Protein AF-A0A959T7C5-F1 (afdb_monomer)

Foldseek 3Di:
DDEDCQPPDDLVNLLVCLLPAQAYEHEDADQDLVLCVVVVVQDPVGGHQHNVNVLVSLVSCVVSPHQYEYEYAQWPSCLPPDCQVVCVSSLHQEYEYEFQAQAPPPCVPCSVVTHDDPVSSVSSCVSNVVCCVRYHYQYDYRQLQFQQDFDADPQQWTWGCNVRYIDTFDHCVVPNPVRRCVVGRHDPVSNVVSPVPDPRDDPSVLVVQVVCCVPPQKDKDALAPPVRVVSSLVVVFDFPDKDKQAADCPDPDPSNHLAWWDWFFPAPVFQKKKKAWQWAFPDWWWKKKDFLVQLLVPDDPVLNVVQQVFWFAGDCPDPPDDRIDRQWDDDPNDIFGGDDLVRGDPVCNPPPSNVSSVVSRVVGDIDIGGHHRSMMMMGRSRTMIMITHRGDPVSTTIMMMTRGD

Nearest PDB structures (foldseek):
  7n7h-assembly1_A  TM=9.404E-01  e=4.831E-16  Nematostella vectensis
  6q2q-assembly1_A  TM=9.017E-01  e=1.614E-16  Mus musculus
  7n7i-assembly3_C  TM=9.266E-01  e=2.107E-14  Trichoderma virens Gv29-8
  1gvg-assembly1_A  TM=8.019E-01  e=1.103E-12  Streptomyces clavuligerus
  2og5-assembly1_A  TM=7.412E-01  e=1.816E-11  Streptomyces coelicolor

pLDDT: mean 92.58, std 6.77, range [53.81, 98.62]

Radius of gyration: 28.97 Å; Cα contacts (8 Å, |Δi|>4): 749; chains: 1; bounding box: 64×50×79 Å

Sequence (405 aa):
MIVTNGSRLSDAYLGTLRLHLDWIALSIDSLDDATNQAIGRAEPSRGVMAPEGYRALVDRVKAHGFRLKVNTVVNRLNRKEDLSAFITYARPERWKLLQALPILGQNDTHIDSLTVTEAEFEAFVERHATLEAITRIVPEINAQIRGSYVMVDPAGRFFENSEGTHRYSLPILEVGAHIAMQQMCYDERKFEDRGGLWGWKEEVDEKRIVAELAEQGVSMLPRTPYERFRGKVDSLGTTILRTEVRVRPESKAMVTSPRSLDLHTDHHAARYIAWYCHRQSEQGGESLLLDARTAFDQLAPEHRDRLFTLELHEHKVFPEDPGSWPFVMYDQGKLRFYFSFWLTNPSDRDDPAFQAFQQALADTPRIELKLRPGDALIIDNHRMLHGRKAIGADGDRYLERFWIK

Solvent-accessible surface area (backbone atoms only — not comparable to full-atom values): 22114 Å² total; per-residue (Å²): 93,52,78,40,76,58,91,79,70,43,72,74,56,50,63,73,38,54,91,76,36,62,33,44,29,37,53,56,58,63,74,45,60,66,54,26,50,74,77,59,55,44,46,96,90,70,46,51,76,50,54,66,53,55,51,53,49,48,51,51,45,46,73,68,68,35,44,44,30,38,35,25,58,42,21,57,81,44,39,82,65,81,60,60,73,56,50,67,70,62,52,26,66,33,36,37,38,31,45,45,70,79,34,55,93,75,43,69,93,57,40,82,76,30,46,57,54,70,70,51,48,47,57,37,50,62,75,48,52,79,47,55,84,67,23,47,73,42,78,38,51,57,82,52,55,41,18,32,55,93,41,68,50,99,80,45,18,40,38,43,32,61,88,39,32,80,46,71,32,58,40,29,90,79,63,34,61,69,60,20,51,71,70,53,79,72,38,67,64,48,22,48,76,72,54,65,72,63,94,82,58,72,75,60,54,53,56,49,43,54,47,33,30,71,76,72,26,42,36,80,38,74,72,40,56,66,71,61,48,51,56,53,52,59,72,73,28,51,72,78,44,76,44,80,41,45,56,34,88,86,45,85,52,65,87,25,22,47,57,58,39,71,66,22,34,70,65,82,79,28,45,32,41,35,39,39,25,70,37,51,35,94,40,59,51,27,36,34,36,36,59,48,60,69,26,52,72,72,47,57,68,70,33,50,59,47,40,54,72,38,55,24,52,41,77,74,85,51,94,85,49,51,72,52,42,58,25,32,46,76,57,97,89,35,79,33,46,45,46,42,81,90,32,49,42,83,86,50,65,80,32,67,40,52,48,51,46,56,48,30,51,70,73,44,85,65,50,77,44,75,63,47,62,32,17,31,43,37,33,27,25,35,44,29,26,35,29,28,46,39,41,30,94,81,49,50,34,31,35,40,39,35,30,24,68

Structure (mmCIF, N/CA/C/O backbone):
data_AF-A0A959T7C5-F1
#
_entry.id   AF-A0A959T7C5-F1
#
loop_
_atom_site.group_PDB
_atom_site.id
_atom_site.type_symbol
_atom_site.label_atom_id
_atom_site.label_alt_id
_atom_site.label_comp_id
_atom_site.label_asym_id
_atom_site.label_entity_id
_atom_site.label_seq_id
_atom_site.pdbx_PDB_ins_code
_atom_site.Cartn_x
_atom_site.Cartn_y
_atom_site.Cartn_z
_atom_site.occupancy
_atom_site.B_iso_or_equiv
_atom_site.auth_seq_id
_atom_site.auth_comp_id
_atom_site.auth_asym_id
_atom_site.auth_atom_id
_atom_site.pdbx_PDB_model_num
ATOM 1 N N . MET A 1 1 ? 5.550 -2.729 -5.123 1.00 88.12 1 MET A N 1
ATOM 2 C CA . MET A 1 1 ? 5.843 -3.362 -6.434 1.00 88.12 1 MET A CA 1
ATOM 3 C C . MET A 1 1 ? 7.274 -3.871 -6.455 1.00 88.12 1 MET A C 1
ATOM 5 O O . MET A 1 1 ? 8.135 -3.186 -5.919 1.00 88.12 1 MET A O 1
ATOM 9 N N . ILE A 1 2 ? 7.532 -4.989 -7.134 1.00 95.19 2 ILE A N 1
ATOM 10 C CA . ILE A 1 2 ? 8.885 -5.383 -7.567 1.00 95.19 2 ILE A CA 1
ATOM 11 C C . ILE A 1 2 ? 8.944 -5.535 -9.091 1.00 95.19 2 ILE A C 1
ATOM 13 O O . ILE A 1 2 ? 7.926 -5.825 -9.720 1.00 95.19 2 ILE A O 1
ATOM 17 N N . VAL A 1 3 ? 10.132 -5.357 -9.672 1.00 96.75 3 VAL A N 1
ATOM 18 C CA . VAL A 1 3 ? 10.442 -5.726 -11.062 1.00 96.75 3 VAL A CA 1
ATOM 19 C C . VAL A 1 3 ? 11.392 -6.916 -11.028 1.00 96.75 3 VAL A C 1
ATOM 21 O O . VAL A 1 3 ? 12.372 -6.889 -10.287 1.00 96.75 3 VAL A O 1
ATOM 24 N N . THR A 1 4 ? 11.096 -7.976 -11.777 1.00 96.50 4 THR A N 1
ATOM 25 C CA . THR A 1 4 ? 11.860 -9.227 -11.700 1.00 96.50 4 THR A CA 1
ATOM 26 C C . THR A 1 4 ? 11.797 -10.029 -12.997 1.00 96.50 4 THR A C 1
ATOM 28 O O . THR A 1 4 ? 10.837 -9.936 -13.759 1.00 96.50 4 THR A O 1
ATOM 31 N N . ASN A 1 5 ? 12.818 -10.855 -13.236 1.00 94.75 5 ASN A N 1
ATOM 32 C CA . ASN A 1 5 ? 12.813 -11.862 -14.301 1.00 94.75 5 ASN A CA 1
ATOM 33 C C . ASN A 1 5 ? 11.956 -13.097 -13.951 1.00 94.75 5 ASN A C 1
ATOM 35 O O . ASN A 1 5 ? 11.739 -13.951 -14.804 1.00 94.75 5 ASN A O 1
ATOM 39 N N . GLY A 1 6 ? 11.492 -13.201 -12.700 1.00 94.19 6 GLY A N 1
ATOM 40 C CA . GLY A 1 6 ? 10.557 -14.224 -12.246 1.00 94.19 6 GLY A CA 1
ATOM 41 C C . GLY A 1 6 ? 11.147 -15.591 -11.903 1.00 94.19 6 GLY A C 1
ATOM 42 O O . GLY A 1 6 ? 10.440 -16.404 -11.309 1.00 94.19 6 GLY A O 1
ATOM 43 N N . SER A 1 7 ? 12.428 -15.862 -12.186 1.00 91.06 7 SER A N 1
ATOM 44 C CA . SER A 1 7 ? 12.994 -17.220 -12.064 1.00 91.06 7 SER A CA 1
ATOM 45 C C . SER A 1 7 ? 12.993 -17.775 -10.631 1.00 91.06 7 SER A C 1
ATOM 47 O O . SER A 1 7 ? 13.027 -18.991 -10.427 1.00 91.06 7 SER A O 1
ATOM 49 N N . ARG A 1 8 ? 12.909 -16.895 -9.624 1.00 91.19 8 ARG A N 1
ATOM 50 C CA . ARG A 1 8 ? 12.919 -17.241 -8.190 1.00 91.19 8 ARG A CA 1
ATOM 51 C C . ARG A 1 8 ? 11.586 -17.015 -7.470 1.00 91.19 8 ARG A C 1
ATOM 53 O O . ARG A 1 8 ? 11.527 -17.171 -6.255 1.00 91.19 8 ARG A O 1
ATOM 60 N N . LEU A 1 9 ? 10.515 -16.675 -8.189 1.00 93.69 9 LEU A N 1
ATOM 61 C CA . LEU A 1 9 ? 9.192 -16.454 -7.594 1.00 93.69 9 LEU A CA 1
ATOM 62 C C . LEU A 1 9 ? 8.455 -17.779 -7.343 1.00 93.69 9 LEU A C 1
ATOM 64 O O . LEU A 1 9 ? 7.582 -18.168 -8.117 1.00 93.69 9 LEU A O 1
ATOM 68 N N . SER A 1 10 ? 8.809 -18.496 -6.276 1.00 94.12 10 SER A N 1
ATOM 69 C CA . SER A 1 10 ? 8.058 -19.678 -5.823 1.00 94.12 10 SER A CA 1
ATOM 70 C C . SER A 1 10 ? 6.744 -19.292 -5.133 1.00 94.12 10 SER A C 1
ATOM 72 O O . SER A 1 10 ? 6.595 -18.162 -4.670 1.00 94.12 10 SER A O 1
ATOM 74 N N . ASP A 1 11 ? 5.807 -20.237 -5.010 1.00 95.00 11 ASP A N 1
ATOM 75 C CA . ASP A 1 11 ? 4.552 -20.022 -4.272 1.00 95.00 11 ASP A CA 1
ATOM 76 C C . ASP A 1 11 ? 4.785 -19.611 -2.817 1.00 95.00 11 ASP A C 1
ATOM 78 O O . ASP A 1 11 ? 4.168 -18.668 -2.330 1.00 95.00 11 ASP A O 1
ATOM 82 N N . ALA A 1 12 ? 5.728 -20.271 -2.139 1.00 94.56 12 ALA A N 1
ATOM 83 C CA . ALA A 1 12 ? 6.083 -19.935 -0.765 1.00 94.56 12 ALA A CA 1
ATOM 84 C C . ALA A 1 12 ? 6.593 -18.492 -0.647 1.00 94.56 12 ALA A C 1
ATOM 86 O O . ALA A 1 12 ? 6.206 -17.777 0.272 1.00 94.56 12 ALA A O 1
ATOM 87 N N . TYR A 1 13 ? 7.428 -18.047 -1.593 1.00 94.44 13 TYR A N 1
ATOM 88 C CA . TYR A 1 13 ? 7.972 -16.692 -1.568 1.00 94.44 13 TYR A CA 1
ATOM 89 C C . TYR A 1 13 ? 6.920 -15.638 -1.926 1.00 94.44 13 TYR A C 1
ATOM 91 O O . TYR A 1 13 ? 6.851 -14.593 -1.293 1.00 94.44 13 TYR A O 1
ATOM 99 N N . LEU A 1 14 ? 6.045 -15.918 -2.890 1.00 93.31 14 LEU A N 1
ATOM 100 C CA . LEU A 1 14 ? 4.919 -15.038 -3.204 1.00 93.31 14 LEU A CA 1
ATOM 101 C C . LEU A 1 14 ? 3.972 -14.873 -2.006 1.00 93.31 14 LEU A C 1
ATOM 103 O O . LEU A 1 14 ? 3.536 -13.755 -1.729 1.00 93.31 14 LEU A O 1
ATOM 107 N N . GLY A 1 15 ? 3.750 -15.944 -1.240 1.00 88.69 15 GLY A N 1
ATOM 108 C CA . GLY A 1 15 ? 2.968 -15.899 -0.006 1.00 88.69 15 GLY A CA 1
ATOM 109 C C . GLY A 1 15 ? 3.515 -14.907 1.027 1.00 88.69 15 GLY A C 1
ATOM 110 O O . GLY A 1 15 ? 2.730 -14.194 1.651 1.00 88.69 15 GLY A O 1
ATOM 111 N N . THR A 1 16 ? 4.842 -14.783 1.166 1.00 89.75 16 THR A N 1
ATOM 112 C CA . THR A 1 16 ? 5.442 -13.821 2.113 1.00 89.75 16 THR A CA 1
ATOM 113 C C . THR A 1 16 ? 5.355 -12.373 1.636 1.00 89.75 16 THR A C 1
ATOM 115 O O . THR A 1 16 ? 5.426 -11.454 2.446 1.00 89.75 16 THR A O 1
ATOM 118 N N . LEU A 1 17 ? 5.186 -12.143 0.332 1.00 88.38 17 LEU A N 1
ATOM 119 C CA . LEU A 1 17 ? 5.161 -10.804 -0.255 1.00 88.38 17 LEU A CA 1
ATOM 120 C C . LEU A 1 17 ? 3.761 -10.180 -0.303 1.00 88.38 17 LEU A C 1
ATOM 122 O O . LEU A 1 17 ? 3.645 -8.969 -0.499 1.00 88.38 17 LEU A O 1
ATOM 126 N N . ARG A 1 18 ? 2.703 -10.979 -0.125 1.00 78.88 18 ARG A N 1
ATOM 127 C CA . ARG A 1 18 ? 1.306 -10.567 -0.347 1.00 78.88 18 ARG A CA 1
ATOM 128 C C . ARG A 1 18 ? 0.874 -9.360 0.489 1.00 78.88 18 ARG A C 1
ATOM 130 O O . ARG A 1 18 ? 0.096 -8.544 0.014 1.00 78.88 18 ARG A O 1
ATOM 137 N N . LEU A 1 19 ? 1.385 -9.229 1.713 1.00 76.25 19 LEU A N 1
ATOM 138 C CA . LEU A 1 19 ? 1.056 -8.108 2.605 1.00 76.25 19 LEU A CA 1
ATOM 139 C C . LEU A 1 19 ? 1.881 -6.841 2.327 1.00 76.25 19 LEU A C 1
ATOM 141 O O . LEU A 1 19 ? 1.636 -5.800 2.932 1.00 76.25 19 LEU A O 1
ATOM 145 N N . HIS A 1 20 ? 2.876 -6.922 1.441 1.00 84.56 20 HIS A N 1
ATOM 146 C CA . HIS A 1 20 ? 3.879 -5.872 1.254 1.00 84.56 20 HIS A CA 1
ATOM 147 C C . HIS A 1 20 ? 3.927 -5.314 -0.169 1.00 84.56 20 HIS A C 1
ATOM 149 O O . HIS A 1 20 ? 4.433 -4.209 -0.375 1.00 84.56 20 HIS A O 1
ATOM 155 N N . LEU A 1 21 ? 3.445 -6.067 -1.162 1.00 85.75 21 LEU A N 1
ATOM 156 C CA . LEU A 1 21 ? 3.508 -5.686 -2.569 1.00 85.75 21 LEU A CA 1
ATOM 157 C C . LEU A 1 21 ? 2.129 -5.726 -3.220 1.00 85.75 21 LEU A C 1
ATOM 159 O O . LEU A 1 21 ? 1.445 -6.739 -3.173 1.00 85.75 21 LEU A O 1
ATOM 163 N N . ASP A 1 22 ? 1.789 -4.664 -3.947 1.00 82.94 22 ASP A N 1
ATOM 164 C CA . ASP A 1 22 ? 0.556 -4.624 -4.744 1.00 82.94 22 ASP A CA 1
ATOM 165 C C . ASP A 1 22 ? 0.761 -5.228 -6.144 1.00 82.94 22 ASP A C 1
ATOM 167 O O . ASP A 1 22 ? -0.140 -5.828 -6.722 1.00 82.94 22 ASP A O 1
ATOM 171 N N . TRP A 1 23 ? 1.969 -5.064 -6.693 1.00 91.19 23 TRP A N 1
ATOM 172 C CA . TRP A 1 23 ? 2.297 -5.367 -8.086 1.00 91.19 23 TRP A CA 1
ATOM 173 C C . TRP A 1 23 ? 3.544 -6.231 -8.227 1.00 91.19 23 TRP A C 1
ATOM 175 O O . TRP A 1 23 ? 4.565 -5.980 -7.572 1.00 91.19 23 TRP A O 1
ATOM 185 N N . ILE A 1 24 ? 3.503 -7.131 -9.206 1.00 96.62 24 ILE A N 1
ATOM 186 C CA . ILE A 1 24 ? 4.681 -7.807 -9.746 1.00 96.62 24 ILE A CA 1
ATOM 187 C C . ILE A 1 24 ? 4.816 -7.426 -11.217 1.00 96.62 24 ILE A C 1
ATOM 189 O O . ILE A 1 24 ? 3.926 -7.676 -12.031 1.00 96.62 24 ILE A O 1
ATOM 193 N N . ALA A 1 25 ? 5.944 -6.802 -11.549 1.00 97.44 25 ALA A N 1
ATOM 194 C CA . ALA A 1 25 ? 6.324 -6.515 -12.918 1.00 97.44 25 ALA A CA 1
ATOM 195 C C . ALA A 1 25 ? 7.288 -7.594 -13.419 1.00 97.44 25 ALA A C 1
ATOM 197 O O . ALA A 1 25 ? 8.422 -7.688 -12.944 1.00 97.44 25 ALA A O 1
ATOM 198 N N . LEU A 1 26 ? 6.832 -8.399 -14.373 1.00 98.19 26 LEU A N 1
ATOM 199 C CA . LEU A 1 26 ? 7.649 -9.420 -15.013 1.00 98.19 26 LEU A CA 1
ATOM 200 C C . LEU A 1 26 ? 8.363 -8.816 -16.220 1.00 98.19 26 LEU A C 1
ATOM 202 O O . LEU A 1 26 ? 7.723 -8.292 -17.131 1.00 98.19 26 LEU A O 1
ATOM 206 N N . SER A 1 27 ? 9.689 -8.893 -16.238 1.00 98.06 27 SER A N 1
ATOM 207 C CA . SER A 1 27 ? 10.454 -8.620 -17.453 1.00 98.06 27 SER A CA 1
ATOM 208 C C . SER A 1 27 ? 10.287 -9.812 -18.391 1.00 98.06 27 SER A C 1
ATOM 210 O O . SER A 1 27 ? 10.607 -10.926 -17.986 1.00 98.06 27 SER A O 1
ATOM 212 N N . ILE A 1 28 ? 9.823 -9.612 -19.625 1.00 98.00 28 ILE A N 1
ATOM 213 C CA . ILE A 1 28 ? 9.627 -10.649 -20.658 1.00 98.00 28 ILE A CA 1
ATOM 214 C C . ILE A 1 28 ? 9.921 -10.002 -22.016 1.00 98.00 28 ILE A C 1
ATOM 216 O O . ILE A 1 28 ? 9.161 -9.143 -22.460 1.00 98.00 28 ILE A O 1
ATOM 220 N N . ASP A 1 29 ? 11.031 -10.386 -22.651 1.00 98.12 29 ASP A N 1
ATOM 221 C CA . ASP A 1 29 ? 11.487 -9.749 -23.896 1.00 98.12 29 ASP A CA 1
ATOM 222 C C . ASP A 1 29 ? 11.176 -10.585 -25.134 1.00 98.12 29 ASP A C 1
ATOM 224 O O . ASP A 1 29 ? 10.998 -10.024 -26.208 1.00 98.12 29 ASP A O 1
ATOM 228 N N . SER A 1 30 ? 11.101 -11.905 -24.987 1.00 98.00 30 SER A N 1
ATOM 229 C CA . SER A 1 30 ? 10.755 -12.835 -26.054 1.00 98.00 30 SER A CA 1
ATOM 230 C C . SER A 1 30 ? 10.133 -14.100 -25.459 1.00 98.00 30 SER A C 1
ATOM 232 O O . SER A 1 30 ? 10.322 -14.406 -24.275 1.00 98.00 30 SER A O 1
ATOM 234 N N . LEU A 1 31 ? 9.384 -14.822 -26.288 1.00 96.94 31 LEU A N 1
ATOM 235 C CA . LEU A 1 31 ? 8.902 -16.183 -26.026 1.00 96.94 31 LEU A CA 1
ATOM 236 C C . LEU A 1 31 ? 9.610 -17.210 -26.922 1.00 96.94 31 LEU A C 1
ATOM 238 O O . LEU A 1 31 ? 9.252 -18.379 -26.914 1.00 96.94 31 LEU A O 1
ATOM 242 N N . ASP A 1 32 ? 10.592 -16.788 -27.710 1.00 96.94 32 ASP A N 1
ATOM 243 C CA . ASP A 1 32 ? 11.449 -17.690 -28.460 1.00 96.94 32 ASP A CA 1
ATOM 244 C C . ASP A 1 32 ? 12.722 -17.976 -27.654 1.00 96.94 32 ASP A C 1
ATOM 246 O O . ASP A 1 32 ? 13.412 -17.063 -27.181 1.00 96.94 32 ASP A O 1
ATOM 250 N N . ASP A 1 33 ? 13.030 -19.260 -27.474 1.00 95.56 33 ASP A N 1
ATOM 251 C CA . ASP A 1 33 ? 14.164 -19.684 -26.655 1.00 95.56 33 ASP A CA 1
ATOM 252 C C . ASP A 1 33 ? 15.500 -19.237 -27.262 1.00 95.56 33 ASP A C 1
ATOM 254 O O . ASP A 1 33 ? 16.403 -18.821 -26.531 1.00 95.56 33 ASP A O 1
ATOM 258 N N . ALA A 1 34 ? 15.629 -19.268 -28.594 1.00 96.25 34 ALA A N 1
ATOM 259 C CA . ALA A 1 34 ? 16.848 -18.856 -29.280 1.00 96.25 34 ALA A CA 1
ATOM 260 C C . ALA A 1 34 ? 17.038 -17.334 -29.211 1.00 96.25 34 ALA A C 1
ATOM 262 O O . ALA A 1 34 ? 18.154 -16.875 -28.946 1.00 96.25 34 ALA A O 1
ATOM 263 N N . THR A 1 35 ? 15.965 -16.551 -29.361 1.00 97.25 35 THR A N 1
ATOM 264 C CA . THR A 1 35 ? 15.999 -15.099 -29.155 1.00 97.25 35 THR A CA 1
ATOM 265 C C . THR A 1 35 ? 16.394 -14.764 -27.717 1.00 97.25 35 THR A C 1
ATOM 267 O O . THR A 1 35 ? 17.318 -13.976 -27.512 1.00 97.25 35 THR A O 1
ATOM 270 N N . ASN A 1 36 ? 15.766 -15.375 -26.706 1.00 96.81 36 ASN A N 1
ATOM 271 C CA . ASN A 1 36 ? 16.125 -15.135 -25.303 1.00 96.81 36 ASN A CA 1
ATOM 272 C C . ASN A 1 36 ? 17.575 -15.539 -25.002 1.00 96.81 36 ASN A C 1
ATOM 274 O O . ASN A 1 36 ? 18.287 -14.790 -24.328 1.00 96.81 36 ASN A O 1
ATOM 278 N N . GLN A 1 37 ? 18.040 -16.673 -25.532 1.00 95.31 37 GLN A N 1
ATOM 279 C CA . GLN A 1 37 ? 19.435 -17.095 -25.411 1.00 95.31 37 GLN A CA 1
ATOM 280 C C . GLN A 1 37 ? 20.385 -16.059 -26.032 1.00 95.31 37 GLN A C 1
ATOM 282 O O . GLN A 1 37 ? 21.387 -15.708 -25.411 1.00 95.31 37 GLN A O 1
ATOM 287 N N . ALA A 1 38 ? 20.058 -15.536 -27.218 1.00 95.12 38 ALA A N 1
ATOM 288 C CA . ALA A 1 38 ? 20.867 -14.543 -27.924 1.00 95.12 38 ALA A CA 1
ATOM 289 C C . ALA A 1 38 ? 20.851 -13.155 -27.256 1.00 95.12 38 ALA A C 1
ATOM 291 O O . ALA A 1 38 ? 21.864 -12.460 -27.279 1.00 95.12 38 ALA A O 1
ATOM 292 N N . ILE A 1 39 ? 19.741 -12.765 -26.619 1.00 95.19 39 ILE A N 1
ATOM 293 C CA . ILE A 1 39 ? 19.661 -11.550 -25.786 1.00 95.19 39 ILE A CA 1
ATOM 294 C C . ILE A 1 39 ? 20.486 -11.713 -24.493 1.00 95.19 39 ILE A C 1
ATOM 296 O O . ILE A 1 39 ? 20.927 -10.724 -23.911 1.00 95.19 39 ILE A O 1
ATOM 300 N N . GLY A 1 40 ? 20.711 -12.949 -24.032 1.00 93.25 40 GLY A N 1
ATOM 301 C CA . GLY A 1 40 ? 21.378 -13.247 -22.759 1.00 93.25 40 GLY A CA 1
ATOM 302 C C . GLY A 1 40 ? 20.409 -13.453 -21.589 1.00 93.25 40 GLY A C 1
ATOM 303 O O . GLY A 1 40 ? 20.797 -13.365 -20.425 1.00 93.25 40 GLY A O 1
ATOM 304 N N . ARG A 1 41 ? 19.137 -13.751 -21.872 1.00 93.50 41 ARG A N 1
ATOM 305 C CA . ARG A 1 41 ? 18.089 -14.051 -20.885 1.00 93.50 41 ARG A CA 1
ATOM 306 C C . ARG A 1 41 ? 18.064 -15.522 -20.484 1.00 93.50 41 ARG A C 1
ATOM 308 O O . ARG A 1 41 ? 17.027 -16.180 -20.530 1.00 93.50 41 ARG A O 1
ATOM 315 N N . ALA A 1 42 ? 19.213 -16.010 -20.040 1.00 91.25 42 ALA A N 1
ATOM 316 C CA . ALA A 1 42 ? 19.384 -17.358 -19.523 1.00 91.25 42 ALA A CA 1
ATOM 317 C C . ALA A 1 42 ? 20.051 -17.303 -18.144 1.00 91.25 42 ALA A C 1
ATOM 319 O O . ALA A 1 42 ? 21.025 -16.575 -17.946 1.00 91.25 42 ALA A O 1
ATOM 320 N N . GLU A 1 43 ? 19.547 -18.070 -17.177 1.00 84.56 43 GLU A N 1
ATOM 321 C CA . GLU A 1 43 ? 20.259 -18.251 -15.908 1.00 84.56 43 GLU A CA 1
ATOM 322 C C . GLU A 1 43 ? 21.319 -19.346 -16.103 1.00 84.56 43 GLU A C 1
ATOM 324 O O . GLU A 1 43 ? 20.972 -20.419 -16.598 1.00 84.56 43 GLU A O 1
ATOM 329 N N . PRO A 1 44 ? 22.582 -19.153 -15.675 1.00 81.19 44 PRO A N 1
ATOM 330 C CA . PRO A 1 44 ? 23.641 -20.146 -15.886 1.00 81.19 44 PRO A CA 1
ATOM 331 C C . PRO A 1 44 ? 23.293 -21.563 -15.402 1.00 81.19 44 PRO A C 1
ATOM 333 O O . PRO A 1 44 ? 23.777 -22.540 -15.959 1.00 81.19 44 PRO A O 1
ATOM 336 N N . SER A 1 45 ? 22.445 -21.678 -14.374 1.00 81.81 45 SER A N 1
ATOM 337 C CA . SER A 1 45 ? 22.024 -22.956 -13.786 1.00 81.81 45 SER A CA 1
ATOM 338 C C . SER A 1 45 ? 20.684 -23.495 -14.298 1.00 81.81 45 SER A C 1
ATOM 340 O O . SER A 1 45 ? 20.375 -24.654 -14.031 1.00 81.81 45 SER A O 1
ATOM 342 N N . ARG A 1 46 ? 19.871 -22.684 -14.990 1.00 81.50 46 ARG A N 1
ATOM 343 C CA . ARG A 1 46 ? 18.500 -23.060 -15.400 1.00 81.50 46 ARG A CA 1
ATOM 344 C C . ARG A 1 46 ? 18.215 -22.887 -16.889 1.00 81.50 46 ARG A C 1
ATOM 346 O O . ARG A 1 46 ? 17.172 -23.338 -17.344 1.00 81.50 46 ARG A O 1
ATOM 353 N N . GLY A 1 47 ? 19.123 -22.263 -17.637 1.00 89.56 47 GLY A N 1
ATOM 354 C CA . GLY A 1 47 ? 18.918 -21.936 -19.042 1.00 89.56 47 GLY A CA 1
ATOM 355 C C . GLY A 1 47 ? 17.857 -20.852 -19.242 1.00 89.56 47 GLY A C 1
ATOM 356 O O . GLY A 1 47 ? 17.627 -20.011 -18.365 1.00 89.56 47 GLY A O 1
ATOM 357 N N . VAL A 1 48 ? 17.246 -20.863 -20.425 1.00 93.25 48 VAL A N 1
ATOM 358 C CA . VAL A 1 48 ? 16.148 -19.969 -20.810 1.00 93.25 48 VAL A CA 1
ATOM 359 C C . VAL A 1 48 ? 14.829 -20.457 -20.206 1.00 93.25 48 VAL A C 1
ATOM 361 O O . VAL A 1 48 ? 14.602 -21.655 -20.051 1.00 93.25 48 VAL A O 1
ATOM 364 N N . MET A 1 49 ? 13.948 -19.521 -19.847 1.00 93.00 49 MET A N 1
ATOM 365 C CA . MET A 1 49 ? 12.583 -19.848 -19.439 1.00 93.00 49 MET A CA 1
ATOM 366 C C . MET A 1 49 ? 11.709 -20.063 -20.677 1.00 93.00 49 MET A C 1
ATOM 368 O O . MET A 1 49 ? 11.446 -19.111 -21.405 1.00 93.00 49 MET A O 1
ATOM 372 N N . ALA A 1 50 ? 11.227 -21.292 -20.858 1.00 92.19 50 ALA A N 1
ATOM 373 C CA . ALA A 1 50 ? 10.303 -21.638 -21.934 1.00 92.19 50 ALA A CA 1
ATOM 374 C C . ALA A 1 50 ? 8.958 -20.876 -21.819 1.00 92.19 50 ALA A C 1
ATOM 376 O O . ALA A 1 50 ? 8.562 -20.482 -20.708 1.00 92.19 50 ALA A O 1
ATOM 377 N N . PRO A 1 51 ? 8.199 -20.718 -22.920 1.00 93.44 51 PRO A N 1
ATOM 378 C CA . PRO A 1 51 ? 6.901 -20.029 -22.942 1.00 93.44 51 PRO A CA 1
ATOM 379 C C . PRO A 1 51 ? 5.891 -20.515 -21.901 1.00 93.44 51 PRO A C 1
ATOM 381 O O . PRO A 1 51 ? 5.197 -19.714 -21.268 1.00 93.44 51 PRO A O 1
ATOM 384 N N . GLU A 1 52 ? 5.818 -21.825 -21.680 1.00 94.44 52 GLU A N 1
ATOM 385 C CA . GLU A 1 52 ? 4.934 -22.449 -20.694 1.00 94.44 52 GLU A CA 1
ATOM 386 C C . GLU A 1 52 ? 5.332 -22.043 -19.271 1.00 94.44 52 GLU A C 1
ATOM 388 O O . GLU A 1 52 ? 4.471 -21.833 -18.416 1.00 94.44 52 GLU A O 1
ATOM 393 N N . GLY A 1 53 ? 6.634 -21.854 -19.032 1.00 95.19 53 GLY A N 1
ATOM 394 C CA . GLY A 1 53 ? 7.166 -21.334 -17.777 1.00 95.19 53 GLY A CA 1
ATOM 395 C C . GLY A 1 53 ? 6.693 -19.908 -17.498 1.00 95.19 53 GLY A C 1
ATOM 396 O O . GLY A 1 53 ? 6.269 -19.617 -16.379 1.00 95.19 53 GLY A O 1
ATOM 397 N N . TYR A 1 54 ? 6.678 -19.040 -18.515 1.00 96.94 54 TYR A N 1
ATOM 398 C CA . TYR A 1 54 ? 6.125 -17.689 -18.382 1.00 96.94 54 TYR A CA 1
ATOM 399 C C . TYR A 1 54 ? 4.621 -17.699 -18.098 1.00 96.94 54 TYR A C 1
ATOM 401 O O . TYR A 1 54 ? 4.159 -16.925 -17.258 1.00 96.94 54 TYR A O 1
ATOM 409 N N . ARG A 1 55 ? 3.852 -18.586 -18.744 1.00 97.75 55 ARG A N 1
ATOM 410 C CA . ARG A 1 55 ? 2.411 -18.736 -18.472 1.00 97.75 55 ARG A CA 1
ATOM 411 C C . ARG A 1 55 ? 2.154 -19.198 -17.039 1.00 97.75 55 ARG A C 1
ATOM 413 O O . ARG A 1 55 ? 1.408 -18.540 -16.320 1.00 97.75 55 ARG A O 1
ATOM 420 N N . ALA A 1 56 ? 2.855 -20.241 -16.596 1.00 97.19 56 ALA A N 1
ATOM 421 C CA . ALA A 1 56 ? 2.755 -20.740 -15.227 1.00 97.19 56 ALA A CA 1
ATOM 422 C C . ALA A 1 56 ? 3.160 -19.678 -14.190 1.00 97.19 56 ALA A C 1
ATOM 424 O O . ALA A 1 56 ? 2.553 -19.573 -13.125 1.00 97.19 56 ALA A O 1
ATOM 425 N N . LEU A 1 57 ? 4.171 -18.862 -14.499 1.00 97.00 57 LEU A N 1
ATOM 426 C CA . LEU A 1 57 ? 4.581 -17.748 -13.650 1.00 97.00 57 LEU A CA 1
ATOM 427 C C . LEU A 1 57 ? 3.491 -16.672 -13.553 1.00 97.00 57 LEU A C 1
ATOM 429 O O . LEU A 1 57 ? 3.220 -16.184 -12.456 1.00 97.00 57 LEU A O 1
ATOM 433 N N . VAL A 1 58 ? 2.856 -16.316 -14.673 1.00 98.19 58 VAL A N 1
ATOM 434 C CA . VAL A 1 58 ? 1.722 -15.381 -14.693 1.00 98.19 58 VAL A CA 1
ATOM 435 C C . VAL A 1 58 ? 0.563 -15.905 -13.847 1.00 98.19 58 VAL A C 1
ATOM 437 O O . VAL A 1 58 ? 0.039 -15.160 -13.016 1.00 98.19 58 VAL A O 1
ATOM 440 N N . ASP A 1 59 ? 0.197 -17.176 -14.012 1.00 97.75 59 ASP A N 1
ATOM 441 C CA . ASP A 1 59 ? -0.883 -17.798 -13.241 1.00 97.75 59 ASP A CA 1
ATOM 442 C C . ASP A 1 59 ? -0.575 -17.768 -11.751 1.00 97.75 59 ASP A C 1
ATOM 444 O O . ASP A 1 59 ? -1.424 -17.385 -10.949 1.00 97.75 59 ASP A O 1
ATOM 448 N N . ARG A 1 60 ? 0.670 -18.089 -11.382 1.00 96.88 60 ARG A N 1
ATOM 449 C CA . ARG A 1 60 ? 1.129 -18.051 -9.995 1.00 96.88 60 ARG A CA 1
ATOM 450 C C . ARG A 1 60 ? 1.018 -16.646 -9.404 1.00 96.88 60 ARG A C 1
ATOM 452 O O . ARG A 1 60 ? 0.431 -16.469 -8.342 1.00 96.88 60 ARG A O 1
ATOM 459 N N . VAL A 1 61 ? 1.531 -15.631 -10.102 1.00 96.81 61 VAL A N 1
ATOM 460 C CA . VAL A 1 61 ? 1.443 -14.225 -9.668 1.00 96.81 61 VAL A CA 1
ATOM 461 C C . VAL A 1 61 ? -0.016 -13.818 -9.426 1.00 96.81 61 VAL A C 1
ATOM 463 O O . VAL A 1 61 ? -0.333 -13.247 -8.381 1.00 96.81 61 VAL A O 1
ATOM 466 N N . LYS A 1 62 ? -0.917 -14.166 -10.351 1.00 94.62 62 LYS A N 1
ATOM 467 C CA . LYS A 1 62 ? -2.343 -13.833 -10.249 1.00 94.62 62 LYS A CA 1
ATOM 468 C C . LYS A 1 62 ? -3.072 -14.615 -9.159 1.00 94.62 62 LYS A C 1
ATOM 470 O O . LYS A 1 62 ? -3.882 -14.030 -8.447 1.00 94.62 62 LYS A O 1
ATOM 475 N N . ALA A 1 63 ? -2.771 -15.901 -8.987 1.00 93.94 63 ALA A N 1
ATOM 476 C CA . ALA A 1 63 ? -3.370 -16.742 -7.951 1.00 93.94 63 ALA A CA 1
ATOM 477 C C . ALA A 1 63 ? -3.073 -16.213 -6.537 1.00 93.94 63 ALA A C 1
ATOM 479 O O . ALA A 1 63 ? -3.923 -16.286 -5.650 1.00 93.94 63 ALA A O 1
ATOM 480 N N . HIS A 1 64 ? -1.901 -15.600 -6.339 1.00 91.25 64 HIS A N 1
ATOM 481 C CA . HIS A 1 64 ? -1.548 -14.932 -5.081 1.00 91.25 64 HIS A CA 1
ATOM 482 C C . HIS A 1 64 ? -2.174 -13.541 -4.910 1.00 91.25 64 HIS A C 1
ATOM 484 O O . HIS A 1 64 ? -2.035 -12.940 -3.843 1.00 91.25 64 HIS A O 1
ATOM 490 N N . GLY A 1 65 ? -2.931 -13.057 -5.897 1.00 88.69 65 GLY A N 1
ATOM 491 C CA . GLY A 1 65 ? -3.675 -11.798 -5.838 1.00 88.69 65 GLY A CA 1
ATOM 492 C C . GLY A 1 65 ? -2.856 -10.557 -6.192 1.00 88.69 65 GLY A C 1
ATOM 493 O O . GLY A 1 65 ? -3.308 -9.447 -5.921 1.00 88.69 65 GLY A O 1
ATOM 494 N N . PHE A 1 66 ? -1.666 -10.718 -6.780 1.00 92.31 66 PHE A N 1
ATOM 495 C CA . PHE A 1 66 ? -0.865 -9.582 -7.225 1.00 92.31 66 PHE A CA 1
ATOM 496 C C . PHE A 1 66 ? -1.384 -9.016 -8.545 1.00 92.31 66 PHE A C 1
ATOM 498 O O . PHE A 1 66 ? -1.742 -9.751 -9.470 1.00 92.31 66 PHE A O 1
ATOM 505 N N . ARG A 1 67 ? -1.318 -7.691 -8.663 1.00 92.75 67 ARG A N 1
ATOM 506 C CA . ARG A 1 67 ? -1.527 -6.982 -9.924 1.00 92.75 67 ARG A CA 1
ATOM 507 C C . ARG A 1 67 ? -0.343 -7.244 -10.849 1.00 92.75 67 ARG A C 1
ATOM 509 O O . ARG A 1 67 ? 0.818 -7.185 -10.426 1.00 92.75 67 ARG A O 1
ATOM 516 N N . LEU A 1 68 ? -0.621 -7.543 -12.114 1.00 96.44 68 LEU A N 1
ATOM 517 C CA . LEU A 1 68 ? 0.411 -7.922 -13.077 1.00 96.44 68 LEU A CA 1
ATOM 518 C C . LEU A 1 68 ? 0.794 -6.743 -13.969 1.00 96.44 68 LEU A C 1
ATOM 520 O O . LEU A 1 68 ? -0.053 -6.123 -14.613 1.00 96.44 68 LEU A O 1
ATOM 524 N N . LYS A 1 69 ? 2.100 -6.511 -14.078 1.00 97.44 69 LYS A N 1
ATOM 525 C CA . LYS A 1 69 ? 2.712 -5.660 -15.097 1.00 97.44 69 LYS A CA 1
ATOM 526 C C . LYS A 1 69 ? 3.697 -6.490 -15.920 1.00 97.44 69 LYS A C 1
ATOM 528 O O . LYS A 1 69 ? 4.364 -7.370 -15.381 1.00 97.44 69 LYS A O 1
ATOM 533 N N . VAL A 1 70 ? 3.825 -6.188 -17.207 1.00 98.38 70 VAL A N 1
ATOM 534 C CA . VAL A 1 70 ? 4.885 -6.750 -18.059 1.00 98.38 70 VAL A CA 1
ATOM 535 C C . VAL A 1 70 ? 5.785 -5.617 -18.542 1.00 98.38 70 VAL A C 1
ATOM 537 O O . VAL A 1 70 ? 5.302 -4.533 -18.872 1.00 98.38 70 VAL A O 1
ATOM 540 N N . ASN A 1 71 ? 7.093 -5.852 -18.555 1.00 98.44 71 ASN A N 1
ATOM 541 C CA . ASN A 1 71 ? 8.075 -4.982 -19.195 1.00 98.44 71 ASN A CA 1
ATOM 542 C C . ASN A 1 71 ? 8.762 -5.764 -20.320 1.00 98.44 71 ASN A C 1
ATOM 544 O O . ASN A 1 71 ? 9.224 -6.879 -20.081 1.00 98.44 71 ASN A O 1
ATOM 548 N N . THR A 1 72 ? 8.883 -5.155 -21.493 1.00 98.62 72 THR A N 1
ATOM 549 C CA . THR A 1 72 ? 9.559 -5.724 -22.663 1.00 98.62 72 THR A CA 1
ATOM 550 C C . THR A 1 72 ? 10.565 -4.709 -23.186 1.00 98.62 72 THR A C 1
ATOM 552 O O . THR A 1 72 ? 10.187 -3.590 -23.529 1.00 98.62 72 THR A O 1
ATOM 555 N N . VAL A 1 73 ? 11.840 -5.088 -23.244 1.00 98.38 73 VAL A N 1
ATOM 556 C CA . VAL A 1 73 ? 12.886 -4.323 -23.925 1.00 98.38 73 VAL A CA 1
ATOM 557 C C . VAL A 1 73 ? 12.911 -4.738 -25.390 1.00 98.38 73 VAL A C 1
ATOM 559 O O . VAL A 1 73 ? 13.366 -5.828 -25.747 1.00 98.38 73 VAL A O 1
ATOM 562 N N . VAL A 1 74 ? 12.415 -3.854 -26.246 1.00 98.56 74 VAL A N 1
ATOM 563 C CA . VAL A 1 74 ? 12.421 -4.026 -27.695 1.00 98.56 74 VAL A CA 1
ATOM 564 C C . VAL A 1 74 ? 13.821 -3.708 -28.213 1.00 98.56 74 VAL A C 1
ATOM 566 O O . VAL A 1 74 ? 14.354 -2.612 -28.035 1.00 98.56 74 VAL A O 1
ATOM 569 N N . ASN A 1 75 ? 14.418 -4.702 -28.849 1.00 98.38 75 ASN A N 1
ATOM 570 C CA . ASN A 1 75 ? 15.783 -4.715 -29.333 1.00 98.38 75 ASN A CA 1
ATOM 571 C C . ASN A 1 75 ? 15.843 -5.364 -30.724 1.00 98.38 75 ASN A C 1
ATOM 573 O O . ASN A 1 75 ? 14.851 -5.857 -31.268 1.00 98.38 75 ASN A O 1
ATOM 577 N N . ARG A 1 76 ? 17.029 -5.362 -31.331 1.00 98.31 76 ARG A N 1
ATOM 578 C CA . ARG A 1 76 ? 17.212 -5.795 -32.720 1.00 98.31 76 ARG A CA 1
ATOM 579 C C . ARG A 1 76 ? 16.772 -7.238 -32.984 1.00 98.31 76 ARG A C 1
ATOM 581 O O . ARG A 1 76 ? 16.386 -7.530 -34.118 1.00 98.31 76 ARG A O 1
ATOM 588 N N . LEU A 1 77 ? 16.822 -8.102 -31.971 1.00 98.31 77 LEU A N 1
ATOM 589 C CA . LEU A 1 77 ? 16.523 -9.528 -32.080 1.00 98.31 77 LEU A CA 1
ATOM 590 C C . LEU A 1 77 ? 15.022 -9.825 -31.956 1.00 98.31 77 LEU A C 1
ATOM 592 O O . LEU A 1 77 ? 14.539 -10.709 -32.653 1.00 98.31 77 LEU A O 1
ATOM 596 N N . ASN A 1 78 ? 14.270 -9.050 -31.163 1.00 98.44 78 ASN A N 1
ATOM 597 C CA . ASN A 1 78 ? 12.834 -9.284 -30.936 1.00 98.44 78 ASN A CA 1
ATOM 598 C C . ASN A 1 78 ? 11.897 -8.272 -31.628 1.00 98.44 78 ASN A C 1
ATOM 600 O O . ASN A 1 78 ? 10.687 -8.472 -31.640 1.00 98.44 78 ASN A O 1
ATOM 604 N N . ARG A 1 79 ? 12.404 -7.199 -32.258 1.00 98.31 79 ARG A N 1
ATOM 605 C CA . ARG A 1 79 ? 11.573 -6.131 -32.871 1.00 98.31 79 ARG A CA 1
ATOM 606 C C . ARG A 1 79 ? 10.543 -6.593 -33.914 1.00 98.31 79 ARG A C 1
ATOM 608 O O . ARG A 1 79 ? 9.634 -5.838 -34.265 1.00 98.31 79 ARG A O 1
ATOM 615 N N . LYS A 1 80 ? 10.693 -7.804 -34.454 1.00 98.31 80 LYS A N 1
ATOM 616 C CA . LYS A 1 80 ? 9.767 -8.405 -35.429 1.00 98.31 80 LYS A CA 1
ATOM 617 C C . LYS A 1 80 ? 8.808 -9.426 -34.813 1.00 98.31 80 LYS A C 1
ATOM 619 O O . LYS A 1 80 ? 7.942 -9.913 -35.529 1.00 98.31 80 LYS A O 1
ATOM 624 N N . GLU A 1 81 ? 8.961 -9.753 -33.533 1.00 98.38 81 GLU A N 1
ATOM 625 C CA . GLU A 1 81 ? 8.088 -10.703 -32.850 1.00 98.38 81 GLU A CA 1
ATOM 626 C C . GLU A 1 81 ? 6.677 -10.135 -32.658 1.00 98.38 81 GLU A C 1
ATOM 628 O O . GLU A 1 81 ? 6.460 -8.916 -32.649 1.00 98.38 81 GLU A O 1
ATOM 633 N N . ASP A 1 82 ? 5.730 -11.058 -32.509 1.00 98.25 82 ASP A N 1
ATOM 634 C CA . ASP A 1 82 ? 4.348 -10.794 -32.135 1.00 98.25 82 ASP A CA 1
ATOM 635 C C . ASP A 1 82 ? 4.055 -11.500 -30.803 1.00 98.25 82 ASP A C 1
ATOM 637 O O . ASP A 1 82 ? 4.043 -12.729 -30.710 1.00 98.25 82 ASP A O 1
ATOM 641 N N . LEU A 1 83 ? 3.838 -10.707 -29.755 1.00 98.31 83 LEU A N 1
ATOM 642 C CA . LEU A 1 83 ? 3.537 -11.167 -28.400 1.00 98.31 83 LEU A CA 1
ATOM 643 C C . LEU A 1 83 ? 2.031 -11.125 -28.092 1.00 98.31 83 LEU A C 1
ATOM 645 O O . LEU A 1 83 ? 1.628 -11.387 -26.954 1.00 98.31 83 LEU A O 1
ATOM 649 N N . SER A 1 84 ? 1.179 -10.840 -29.083 1.00 98.19 84 SER A N 1
ATOM 650 C CA . SER A 1 84 ? -0.260 -10.611 -28.897 1.00 98.19 84 SER A CA 1
ATOM 651 C C . SER A 1 84 ? -0.968 -11.774 -28.221 1.00 98.19 84 SER A C 1
ATOM 653 O O . SER A 1 84 ? -1.740 -11.566 -27.283 1.00 98.19 84 SER A O 1
ATOM 655 N N . ALA A 1 85 ? -0.669 -13.010 -28.626 1.00 98.12 85 ALA A N 1
ATOM 656 C CA . ALA A 1 85 ? -1.277 -14.199 -28.031 1.00 98.12 85 ALA A CA 1
ATOM 657 C C . ALA A 1 85 ? -0.935 -14.344 -26.538 1.00 98.12 85 ALA A C 1
ATOM 659 O O . ALA A 1 85 ? -1.783 -14.722 -25.724 1.00 98.12 85 ALA A O 1
ATOM 660 N N . PHE A 1 86 ? 0.303 -14.028 -26.158 1.00 98.38 86 PHE A N 1
ATOM 661 C CA . PHE A 1 86 ? 0.730 -14.102 -24.767 1.00 98.38 86 PHE A CA 1
ATOM 662 C C . PHE A 1 86 ? 0.186 -12.949 -23.939 1.00 98.38 86 PHE A C 1
ATOM 664 O O . PHE A 1 86 ? -0.306 -13.193 -22.845 1.00 98.38 86 PHE A O 1
ATOM 671 N N . ILE A 1 87 ? 0.203 -11.719 -24.446 1.00 98.44 87 ILE A N 1
ATOM 672 C CA . ILE A 1 87 ? -0.358 -10.571 -23.725 1.00 98.44 87 ILE A CA 1
ATOM 673 C C . ILE A 1 87 ? -1.876 -10.713 -23.561 1.00 98.44 87 ILE A C 1
ATOM 675 O O . ILE A 1 87 ? -2.400 -10.429 -22.485 1.00 98.44 87 ILE A O 1
ATOM 679 N N . THR A 1 88 ? -2.571 -11.267 -24.559 1.00 98.19 88 THR A N 1
ATOM 680 C CA . THR A 1 88 ? -4.007 -11.588 -24.472 1.00 98.19 88 THR A CA 1
ATOM 681 C C . THR A 1 88 ? -4.319 -12.600 -23.378 1.00 98.19 88 THR A C 1
ATOM 683 O O . THR A 1 88 ? -5.324 -12.472 -22.675 1.00 98.19 88 THR A O 1
ATOM 686 N N . TYR A 1 89 ? -3.447 -13.591 -23.208 1.00 98.12 89 TYR A N 1
ATOM 687 C CA . TYR A 1 89 ? -3.524 -14.544 -22.109 1.00 98.12 89 TYR A CA 1
ATOM 688 C C . TYR A 1 89 ? -3.179 -13.892 -20.765 1.00 98.12 89 TYR A C 1
ATOM 690 O O . TYR A 1 89 ? -3.934 -13.969 -19.795 1.00 98.12 89 TYR A O 1
ATOM 698 N N . ALA A 1 90 ? -2.026 -13.228 -20.716 1.00 97.81 90 ALA A N 1
ATOM 699 C CA . ALA A 1 90 ? -1.440 -12.730 -19.493 1.00 97.81 90 ALA A CA 1
ATOM 700 C C . ALA A 1 90 ? -2.229 -11.561 -18.916 1.00 97.81 90 ALA A C 1
ATOM 702 O O . ALA A 1 90 ? -2.202 -11.385 -17.703 1.00 97.81 90 ALA A O 1
ATOM 703 N N . ARG A 1 91 ? -2.953 -10.795 -19.743 1.00 97.12 91 ARG A N 1
ATOM 704 C CA . ARG A 1 91 ? -3.756 -9.621 -19.360 1.00 97.12 91 ARG A CA 1
ATOM 705 C C . ARG A 1 91 ? -3.085 -8.797 -18.255 1.00 97.12 91 ARG A C 1
ATOM 707 O O . ARG A 1 91 ? -3.640 -8.715 -17.154 1.00 97.12 91 ARG A O 1
ATOM 714 N N . PRO A 1 92 ? -1.851 -8.306 -18.469 1.00 97.44 92 PRO A N 1
ATOM 715 C CA . PRO A 1 92 ? -1.275 -7.364 -17.529 1.00 97.44 92 PRO A CA 1
ATOM 716 C C . PRO A 1 92 ? -2.139 -6.103 -17.516 1.00 97.44 92 PRO A C 1
ATOM 718 O O . PRO A 1 92 ? -2.711 -5.726 -18.531 1.00 97.44 92 PRO A O 1
ATOM 721 N N . GLU A 1 93 ? -2.221 -5.421 -16.382 1.00 95.31 93 GLU A N 1
ATOM 722 C CA . GLU A 1 93 ? -2.912 -4.128 -16.346 1.00 95.31 93 GLU A CA 1
ATOM 723 C C . GLU A 1 93 ? -2.082 -3.038 -17.038 1.00 95.31 93 GLU A C 1
ATOM 725 O O . GLU A 1 93 ? -2.604 -2.006 -17.460 1.00 95.31 93 GLU A O 1
ATOM 730 N N . ARG A 1 94 ? -0.765 -3.257 -17.138 1.00 95.44 94 ARG A N 1
ATOM 731 C CA . ARG A 1 94 ? 0.165 -2.361 -17.819 1.00 95.44 94 ARG A CA 1
ATOM 732 C C . ARG A 1 94 ? 1.262 -3.153 -18.519 1.00 95.44 94 ARG A C 1
ATOM 734 O O . ARG A 1 94 ? 1.923 -3.987 -17.896 1.00 95.44 94 ARG A O 1
ATOM 741 N N . TRP A 1 95 ? 1.516 -2.818 -19.777 1.00 97.94 95 TRP A N 1
ATOM 742 C CA . TRP A 1 95 ? 2.621 -3.358 -20.560 1.00 97.94 95 TRP A CA 1
ATOM 743 C C . TRP A 1 95 ? 3.560 -2.227 -20.981 1.00 97.94 95 TRP A C 1
ATOM 745 O O . TRP A 1 95 ? 3.197 -1.363 -21.774 1.00 97.94 95 TRP A O 1
ATOM 755 N N . LYS A 1 96 ? 4.759 -2.185 -20.393 1.00 96.81 96 LYS A N 1
ATOM 756 C CA . LYS A 1 96 ? 5.807 -1.223 -20.761 1.00 96.81 96 LYS A CA 1
ATOM 757 C C . LYS A 1 96 ? 6.634 -1.783 -21.906 1.00 96.81 96 LYS A C 1
ATOM 759 O O . LYS A 1 96 ? 7.256 -2.832 -21.743 1.00 96.81 96 LYS A O 1
ATOM 764 N N . LEU A 1 97 ? 6.686 -1.038 -22.999 1.00 98.19 97 LEU A N 1
ATOM 765 C CA . LEU A 1 97 ? 7.572 -1.289 -24.126 1.00 98.19 97 LEU A CA 1
ATOM 766 C C . LEU A 1 97 ? 8.726 -0.298 -24.025 1.00 98.19 97 LEU A C 1
ATOM 768 O O . LEU A 1 97 ? 8.504 0.907 -24.035 1.00 98.19 97 LEU A O 1
ATOM 772 N N . LEU A 1 98 ? 9.943 -0.797 -23.860 1.00 97.56 98 LEU A N 1
ATOM 773 C CA . LEU A 1 98 ? 11.142 0.008 -23.646 1.00 97.56 98 LEU A CA 1
ATOM 774 C C . LEU A 1 98 ? 12.039 -0.147 -24.869 1.00 97.56 98 LEU A C 1
ATOM 776 O O . LEU A 1 98 ? 12.394 -1.271 -25.221 1.00 97.56 98 LEU A O 1
ATOM 780 N N . GLN A 1 99 ? 12.431 0.950 -25.506 1.00 97.81 99 G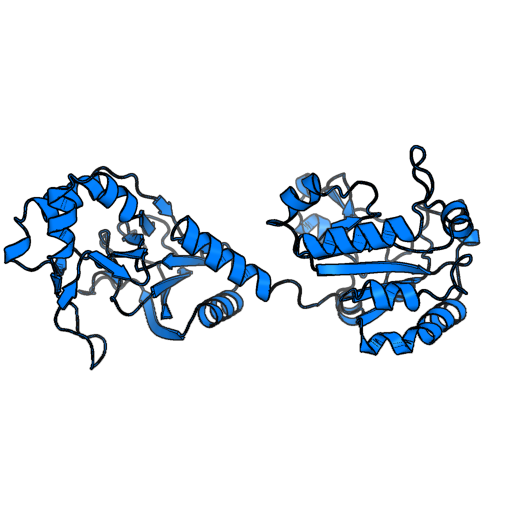LN A N 1
ATOM 781 C CA . GLN A 1 99 ? 13.480 0.895 -26.520 1.00 97.81 99 GLN A CA 1
ATOM 782 C C . GLN A 1 99 ? 14.808 0.485 -25.857 1.00 97.81 99 GLN A C 1
ATOM 784 O O . GLN A 1 99 ? 15.137 0.961 -24.768 1.00 97.81 99 GLN A O 1
ATOM 789 N N . ALA A 1 100 ? 15.578 -0.404 -26.493 1.00 96.56 100 ALA A N 1
ATOM 790 C CA . ALA A 1 100 ? 16.918 -0.748 -26.021 1.00 96.56 100 ALA A CA 1
ATOM 791 C C . ALA A 1 100 ? 17.790 0.519 -25.885 1.00 96.56 100 ALA A C 1
ATOM 793 O O . ALA A 1 100 ? 18.028 1.234 -26.865 1.00 96.56 100 ALA A O 1
ATOM 794 N N . LEU A 1 101 ? 18.260 0.779 -24.660 1.00 93.94 101 LEU A N 1
ATOM 795 C CA . LEU A 1 101 ? 18.916 2.027 -24.269 1.00 93.94 101 LEU A CA 1
ATOM 796 C C . LEU A 1 101 ? 20.431 1.842 -24.065 1.00 93.94 101 LEU A C 1
ATOM 798 O O . LEU A 1 101 ? 20.842 1.155 -23.124 1.00 93.94 101 LEU A O 1
ATOM 802 N N . PRO A 1 102 ? 21.273 2.506 -24.875 1.00 93.81 102 PRO A N 1
ATOM 803 C CA . PRO A 1 102 ? 22.701 2.639 -24.604 1.00 93.81 102 PRO A CA 1
ATOM 804 C C . PRO A 1 102 ? 22.975 3.557 -23.422 1.00 93.81 102 PRO A C 1
ATOM 806 O O . PRO A 1 102 ? 22.523 4.712 -23.416 1.00 93.81 102 PRO A O 1
ATOM 809 N N . ILE A 1 103 ? 23.737 3.032 -22.459 1.00 92.88 103 ILE A N 1
ATOM 810 C CA . ILE A 1 103 ? 24.276 3.764 -21.315 1.00 92.88 103 ILE A CA 1
ATOM 811 C C . ILE A 1 103 ? 25.783 3.514 -21.242 1.00 92.88 103 ILE A C 1
ATOM 813 O O . ILE A 1 103 ? 26.224 2.387 -20.995 1.00 92.88 103 ILE A O 1
ATOM 817 N N . LEU A 1 104 ? 26.547 4.595 -21.399 1.00 92.88 104 LEU A N 1
ATOM 818 C CA . LEU A 1 104 ? 28.002 4.561 -21.361 1.00 92.88 104 LEU A CA 1
ATOM 819 C C . LEU A 1 104 ? 28.501 4.001 -20.021 1.00 92.88 104 LEU A C 1
ATOM 821 O O . LEU A 1 104 ? 28.039 4.414 -18.953 1.00 92.88 104 LEU A O 1
ATOM 825 N N . GLY A 1 105 ? 29.450 3.070 -20.072 1.00 93.00 105 GLY A N 1
ATOM 826 C CA . GLY A 1 105 ? 30.050 2.423 -18.906 1.00 93.00 105 GLY A CA 1
ATOM 827 C C . GLY A 1 105 ? 29.195 1.317 -18.284 1.00 93.00 105 GLY A C 1
ATOM 828 O O . GLY A 1 105 ? 29.569 0.790 -17.238 1.00 93.00 105 GLY A O 1
ATOM 829 N N . GLN A 1 106 ? 28.043 0.979 -18.877 1.00 92.50 106 GLN A N 1
ATOM 830 C CA . GLN A 1 106 ? 27.151 -0.071 -18.367 1.00 92.50 106 GLN A CA 1
ATOM 831 C C . GLN A 1 106 ? 26.982 -1.223 -19.353 1.00 92.50 106 GLN A C 1
ATOM 833 O O . GLN A 1 106 ? 27.071 -2.383 -18.957 1.00 92.50 106 GLN A O 1
ATOM 838 N N . ASN A 1 107 ? 26.724 -0.921 -20.629 1.00 93.19 107 ASN A N 1
ATOM 839 C CA . ASN A 1 107 ? 26.417 -1.940 -21.637 1.00 93.19 107 ASN A CA 1
ATOM 840 C C . ASN A 1 107 ? 27.223 -1.813 -22.941 1.00 93.19 107 ASN A C 1
ATOM 842 O O . ASN A 1 107 ? 26.915 -2.501 -23.916 1.00 93.19 107 ASN A O 1
ATOM 846 N N . ASP A 1 108 ? 28.292 -1.013 -22.926 1.00 90.81 108 ASP A N 1
ATOM 847 C CA . ASP A 1 108 ? 29.128 -0.650 -24.082 1.00 90.81 108 ASP A CA 1
ATOM 848 C C . ASP A 1 108 ? 29.536 -1.839 -24.959 1.00 90.81 108 ASP A C 1
ATOM 850 O O . ASP A 1 108 ? 29.482 -1.763 -26.181 1.00 90.81 108 ASP A O 1
ATOM 854 N N . THR A 1 109 ? 29.914 -2.960 -24.342 1.00 90.88 109 THR A N 1
ATOM 855 C CA . THR A 1 109 ? 30.510 -4.102 -25.049 1.00 90.88 109 THR A CA 1
ATOM 856 C C . THR A 1 109 ? 29.580 -4.734 -26.087 1.00 90.88 109 THR A C 1
ATOM 858 O O . THR A 1 109 ? 30.050 -5.249 -27.101 1.00 90.88 109 THR A O 1
ATOM 861 N N . HIS A 1 110 ? 28.266 -4.742 -25.840 1.00 89.81 110 HIS A N 1
ATOM 862 C CA . HIS A 1 110 ? 27.316 -5.511 -26.656 1.00 89.81 110 HIS A CA 1
ATOM 863 C C . HIS A 1 110 ? 26.072 -4.729 -27.085 1.00 89.81 110 HIS A C 1
ATOM 865 O O . HIS A 1 110 ? 25.311 -5.226 -27.921 1.00 89.81 110 HIS A O 1
ATOM 871 N N . ILE A 1 111 ? 25.850 -3.519 -26.563 1.00 93.69 111 ILE A N 1
ATOM 872 C CA . ILE A 1 111 ? 24.600 -2.786 -26.787 1.00 93.69 111 ILE A CA 1
ATOM 873 C C . ILE A 1 111 ? 24.356 -2.424 -28.253 1.00 93.69 111 ILE A C 1
ATOM 875 O O . ILE A 1 111 ? 23.220 -2.533 -28.709 1.00 93.69 111 ILE A O 1
ATOM 879 N N . ASP A 1 112 ? 25.397 -2.114 -29.028 1.00 92.44 112 ASP A N 1
ATOM 880 C CA . ASP A 1 112 ? 25.279 -1.816 -30.466 1.00 92.44 112 ASP A CA 1
ATOM 881 C C . ASP A 1 112 ? 24.655 -2.973 -31.253 1.00 92.44 112 ASP A C 1
ATOM 883 O O . ASP A 1 112 ? 24.009 -2.790 -32.286 1.00 92.44 112 ASP A O 1
ATOM 887 N N . SER A 1 113 ? 24.807 -4.201 -30.745 1.00 94.25 113 SER A N 1
ATOM 888 C CA . SER A 1 113 ? 24.201 -5.369 -31.367 1.00 94.25 113 SER A CA 1
ATOM 889 C C . SER A 1 113 ? 22.697 -5.514 -31.080 1.00 94.25 113 SER A C 1
ATOM 891 O O . SER A 1 113 ? 22.014 -6.310 -31.723 1.00 94.25 113 SER A O 1
ATOM 893 N N . LEU A 1 114 ? 22.160 -4.721 -30.158 1.00 95.94 114 LEU A N 1
ATOM 894 C CA . LEU A 1 114 ? 20.787 -4.810 -29.670 1.00 95.94 114 LEU A CA 1
ATOM 895 C C . LEU A 1 114 ? 19.977 -3.533 -29.927 1.00 95.94 114 LEU A C 1
ATOM 897 O O . LEU A 1 114 ? 18.749 -3.585 -29.868 1.00 95.94 114 LEU A O 1
ATOM 901 N N . THR A 1 115 ? 20.613 -2.405 -30.239 1.00 96.38 115 THR A N 1
ATOM 902 C CA . THR A 1 115 ? 19.914 -1.143 -30.515 1.00 96.38 115 THR A CA 1
ATOM 903 C C . THR A 1 115 ? 18.977 -1.235 -31.718 1.00 96.38 115 THR A C 1
ATOM 905 O O . THR A 1 115 ? 19.208 -1.966 -32.684 1.00 96.38 115 THR A O 1
ATOM 908 N N . VAL A 1 116 ? 17.891 -0.468 -31.639 1.00 97.00 116 VAL A N 1
ATOM 909 C CA . VAL A 1 116 ? 16.906 -0.278 -32.709 1.00 97.00 116 VAL A CA 1
ATOM 910 C C . VAL A 1 116 ? 16.662 1.208 -32.905 1.00 97.00 116 VAL A C 1
ATOM 912 O O . VAL A 1 116 ? 16.731 1.989 -31.950 1.00 97.00 116 VAL A O 1
ATOM 915 N N . THR A 1 117 ? 16.363 1.599 -34.137 1.00 96.94 117 THR A N 1
ATOM 916 C CA . THR A 1 117 ? 15.907 2.961 -34.438 1.00 96.94 117 THR A CA 1
ATOM 917 C C . THR A 1 117 ? 14.511 3.205 -33.857 1.00 96.94 117 THR A C 1
ATOM 919 O O . THR A 1 117 ? 13.770 2.262 -33.576 1.00 96.94 117 THR A O 1
ATOM 922 N N . GLU A 1 118 ? 14.128 4.472 -33.694 1.00 95.81 118 GLU A N 1
ATOM 923 C CA . GLU A 1 118 ? 12.780 4.829 -33.226 1.00 95.81 118 GLU A CA 1
ATOM 924 C C . GLU A 1 118 ? 11.690 4.307 -34.171 1.00 95.81 118 GLU A C 1
ATOM 926 O O . GLU A 1 118 ? 10.695 3.772 -33.705 1.00 95.81 118 GLU A O 1
ATOM 931 N N . ALA A 1 119 ? 11.910 4.345 -35.490 1.00 97.62 119 ALA A N 1
ATOM 932 C CA . ALA A 1 119 ? 10.963 3.799 -36.467 1.00 97.62 119 ALA A CA 1
ATOM 933 C C . ALA A 1 119 ? 10.786 2.274 -36.334 1.00 97.62 119 ALA A C 1
ATOM 935 O O . ALA A 1 119 ? 9.688 1.745 -36.486 1.00 97.62 119 ALA A O 1
ATOM 936 N N . GLU A 1 120 ? 11.864 1.546 -36.036 1.00 98.25 120 GLU A N 1
ATOM 937 C CA . GLU A 1 120 ? 11.799 0.100 -35.810 1.00 98.25 120 GLU A CA 1
ATOM 938 C C . GLU A 1 120 ? 11.109 -0.251 -34.488 1.00 98.25 120 GLU A C 1
ATOM 940 O O . GLU A 1 120 ? 10.444 -1.286 -34.406 1.00 98.25 120 GLU A O 1
ATOM 945 N N . PHE A 1 121 ? 11.269 0.598 -33.471 1.00 98.44 121 PHE A N 1
ATOM 946 C CA . PHE A 1 121 ? 10.546 0.500 -32.210 1.00 98.44 121 PHE A CA 1
ATOM 947 C C . PHE A 1 121 ? 9.052 0.789 -32.403 1.00 98.44 121 PHE A C 1
ATOM 949 O O . PHE A 1 121 ? 8.225 -0.023 -31.994 1.00 98.44 121 PHE A O 1
ATOM 956 N N . GLU A 1 122 ? 8.705 1.875 -33.096 1.00 98.00 122 GLU A N 1
ATOM 957 C CA . GLU A 1 122 ? 7.319 2.256 -33.386 1.00 98.00 122 GLU A CA 1
ATOM 958 C C . GLU A 1 122 ? 6.594 1.156 -34.168 1.00 98.00 122 GLU A C 1
ATOM 960 O O . GLU A 1 122 ? 5.499 0.747 -33.798 1.00 98.00 122 GLU A O 1
ATOM 965 N N . ALA A 1 123 ? 7.256 0.543 -35.154 1.00 98.50 123 ALA A N 1
ATOM 966 C CA . ALA A 1 123 ? 6.697 -0.593 -35.885 1.00 98.50 123 ALA A CA 1
ATOM 967 C C . ALA A 1 123 ? 6.387 -1.813 -34.989 1.00 98.50 123 ALA A C 1
ATOM 969 O O . ALA A 1 123 ? 5.536 -2.637 -35.337 1.00 98.50 123 ALA A O 1
ATOM 970 N N . PHE A 1 124 ? 7.086 -1.984 -33.858 1.00 98.62 124 PHE A N 1
ATOM 971 C CA . PHE A 1 124 ? 6.728 -2.985 -32.849 1.00 98.62 124 PHE A CA 1
ATOM 972 C C . PHE A 1 124 ? 5.503 -2.538 -32.044 1.00 98.62 124 PHE A C 1
ATOM 974 O O . PHE A 1 124 ? 4.622 -3.359 -31.800 1.00 98.62 124 PHE A O 1
ATOM 981 N N . VAL A 1 125 ? 5.419 -1.264 -31.654 1.00 98.31 125 VAL A N 1
ATOM 982 C CA . VAL A 1 125 ? 4.268 -0.707 -30.921 1.00 98.31 125 VAL A CA 1
ATOM 983 C C . VAL A 1 125 ? 2.988 -0.814 -31.756 1.00 98.31 125 VAL A C 1
ATOM 985 O O . VAL A 1 125 ? 2.011 -1.404 -31.297 1.00 98.31 125 VAL A O 1
ATOM 988 N N . GLU A 1 126 ? 3.016 -0.346 -33.007 1.00 98.31 126 GLU A N 1
ATOM 989 C CA . GLU A 1 126 ? 1.877 -0.366 -33.935 1.00 98.31 126 GLU A CA 1
ATOM 990 C C . GLU A 1 126 ? 1.338 -1.781 -34.171 1.00 98.31 126 GLU A C 1
ATOM 992 O O . GLU A 1 126 ? 0.124 -1.998 -34.154 1.00 98.31 126 GLU A O 1
ATOM 997 N N . ARG A 1 127 ? 2.230 -2.773 -34.313 1.00 98.38 127 ARG A N 1
ATOM 998 C CA . ARG A 1 127 ? 1.850 -4.188 -34.480 1.00 98.38 127 ARG A CA 1
ATOM 999 C C . ARG A 1 127 ? 0.960 -4.693 -33.347 1.00 98.38 127 ARG A C 1
ATOM 1001 O O . ARG A 1 127 ? 0.096 -5.533 -33.579 1.00 98.38 127 ARG A O 1
ATOM 1008 N N . HIS A 1 128 ? 1.163 -4.174 -32.141 1.00 98.56 128 HIS A N 1
ATOM 1009 C CA . HIS A 1 128 ? 0.455 -4.593 -30.939 1.00 98.56 128 HIS A CA 1
ATOM 1010 C C . HIS A 1 128 ? -0.618 -3.593 -30.481 1.00 98.56 128 HIS A C 1
ATOM 1012 O O . HIS A 1 128 ? -1.252 -3.823 -29.452 1.00 98.56 128 HIS A O 1
ATOM 1018 N N . ALA A 1 129 ? -0.860 -2.510 -31.229 1.00 97.12 129 ALA A N 1
ATOM 1019 C CA . ALA A 1 129 ? -1.753 -1.422 -30.820 1.00 97.12 129 ALA A CA 1
ATOM 1020 C C . ALA A 1 129 ? -3.193 -1.887 -30.535 1.00 97.12 129 ALA A C 1
ATOM 1022 O O . ALA A 1 129 ? -3.873 -1.332 -29.676 1.00 97.12 129 ALA A O 1
ATOM 1023 N N . THR A 1 130 ? -3.652 -2.954 -31.198 1.00 96.88 130 THR A N 1
ATOM 1024 C CA . THR A 1 130 ? -4.987 -3.538 -30.970 1.00 96.88 130 THR A CA 1
ATOM 1025 C C . THR A 1 130 ? -5.183 -4.076 -29.546 1.00 96.88 130 THR A C 1
ATOM 1027 O O . THR A 1 130 ? -6.319 -4.200 -29.087 1.00 96.88 130 THR A O 1
ATOM 1030 N N . LEU A 1 131 ? -4.097 -4.349 -28.815 1.00 97.44 131 LEU A N 1
ATOM 1031 C CA . LEU A 1 131 ? -4.139 -4.845 -27.439 1.00 97.44 131 LEU A CA 1
ATOM 1032 C C . LEU A 1 131 ? -4.412 -3.744 -26.403 1.00 97.44 131 LEU A C 1
ATOM 1034 O O . LEU A 1 131 ? -4.667 -4.080 -25.246 1.00 97.44 131 LEU A O 1
ATOM 1038 N N . GLU A 1 132 ? -4.445 -2.461 -26.791 1.00 94.00 132 GLU A N 1
ATOM 1039 C CA . GLU A 1 132 ? -4.925 -1.367 -25.920 1.00 94.00 132 GLU A CA 1
ATOM 1040 C C . GLU A 1 132 ? -6.351 -1.621 -25.401 1.00 94.00 132 GLU A C 1
ATOM 1042 O O . GLU A 1 132 ? -6.733 -1.154 -24.330 1.00 94.00 132 GLU A O 1
ATOM 1047 N N . ALA A 1 133 ? -7.136 -2.441 -26.109 1.00 91.56 133 ALA A N 1
ATOM 1048 C CA . ALA A 1 133 ? -8.456 -2.873 -25.656 1.00 91.56 133 ALA A CA 1
ATOM 1049 C C . ALA A 1 133 ? -8.431 -3.750 -24.383 1.00 91.56 133 ALA A C 1
ATOM 1051 O O . ALA A 1 133 ? -9.475 -3.938 -23.759 1.00 91.56 133 ALA A O 1
ATOM 1052 N N . ILE A 1 134 ? -7.279 -4.324 -24.008 1.00 93.56 134 ILE A N 1
ATOM 1053 C CA . ILE A 1 134 ? -7.164 -5.295 -22.903 1.00 93.56 134 ILE A CA 1
ATOM 1054 C C . ILE A 1 134 ? -6.018 -5.016 -21.918 1.00 93.56 134 ILE A C 1
ATOM 1056 O O . ILE A 1 134 ? -6.020 -5.574 -20.822 1.00 93.56 134 ILE A O 1
ATOM 1060 N N . THR A 1 135 ? -5.036 -4.195 -22.287 1.00 95.81 135 THR A N 1
ATOM 1061 C CA . THR A 1 135 ? -3.930 -3.763 -21.422 1.00 95.81 135 THR A CA 1
ATOM 1062 C C . THR A 1 135 ? -3.545 -2.340 -21.783 1.00 95.81 135 THR A C 1
ATOM 1064 O O . THR A 1 135 ? -3.505 -2.004 -22.958 1.00 95.81 135 THR A O 1
ATOM 1067 N N . ARG A 1 136 ? -3.144 -1.528 -20.801 1.00 94.88 136 ARG A N 1
ATOM 1068 C CA . ARG A 1 136 ? -2.550 -0.220 -21.094 1.00 94.88 136 ARG A CA 1
ATOM 1069 C C . ARG A 1 136 ? -1.136 -0.403 -21.645 1.00 94.88 136 ARG A C 1
ATOM 1071 O O . ARG A 1 136 ? -0.245 -0.824 -20.891 1.00 94.88 136 ARG A O 1
ATOM 1078 N N . ILE A 1 137 ? -0.915 -0.071 -22.914 1.00 96.06 137 ILE A N 1
ATOM 1079 C CA . ILE A 1 137 ? 0.422 -0.096 -23.516 1.00 96.06 137 ILE A CA 1
ATOM 1080 C C . ILE A 1 137 ? 1.121 1.226 -23.193 1.00 96.06 137 ILE A C 1
ATOM 1082 O O . ILE A 1 137 ? 0.535 2.304 -23.219 1.00 96.06 137 ILE A O 1
ATOM 1086 N N . VAL A 1 138 ? 2.385 1.152 -22.779 1.00 95.25 138 VAL A N 1
ATOM 1087 C CA . VAL A 1 138 ? 3.193 2.338 -22.477 1.00 95.25 138 VAL A CA 1
ATOM 1088 C C . VAL A 1 138 ? 4.532 2.223 -23.191 1.00 95.25 138 VAL A C 1
ATOM 1090 O O . VAL A 1 138 ? 5.450 1.610 -22.633 1.00 95.25 138 VAL A O 1
ATOM 1093 N N . PRO A 1 139 ? 4.646 2.786 -24.405 1.00 95.19 139 PRO A N 1
ATOM 1094 C CA . PRO A 1 139 ? 5.920 2.900 -25.093 1.00 95.19 139 PRO A CA 1
ATOM 1095 C C . PRO A 1 139 ? 6.808 3.955 -24.421 1.00 95.19 139 PRO A C 1
ATOM 1097 O O . PRO A 1 139 ? 6.331 5.013 -24.014 1.00 95.19 139 PRO A O 1
ATOM 1100 N N . GLU A 1 140 ? 8.100 3.660 -24.287 1.00 92.56 140 GLU A N 1
ATOM 1101 C CA . GLU A 1 140 ? 9.129 4.612 -23.869 1.00 92.56 140 GLU A CA 1
ATOM 1102 C C . GLU A 1 140 ? 10.334 4.531 -24.809 1.00 92.56 140 GLU A C 1
ATOM 1104 O O . GLU A 1 140 ? 11.080 3.545 -24.807 1.00 92.56 140 GLU A O 1
ATOM 1109 N N . ILE A 1 141 ? 10.540 5.597 -25.582 1.00 92.69 141 ILE A N 1
ATOM 1110 C CA . ILE A 1 141 ? 11.762 5.781 -26.372 1.00 92.69 141 ILE A CA 1
ATOM 1111 C C . ILE A 1 141 ? 12.913 6.270 -25.487 1.00 92.69 141 ILE A C 1
ATOM 1113 O O . ILE A 1 141 ? 12.713 6.807 -24.391 1.00 92.69 141 ILE A O 1
ATOM 1117 N N . ASN A 1 142 ? 14.142 6.159 -25.989 1.00 89.19 142 ASN A N 1
ATOM 1118 C CA . ASN A 1 142 ? 15.353 6.524 -25.248 1.00 89.19 142 ASN A CA 1
ATOM 1119 C C . ASN A 1 142 ? 15.317 7.963 -24.689 1.00 89.19 142 ASN A C 1
ATOM 1121 O O . ASN A 1 142 ? 15.745 8.196 -23.556 1.00 89.19 142 ASN A O 1
ATOM 1125 N N . ALA A 1 143 ? 14.754 8.920 -25.437 1.00 82.50 143 ALA A N 1
ATOM 1126 C CA . ALA A 1 143 ? 14.627 10.318 -25.010 1.00 82.50 143 ALA A CA 1
ATOM 1127 C C . ALA A 1 143 ? 13.702 10.519 -23.789 1.00 82.50 143 ALA A C 1
ATOM 1129 O O . ALA A 1 143 ? 13.918 11.441 -22.994 1.00 82.50 143 ALA A O 1
ATOM 1130 N N . GLN A 1 144 ? 12.700 9.646 -23.629 1.00 81.44 144 GLN A N 1
ATOM 1131 C CA . GLN A 1 144 ? 11.740 9.665 -22.520 1.00 81.44 144 GLN A CA 1
ATOM 1132 C C . GLN A 1 144 ? 12.275 8.941 -21.275 1.00 81.44 144 GLN A C 1
ATOM 1134 O O . GLN A 1 144 ? 11.915 9.302 -20.155 1.00 81.44 144 GLN A O 1
ATOM 1139 N N . ILE A 1 145 ? 13.140 7.933 -21.441 1.00 80.38 145 ILE A N 1
ATOM 1140 C CA . ILE A 1 145 ? 13.726 7.175 -20.320 1.00 80.38 145 ILE A CA 1
ATOM 1141 C C . ILE A 1 145 ? 14.824 7.981 -19.608 1.00 80.38 145 ILE A C 1
ATOM 1143 O O . ILE A 1 145 ? 14.933 7.932 -18.382 1.00 80.38 145 ILE A O 1
ATOM 1147 N N . ARG A 1 146 ? 15.647 8.730 -20.353 1.00 84.12 146 ARG A N 1
ATOM 1148 C CA . ARG A 1 146 ? 16.774 9.484 -19.778 1.00 84.12 146 ARG A CA 1
ATOM 1149 C C . ARG A 1 146 ? 16.305 10.617 -18.860 1.00 84.12 146 ARG A C 1
ATOM 1151 O O . ARG A 1 146 ? 15.563 11.503 -19.289 1.00 84.12 146 ARG A O 1
ATOM 1158 N N . GLY A 1 147 ? 16.782 10.595 -17.613 1.00 80.25 147 GLY A N 1
ATOM 1159 C CA . GLY A 1 147 ? 16.509 11.615 -16.591 1.00 80.25 147 GLY A CA 1
ATOM 1160 C C . GLY A 1 147 ? 15.120 11.539 -15.941 1.00 80.25 147 GLY A C 1
ATOM 1161 O O . GLY A 1 147 ? 14.803 12.376 -15.104 1.00 80.25 147 GLY A O 1
ATOM 1162 N N . SER A 1 148 ? 14.292 10.545 -16.284 1.00 84.75 148 SER A N 1
ATOM 1163 C CA . SER A 1 148 ? 12.891 10.454 -15.829 1.00 84.75 148 SER A CA 1
ATOM 1164 C C . SER A 1 148 ? 12.646 9.414 -14.727 1.00 84.75 148 SER A C 1
ATOM 1166 O O . SER A 1 148 ? 11.497 9.104 -14.386 1.00 84.75 148 SER A O 1
ATOM 1168 N N . TYR A 1 149 ? 13.717 8.837 -14.182 1.00 87.50 149 TYR A N 1
ATOM 1169 C CA . TYR A 1 149 ? 13.692 7.870 -13.089 1.00 87.50 149 TYR A CA 1
ATOM 1170 C C . TYR A 1 149 ? 14.585 8.358 -11.949 1.00 87.50 149 TYR A C 1
ATOM 1172 O O . TYR A 1 149 ? 15.776 8.575 -12.150 1.00 87.50 149 TYR A O 1
ATOM 1180 N N . VAL A 1 150 ? 14.020 8.451 -10.746 1.00 91.69 150 VAL A N 1
ATOM 1181 C CA . VAL A 1 150 ? 14.803 8.550 -9.510 1.00 91.69 150 VAL A CA 1
ATOM 1182 C C . VAL A 1 150 ? 15.207 7.137 -9.109 1.00 91.69 150 VAL A C 1
ATOM 1184 O O . VAL A 1 150 ? 14.341 6.294 -8.859 1.00 91.69 150 VAL A O 1
ATOM 1187 N N . MET A 1 151 ? 16.508 6.862 -9.077 1.00 93.56 151 MET A N 1
ATOM 1188 C CA . MET A 1 151 ? 17.038 5.530 -8.786 1.00 93.56 151 MET A CA 1
ATOM 1189 C C . MET A 1 151 ? 18.053 5.594 -7.652 1.00 93.56 151 MET A C 1
ATOM 1191 O O . MET A 1 151 ? 18.756 6.589 -7.492 1.00 93.56 151 MET A O 1
ATOM 1195 N N . VAL A 1 152 ? 18.113 4.526 -6.858 1.00 96.19 152 VAL A N 1
ATOM 1196 C CA . VAL A 1 152 ? 19.074 4.366 -5.764 1.00 96.19 152 VAL A CA 1
ATOM 1197 C C . VAL A 1 152 ? 19.830 3.065 -5.985 1.00 96.19 152 VAL A C 1
ATOM 1199 O O . VAL A 1 152 ? 19.213 2.031 -6.250 1.00 96.19 152 VAL A O 1
ATOM 1202 N N . ASP A 1 153 ? 21.155 3.118 -5.918 1.00 95.25 153 ASP A N 1
ATOM 1203 C CA . ASP A 1 153 ? 22.011 1.946 -6.080 1.00 95.25 153 ASP A CA 1
ATOM 1204 C C . ASP A 1 153 ? 22.165 1.154 -4.759 1.00 95.25 153 ASP A C 1
ATOM 1206 O O . ASP A 1 153 ? 21.762 1.623 -3.690 1.00 95.25 153 ASP A O 1
ATOM 1210 N N . PRO A 1 154 ? 22.763 -0.053 -4.783 1.00 95.88 154 PRO A N 1
ATOM 1211 C CA . PRO A 1 154 ? 22.979 -0.838 -3.565 1.00 95.88 154 PRO A CA 1
ATOM 1212 C C . PRO A 1 154 ? 23.905 -0.183 -2.527 1.00 95.88 154 PRO A C 1
ATOM 1214 O O . PRO A 1 154 ? 23.886 -0.588 -1.368 1.00 95.88 154 PRO A O 1
ATOM 1217 N N . ALA A 1 155 ? 24.703 0.815 -2.919 1.00 95.81 155 ALA A N 1
ATOM 1218 C CA . ALA A 1 155 ? 25.537 1.595 -2.006 1.00 95.81 155 ALA A CA 1
ATOM 1219 C C . ALA A 1 155 ? 24.760 2.752 -1.344 1.00 95.81 155 ALA A C 1
ATOM 1221 O O . ALA A 1 155 ? 25.338 3.534 -0.589 1.00 95.81 155 ALA A O 1
ATOM 1222 N N . GLY A 1 156 ? 23.455 2.872 -1.609 1.00 96.50 156 GLY A N 1
ATOM 1223 C CA . GLY A 1 156 ? 22.605 3.906 -1.033 1.00 96.50 156 GLY A CA 1
ATOM 1224 C C . GLY A 1 156 ? 22.853 5.287 -1.633 1.00 96.50 156 GLY A C 1
ATOM 1225 O O . GLY A 1 156 ? 22.680 6.283 -0.934 1.00 96.50 156 GLY A O 1
ATOM 1226 N N . ARG A 1 157 ? 23.276 5.368 -2.898 1.00 97.56 157 ARG A N 1
ATOM 1227 C CA . ARG A 1 157 ? 23.468 6.628 -3.631 1.00 97.56 157 ARG A CA 1
ATOM 1228 C C . ARG A 1 157 ? 22.351 6.808 -4.638 1.00 97.56 157 ARG A C 1
ATOM 1230 O O . ARG A 1 157 ? 21.950 5.846 -5.294 1.00 97.56 157 ARG A O 1
ATOM 1237 N N . PHE A 1 158 ? 21.881 8.039 -4.798 1.00 97.25 158 PHE A N 1
ATOM 1238 C CA . PHE A 1 158 ? 21.071 8.363 -5.960 1.00 97.25 158 PHE A CA 1
ATOM 1239 C C . PHE A 1 158 ? 21.916 8.233 -7.224 1.00 97.25 158 PHE A C 1
ATOM 1241 O O . PHE A 1 158 ? 23.115 8.518 -7.196 1.00 97.25 158 PHE A O 1
ATOM 1248 N N . PHE A 1 159 ? 21.296 7.811 -8.322 1.00 94.50 159 PHE A N 1
ATOM 1249 C CA . PHE A 1 159 ? 21.928 7.880 -9.628 1.00 94.50 159 PHE A CA 1
ATOM 1250 C C . PHE A 1 159 ? 20.940 8.223 -10.736 1.00 94.50 159 PHE A C 1
ATOM 1252 O O . PHE A 1 159 ? 19.756 7.883 -10.681 1.00 94.50 159 PHE A O 1
ATOM 1259 N N . GLU A 1 160 ? 21.458 8.883 -11.763 1.00 90.75 160 GLU A N 1
ATOM 1260 C CA . GLU A 1 160 ? 20.705 9.306 -12.937 1.00 90.75 160 GLU A CA 1
ATOM 1261 C C . GLU A 1 160 ? 21.448 8.979 -14.236 1.00 90.75 160 GLU A C 1
ATOM 1263 O O . GLU A 1 160 ? 22.606 8.559 -14.221 1.00 90.75 160 GLU A O 1
ATOM 1268 N N . ASN A 1 161 ? 20.771 9.182 -15.367 1.00 89.31 161 ASN A N 1
ATOM 1269 C CA . ASN A 1 161 ? 21.287 8.877 -16.700 1.00 89.31 161 ASN A CA 1
ATOM 1270 C C . ASN A 1 161 ? 20.947 9.940 -17.763 1.00 89.31 161 ASN A C 1
ATOM 1272 O O . ASN A 1 161 ? 20.914 9.625 -18.956 1.00 89.31 161 ASN A O 1
ATOM 1276 N N . SER A 1 162 ? 20.663 11.182 -17.354 1.00 86.81 162 SER A N 1
ATOM 1277 C CA . SER A 1 162 ? 20.271 12.277 -18.260 1.00 86.81 162 SER A CA 1
ATOM 1278 C C . SER A 1 162 ? 21.299 12.527 -19.375 1.00 86.81 162 SER A C 1
ATOM 1280 O O . SER A 1 162 ? 20.920 12.694 -20.533 1.00 86.81 162 SER A O 1
ATOM 1282 N N . GLU A 1 163 ? 22.592 12.430 -19.058 1.00 87.00 163 GLU A N 1
ATOM 1283 C CA . GLU A 1 163 ? 23.713 12.574 -20.003 1.00 87.00 163 GLU A CA 1
ATOM 1284 C C . GLU A 1 163 ? 24.074 11.272 -20.753 1.00 87.00 163 GLU A C 1
ATOM 1286 O O . GLU A 1 163 ? 25.084 11.209 -21.450 1.00 87.00 163 GLU A O 1
ATOM 1291 N N . GLY A 1 164 ? 23.279 10.203 -20.623 1.00 87.62 164 GLY A N 1
ATOM 1292 C CA . GLY A 1 164 ? 23.554 8.910 -21.268 1.00 87.62 164 GLY A CA 1
ATOM 1293 C C . GLY A 1 164 ? 24.652 8.074 -20.596 1.00 87.62 164 GLY A C 1
ATOM 1294 O O . GLY A 1 164 ? 25.057 7.052 -21.142 1.00 87.62 164 GLY A O 1
ATOM 1295 N N . THR A 1 165 ? 25.101 8.473 -19.408 1.00 91.62 165 THR A N 1
ATOM 1296 C CA . THR A 1 165 ? 26.004 7.730 -18.515 1.00 91.62 165 THR A CA 1
ATOM 1297 C C . THR A 1 165 ? 25.455 7.773 -17.093 1.00 91.62 165 THR A C 1
ATOM 1299 O O . THR A 1 165 ? 24.669 8.665 -16.774 1.00 91.62 165 THR A O 1
ATOM 1302 N N . HIS A 1 166 ? 25.856 6.839 -16.232 1.00 93.88 166 HIS A N 1
ATOM 1303 C CA . HIS A 1 166 ? 25.469 6.890 -14.825 1.00 93.88 166 HIS A CA 1
ATOM 1304 C C . HIS A 1 166 ? 26.282 7.932 -14.053 1.00 93.88 166 HIS A C 1
ATOM 1306 O O . HIS A 1 166 ? 27.509 7.858 -13.977 1.00 93.88 166 HIS A O 1
ATOM 1312 N N . ARG A 1 167 ? 25.575 8.869 -13.420 1.00 93.56 167 ARG A N 1
ATOM 1313 C CA . ARG A 1 167 ? 26.127 9.788 -12.416 1.00 93.56 167 ARG A CA 1
ATOM 1314 C C . ARG A 1 167 ? 25.549 9.468 -11.054 1.00 93.56 167 ARG A C 1
ATOM 1316 O O . ARG A 1 167 ? 24.367 9.166 -10.966 1.00 93.56 167 ARG A O 1
ATOM 1323 N N . TYR A 1 168 ? 26.377 9.552 -10.018 1.00 96.31 168 TYR A N 1
ATOM 1324 C CA . TYR A 1 168 ? 26.027 9.147 -8.659 1.00 96.31 168 TYR A CA 1
ATOM 1325 C C . TYR A 1 168 ? 26.142 10.325 -7.695 1.00 96.31 168 TYR A C 1
ATOM 1327 O O . TYR A 1 168 ? 27.088 11.107 -7.787 1.00 96.31 168 TYR A O 1
ATOM 1335 N N . SER A 1 169 ? 25.208 10.424 -6.754 1.00 97.12 169 SER A N 1
ATOM 1336 C CA . SER A 1 169 ? 25.310 11.344 -5.623 1.00 97.12 169 SER A CA 1
ATOM 1337 C C . SER A 1 169 ? 26.280 10.820 -4.560 1.00 97.12 169 SER A C 1
ATOM 1339 O O . SER A 1 169 ? 26.696 9.657 -4.573 1.00 97.12 169 SER A O 1
ATOM 1341 N N . LEU A 1 170 ? 26.547 11.647 -3.549 1.00 96.75 170 LEU A N 1
ATOM 1342 C CA . LEU A 1 170 ? 27.031 11.164 -2.252 1.00 96.75 170 LEU A CA 1
ATOM 1343 C C . LEU A 1 170 ? 26.031 10.174 -1.609 1.00 96.75 170 LEU A C 1
ATOM 1345 O O . LEU A 1 170 ? 24.827 10.257 -1.894 1.00 96.75 170 LEU A O 1
ATOM 1349 N N . PRO A 1 171 ? 26.486 9.249 -0.742 1.00 97.81 171 PRO A N 1
ATOM 1350 C CA . PRO A 1 171 ? 25.607 8.297 -0.067 1.00 97.81 171 PRO A CA 1
ATOM 1351 C C . PRO A 1 171 ? 24.540 8.982 0.789 1.00 97.81 171 PRO A C 1
ATOM 1353 O O . PRO A 1 171 ? 24.820 9.865 1.600 1.00 97.81 171 PRO A O 1
ATOM 1356 N N . ILE A 1 172 ? 23.296 8.525 0.650 1.00 97.19 172 ILE A N 1
ATOM 1357 C CA . ILE A 1 172 ? 22.128 9.077 1.348 1.00 97.19 172 ILE A CA 1
ATOM 1358 C C . ILE A 1 172 ? 22.304 8.996 2.868 1.00 97.19 172 ILE A C 1
ATOM 1360 O O . ILE A 1 172 ? 21.876 9.901 3.578 1.00 97.19 172 ILE A O 1
ATOM 1364 N N . LEU A 1 173 ? 22.938 7.936 3.376 1.00 95.19 173 LEU A N 1
ATOM 1365 C CA . LEU A 1 173 ? 23.166 7.761 4.814 1.00 95.19 173 LEU A CA 1
ATOM 1366 C C . LEU A 1 173 ? 24.271 8.670 5.374 1.00 95.19 173 LEU A C 1
ATOM 1368 O O . LEU A 1 173 ? 24.328 8.852 6.585 1.00 95.19 173 LEU A O 1
ATOM 1372 N N . GLU A 1 174 ? 25.113 9.255 4.519 1.00 95.94 174 GLU A N 1
ATOM 1373 C CA . GLU A 1 174 ? 26.167 10.187 4.935 1.00 95.94 174 GLU A CA 1
ATOM 1374 C C . GLU A 1 174 ? 25.672 11.634 4.944 1.00 95.94 174 GLU A C 1
ATOM 1376 O O . GLU A 1 174 ? 25.911 12.364 5.903 1.00 95.94 174 GLU A O 1
ATOM 1381 N N . VAL A 1 175 ? 24.965 12.054 3.887 1.00 93.44 175 VAL A N 1
ATOM 1382 C CA . VAL A 1 175 ? 24.577 13.467 3.696 1.00 93.44 175 VAL A CA 1
ATOM 1383 C C . VAL A 1 175 ? 23.073 13.731 3.801 1.00 93.44 175 VAL A C 1
ATOM 1385 O O . VAL A 1 175 ? 22.637 14.880 3.771 1.00 93.44 175 VAL A O 1
ATOM 1388 N N . GLY A 1 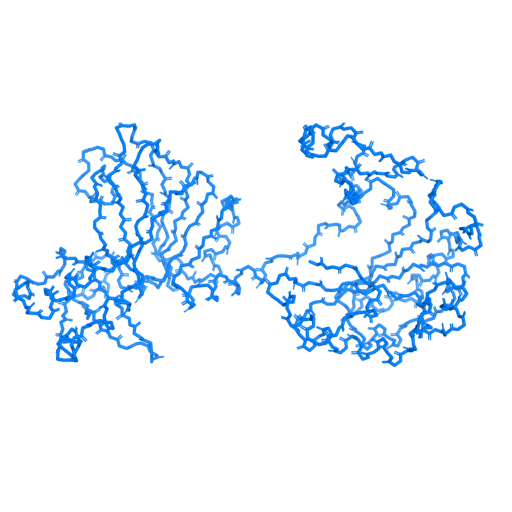176 ? 22.255 12.689 3.933 1.00 89.31 176 GLY A N 1
ATOM 1389 C CA . GLY A 1 176 ? 20.798 12.786 3.912 1.00 89.31 176 GLY A CA 1
ATOM 1390 C C . GLY A 1 176 ? 20.216 12.878 2.496 1.00 89.31 176 GLY A C 1
ATOM 1391 O O . GLY A 1 176 ? 20.841 13.367 1.554 1.00 89.31 176 GLY A O 1
ATOM 1392 N N . ALA A 1 177 ? 18.965 12.428 2.343 1.00 91.69 177 ALA A N 1
ATOM 1393 C CA . ALA A 1 177 ? 18.310 12.319 1.036 1.00 91.69 177 ALA A CA 1
ATOM 1394 C C . ALA A 1 177 ? 18.171 13.667 0.311 1.00 91.69 177 ALA A C 1
ATOM 1396 O O . ALA A 1 177 ? 18.326 13.723 -0.901 1.00 91.69 177 ALA A O 1
ATOM 1397 N N . HIS A 1 178 ? 17.923 14.756 1.041 1.00 89.12 178 HIS A N 1
ATOM 1398 C CA . HIS A 1 178 ? 17.758 16.082 0.447 1.00 89.12 178 HIS A CA 1
ATOM 1399 C C . HIS A 1 178 ? 19.043 16.570 -0.241 1.00 89.12 178 HIS A C 1
ATOM 1401 O O . HIS A 1 178 ? 19.007 16.953 -1.406 1.00 89.12 178 HIS A O 1
ATOM 1407 N N . ILE A 1 179 ? 20.187 16.501 0.452 1.00 90.00 179 ILE A N 1
ATOM 1408 C CA . ILE A 1 179 ? 21.484 16.935 -0.093 1.00 90.00 179 ILE A CA 1
ATOM 1409 C C . ILE A 1 179 ? 21.927 16.009 -1.228 1.00 90.00 179 ILE A C 1
ATOM 1411 O O . ILE A 1 179 ? 22.406 16.481 -2.255 1.00 90.00 179 ILE A O 1
ATOM 1415 N N . ALA A 1 180 ? 21.743 14.695 -1.067 1.00 93.56 180 ALA A N 1
ATOM 1416 C CA . ALA A 1 180 ? 22.082 13.727 -2.105 1.00 93.56 180 ALA A CA 1
ATOM 1417 C C . ALA A 1 180 ? 21.250 13.946 -3.385 1.00 93.56 180 ALA A C 1
ATOM 1419 O O . ALA A 1 180 ? 21.790 13.904 -4.486 1.00 93.56 180 ALA A O 1
ATOM 1420 N N . MET A 1 181 ? 19.950 14.232 -3.253 1.00 91.88 181 MET A N 1
ATOM 1421 C CA . MET A 1 181 ? 19.055 14.439 -4.395 1.00 91.88 181 MET A CA 1
ATOM 1422 C C . MET A 1 181 ? 19.342 15.747 -5.145 1.00 91.88 181 MET A C 1
ATOM 1424 O O . MET A 1 181 ? 19.234 15.769 -6.365 1.00 91.88 181 MET A O 1
ATOM 1428 N N . GLN A 1 182 ? 19.774 16.808 -4.451 1.00 90.94 182 GLN A N 1
ATOM 1429 C CA . GLN A 1 182 ? 20.177 18.082 -5.074 1.00 90.94 182 GLN A CA 1
ATOM 1430 C C . GLN A 1 182 ? 21.389 17.963 -6.011 1.00 90.94 182 GLN A C 1
ATOM 1432 O O . GLN A 1 182 ? 21.627 18.861 -6.812 1.00 90.94 182 GLN A O 1
ATOM 1437 N N . GLN A 1 183 ? 22.160 16.876 -5.916 1.00 92.44 183 GLN A N 1
ATOM 1438 C CA . GLN A 1 183 ? 23.297 16.620 -6.805 1.00 92.44 183 GLN A CA 1
ATOM 1439 C C . GLN A 1 183 ? 22.868 16.037 -8.159 1.00 92.44 183 GLN A C 1
ATOM 1441 O O . GLN A 1 183 ? 23.717 15.879 -9.032 1.00 92.44 183 GLN A O 1
ATOM 1446 N N . MET A 1 184 ? 21.588 15.686 -8.321 1.00 92.50 184 MET A N 1
ATOM 1447 C CA . MET A 1 184 ? 21.047 14.971 -9.478 1.00 92.50 184 MET A CA 1
ATOM 1448 C C . MET A 1 184 ? 20.140 15.876 -10.323 1.00 92.50 184 MET A C 1
ATOM 1450 O O . MET A 1 184 ? 19.412 16.711 -9.785 1.00 92.50 184 MET A O 1
ATOM 1454 N N . CYS A 1 185 ? 20.121 15.657 -11.639 1.00 87.88 185 CYS A N 1
ATOM 1455 C CA . CYS A 1 185 ? 19.344 16.443 -12.603 1.00 87.88 185 CYS A CA 1
ATOM 1456 C C . CYS A 1 185 ? 18.061 15.725 -13.069 1.00 87.88 185 CYS A C 1
ATOM 1458 O O . CYS A 1 185 ? 17.849 15.507 -14.263 1.00 87.88 185 CYS A O 1
ATOM 1460 N N . TYR A 1 186 ? 17.188 15.348 -12.130 1.00 86.94 186 TYR A N 1
ATOM 1461 C CA . TYR A 1 186 ? 15.923 14.677 -12.455 1.00 86.94 186 TYR A CA 1
ATOM 1462 C C . TYR A 1 186 ? 14.911 15.602 -13.147 1.00 86.94 186 TYR A C 1
ATOM 1464 O O . TYR A 1 186 ? 14.738 16.756 -12.757 1.00 86.94 186 TYR A O 1
ATOM 1472 N N . ASP A 1 187 ? 14.187 15.058 -14.127 1.00 85.44 187 ASP A N 1
ATOM 1473 C CA . ASP A 1 187 ? 13.127 15.749 -14.863 1.00 85.44 187 ASP A CA 1
ATOM 1474 C C . ASP A 1 187 ? 11.750 15.194 -14.458 1.00 85.44 187 ASP A C 1
ATOM 1476 O O . ASP A 1 187 ? 11.310 14.131 -14.914 1.00 85.44 187 ASP A O 1
ATOM 1480 N N . GLU A 1 188 ? 11.078 15.919 -13.562 1.00 86.06 188 GLU A N 1
ATOM 1481 C CA . GLU A 1 188 ? 9.745 15.573 -13.057 1.00 86.06 188 GLU A CA 1
ATOM 1482 C C . GLU A 1 188 ? 8.692 15.549 -14.173 1.00 86.06 188 GLU A C 1
ATOM 1484 O O . GLU A 1 188 ? 7.864 14.641 -14.217 1.00 86.06 188 GLU A O 1
ATOM 1489 N N . ARG A 1 189 ? 8.769 16.473 -15.139 1.00 87.19 189 ARG A N 1
ATOM 1490 C CA . ARG A 1 189 ? 7.800 16.537 -16.245 1.00 87.19 189 ARG A CA 1
ATOM 1491 C C . ARG A 1 189 ? 7.896 15.302 -17.124 1.00 87.19 189 ARG A C 1
ATOM 1493 O O . ARG A 1 189 ? 6.882 14.676 -17.410 1.00 87.19 189 ARG A O 1
ATOM 1500 N N . LYS A 1 190 ? 9.113 14.860 -17.458 1.00 86.62 190 LYS A N 1
ATOM 1501 C CA . LYS A 1 190 ? 9.293 13.596 -18.190 1.00 86.62 190 LYS A CA 1
ATOM 1502 C C . LYS A 1 190 ? 8.751 12.390 -17.428 1.00 86.62 190 LYS A C 1
ATOM 1504 O O . LYS A 1 190 ? 8.272 11.445 -18.055 1.00 86.62 190 LYS A O 1
ATOM 1509 N N . PHE A 1 191 ? 8.851 12.380 -16.097 1.00 86.00 191 PHE A N 1
ATOM 1510 C CA . PHE A 1 191 ? 8.247 11.330 -15.276 1.00 86.00 191 PHE A CA 1
ATOM 1511 C C . PHE A 1 191 ? 6.714 11.330 -15.383 1.00 86.00 191 PHE A C 1
ATOM 1513 O O . PHE A 1 191 ? 6.114 10.257 -15.501 1.00 86.00 191 PHE A O 1
ATOM 1520 N N . GLU A 1 192 ? 6.084 12.501 -15.385 1.00 85.56 192 GLU A N 1
ATOM 1521 C CA . GLU A 1 192 ? 4.636 12.640 -15.561 1.00 85.56 192 GLU A CA 1
ATOM 1522 C C . GLU A 1 192 ? 4.189 12.260 -16.978 1.00 85.56 192 GLU A C 1
ATOM 1524 O O . GLU A 1 192 ? 3.315 11.400 -17.124 1.00 85.56 192 GLU A O 1
ATOM 1529 N N . ASP A 1 193 ? 4.849 12.798 -18.007 1.00 84.25 193 ASP A N 1
ATOM 1530 C CA . ASP A 1 193 ? 4.507 12.614 -19.425 1.00 84.25 193 ASP A CA 1
ATOM 1531 C C . ASP A 1 193 ? 4.539 11.139 -19.853 1.00 84.25 193 ASP A C 1
ATOM 1533 O O . ASP A 1 193 ? 3.706 10.680 -20.636 1.00 84.25 193 ASP A O 1
ATOM 1537 N N . ARG A 1 194 ? 5.452 10.340 -19.281 1.00 83.62 194 ARG A N 1
ATOM 1538 C CA . ARG A 1 194 ? 5.523 8.881 -19.519 1.00 83.62 194 ARG A CA 1
ATOM 1539 C C . ARG A 1 194 ? 4.552 8.060 -18.648 1.00 83.62 194 ARG A C 1
ATOM 1541 O O . ARG A 1 194 ? 4.656 6.827 -18.539 1.00 83.62 194 ARG A O 1
ATOM 1548 N N . GLY A 1 195 ? 3.617 8.730 -17.973 1.00 82.81 195 GLY A N 1
ATOM 1549 C CA . GLY A 1 195 ? 2.601 8.139 -17.103 1.00 82.81 195 GLY A CA 1
ATOM 1550 C C . GLY A 1 195 ? 3.177 7.529 -15.824 1.00 82.81 195 GLY A C 1
ATOM 1551 O O . GLY A 1 195 ? 2.797 6.410 -15.449 1.00 82.81 195 GLY A O 1
ATOM 1552 N N . GLY A 1 196 ? 4.162 8.186 -15.206 1.00 82.44 196 GLY A N 1
ATOM 1553 C CA . GLY A 1 196 ? 4.749 7.780 -13.925 1.00 82.44 196 GLY A CA 1
ATOM 1554 C C . GLY A 1 196 ? 3.759 7.881 -12.761 1.00 82.44 196 GLY A C 1
ATOM 1555 O O . GLY A 1 196 ? 3.729 7.003 -11.892 1.00 82.44 196 GLY A O 1
ATOM 1556 N N . LEU A 1 197 ? 2.875 8.881 -12.804 1.00 78.88 197 LEU A N 1
ATOM 1557 C CA . LEU A 1 197 ? 1.690 8.959 -11.954 1.00 78.88 197 LEU A CA 1
ATOM 1558 C C . LEU A 1 197 ? 0.639 7.963 -12.462 1.00 78.88 197 LEU A C 1
ATOM 1560 O O . LEU A 1 197 ? 0.174 8.023 -13.598 1.00 78.88 197 LEU A O 1
ATOM 1564 N N . TRP A 1 198 ? 0.303 6.990 -11.623 1.00 71.31 198 TRP A N 1
ATOM 1565 C CA . TRP A 1 198 ? -0.639 5.915 -11.928 1.00 71.31 198 TRP A CA 1
ATOM 1566 C C . TRP A 1 198 ? -1.400 5.542 -10.653 1.00 71.31 198 TRP A C 1
ATOM 1568 O O . TRP A 1 198 ? -0.974 5.924 -9.564 1.00 71.31 198 TRP A O 1
ATOM 1578 N N . GLY A 1 199 ? -2.518 4.816 -10.768 1.00 66.75 199 GLY A N 1
ATOM 1579 C CA . GLY A 1 199 ? -3.358 4.358 -9.650 1.00 66.75 199 GLY A CA 1
ATOM 1580 C C . GLY A 1 199 ? -2.655 3.336 -8.747 1.00 66.75 199 GLY A C 1
ATOM 1581 O O . GLY A 1 199 ? -3.056 2.173 -8.657 1.00 66.75 199 GLY A O 1
ATOM 1582 N N . TRP A 1 200 ? -1.559 3.757 -8.114 1.00 70.25 200 TRP A N 1
ATOM 1583 C CA . TRP A 1 200 ? -0.651 2.915 -7.353 1.00 70.25 200 TRP A CA 1
ATOM 1584 C C . TRP A 1 200 ? -1.261 2.444 -6.021 1.00 70.25 200 TRP A C 1
ATOM 1586 O O . TRP A 1 200 ? -0.744 1.466 -5.494 1.00 70.25 200 TRP A O 1
ATOM 1596 N N . LYS A 1 201 ? -2.292 3.111 -5.452 1.00 56.44 201 LYS A N 1
ATOM 1597 C CA . LYS A 1 201 ? -2.543 3.024 -3.993 1.00 56.44 201 LYS A CA 1
ATOM 1598 C C . LYS A 1 201 ? -3.968 3.105 -3.411 1.00 56.44 201 LYS A C 1
ATOM 1600 O O . LYS A 1 201 ? -4.059 2.986 -2.194 1.00 56.44 201 LYS A O 1
ATOM 1605 N N . GLU A 1 202 ? -5.058 3.287 -4.156 1.00 55.06 202 GLU A N 1
ATOM 1606 C CA . GLU A 1 202 ? -6.355 3.527 -3.477 1.00 55.06 202 GLU A CA 1
ATOM 1607 C C . GLU A 1 202 ? -6.992 2.259 -2.870 1.00 55.06 202 GLU A C 1
ATOM 1609 O O . GLU A 1 202 ? -7.307 2.255 -1.685 1.00 55.06 202 GLU A O 1
ATOM 1614 N N . GLU A 1 203 ? -7.068 1.137 -3.592 1.00 53.81 203 GLU A N 1
ATOM 1615 C CA . GLU A 1 203 ? -7.801 -0.055 -3.107 1.00 53.81 203 GLU A CA 1
ATOM 1616 C C . GLU A 1 203 ? -7.079 -0.903 -2.035 1.00 53.81 203 GLU A C 1
ATOM 1618 O O . GLU A 1 203 ? -7.713 -1.681 -1.320 1.00 53.81 203 GLU A O 1
ATOM 1623 N N . VAL A 1 204 ? -5.749 -0.811 -1.916 1.00 55.06 204 VAL A N 1
ATOM 1624 C CA . VAL A 1 204 ? -4.968 -1.663 -0.989 1.00 55.06 204 VAL A CA 1
ATOM 1625 C C . VAL A 1 204 ? -4.887 -1.055 0.411 1.00 55.06 204 VAL A C 1
ATOM 1627 O O . VAL A 1 204 ? -4.900 -1.780 1.408 1.00 55.06 204 VAL A O 1
ATOM 1630 N N . ASP A 1 205 ? -4.868 0.276 0.503 1.00 66.44 205 ASP A N 1
ATOM 1631 C CA . ASP A 1 205 ? -4.839 0.985 1.783 1.00 66.44 205 ASP A CA 1
ATOM 1632 C C . ASP A 1 205 ? -6.121 0.748 2.590 1.00 66.44 205 ASP A C 1
ATOM 1634 O O . ASP A 1 205 ? -6.039 0.559 3.802 1.00 66.44 205 ASP A O 1
ATOM 1638 N N . GLU A 1 206 ? -7.284 0.716 1.933 1.00 75.31 206 GLU A N 1
ATOM 1639 C CA . GLU A 1 206 ? -8.564 0.414 2.579 1.00 75.31 206 GLU A CA 1
ATOM 1640 C C . GLU A 1 206 ? -8.583 -1.017 3.120 1.00 75.31 206 GLU A C 1
ATOM 1642 O O . GLU A 1 206 ? -8.824 -1.223 4.309 1.00 75.31 206 GLU A O 1
ATOM 1647 N N . LYS A 1 207 ? -8.241 -2.009 2.284 1.00 79.31 207 LYS A N 1
ATOM 1648 C CA . LYS A 1 207 ? -8.195 -3.420 2.703 1.00 79.31 207 LYS A CA 1
ATOM 1649 C C . LYS A 1 207 ? -7.250 -3.634 3.881 1.00 79.31 207 LYS A C 1
ATOM 1651 O O . LYS A 1 207 ? -7.582 -4.397 4.785 1.00 79.31 207 LYS A O 1
ATOM 1656 N N . ARG A 1 208 ? -6.104 -2.942 3.898 1.00 85.88 208 ARG A N 1
ATOM 1657 C CA . ARG A 1 208 ? -5.173 -2.965 5.033 1.00 85.88 208 ARG A CA 1
ATOM 1658 C C . ARG A 1 208 ? -5.806 -2.375 6.292 1.00 85.88 208 ARG A C 1
ATOM 1660 O O . ARG A 1 208 ? -5.745 -3.015 7.332 1.00 85.88 208 ARG A O 1
ATOM 1667 N N . ILE A 1 209 ? -6.421 -1.193 6.205 1.00 90.88 209 ILE A N 1
ATOM 1668 C CA . ILE A 1 209 ? -7.062 -0.542 7.361 1.00 90.88 209 ILE A CA 1
ATOM 1669 C C . ILE A 1 209 ? -8.182 -1.425 7.916 1.00 90.88 209 ILE A C 1
ATOM 1671 O O . ILE A 1 209 ? -8.234 -1.655 9.120 1.00 90.88 209 ILE A O 1
ATOM 1675 N N . VAL A 1 210 ? -9.041 -1.971 7.053 1.00 91.31 210 VAL A N 1
ATOM 1676 C CA . VAL A 1 210 ? -10.128 -2.872 7.459 1.00 91.31 210 VAL A CA 1
ATOM 1677 C C . VAL A 1 210 ? -9.580 -4.147 8.108 1.00 91.31 210 VAL A C 1
ATOM 1679 O O . VAL A 1 210 ? -10.122 -4.585 9.122 1.00 91.31 210 VAL A O 1
ATOM 1682 N N . ALA A 1 211 ? -8.499 -4.724 7.572 1.00 89.38 211 ALA A N 1
ATOM 1683 C CA . ALA A 1 211 ? -7.847 -5.891 8.162 1.00 89.38 211 ALA A CA 1
ATOM 1684 C C . ALA A 1 211 ? -7.242 -5.582 9.543 1.00 89.38 211 ALA A C 1
ATOM 1686 O O . ALA A 1 211 ? -7.510 -6.312 10.492 1.00 89.38 211 ALA A O 1
ATOM 1687 N N . GLU A 1 212 ? -6.510 -4.472 9.683 1.00 94.12 212 GLU A N 1
ATOM 1688 C CA . GLU A 1 212 ? -5.943 -4.021 10.963 1.00 94.12 212 GLU A CA 1
ATOM 1689 C C . GLU A 1 212 ? -7.048 -3.752 11.999 1.00 94.12 212 GLU A C 1
ATOM 1691 O O . GLU A 1 212 ? -6.969 -4.209 13.138 1.00 94.12 212 GLU A O 1
ATOM 1696 N N . LEU A 1 213 ? -8.134 -3.078 11.610 1.00 95.88 213 LEU A N 1
ATOM 1697 C CA . LEU A 1 213 ? -9.280 -2.854 12.494 1.00 95.88 213 LEU A CA 1
ATOM 1698 C C . LEU A 1 213 ? -9.944 -4.178 12.907 1.00 95.88 213 LEU A C 1
ATOM 1700 O O . LEU A 1 213 ? -10.298 -4.348 14.070 1.00 95.88 213 LEU A O 1
ATOM 1704 N N . ALA A 1 214 ? -10.072 -5.144 11.996 1.00 91.81 214 ALA A N 1
ATOM 1705 C CA . ALA A 1 214 ? -10.641 -6.450 12.320 1.00 91.81 214 ALA A CA 1
ATOM 1706 C C . ALA A 1 214 ? -9.742 -7.276 13.260 1.00 91.81 214 ALA A C 1
ATOM 1708 O O . ALA A 1 214 ? -10.247 -7.919 14.181 1.00 91.81 214 ALA A O 1
ATOM 1709 N N . GLU A 1 215 ? -8.427 -7.259 13.043 1.00 91.75 215 GLU A N 1
ATOM 1710 C CA . GLU A 1 215 ? -7.458 -8.055 13.802 1.00 91.75 215 GLU A CA 1
ATOM 1711 C C . GLU A 1 215 ? -7.207 -7.460 15.196 1.00 91.75 215 GLU A C 1
ATOM 1713 O O . GLU A 1 215 ? -7.428 -8.118 16.217 1.00 91.75 215 GLU A O 1
ATOM 1718 N N . GLN A 1 216 ? -6.858 -6.175 15.258 1.00 93.75 216 GLN A N 1
ATOM 1719 C CA . GLN A 1 216 ? -6.378 -5.508 16.476 1.00 93.75 216 GLN A CA 1
ATOM 1720 C C . GLN A 1 216 ? -7.253 -4.331 16.936 1.00 93.75 216 GLN A C 1
ATOM 1722 O O . GLN A 1 216 ? -6.948 -3.711 17.949 1.00 93.75 216 GLN A O 1
ATOM 1727 N N . GLY A 1 217 ? -8.330 -3.994 16.218 1.00 95.62 217 GLY A N 1
ATOM 1728 C CA . GLY A 1 217 ? -9.247 -2.911 16.601 1.00 95.62 217 GLY A CA 1
ATOM 1729 C C . GLY A 1 217 ? -8.719 -1.500 16.332 1.00 95.62 217 GLY A C 1
ATOM 1730 O O . GLY A 1 217 ? -9.436 -0.530 16.558 1.00 95.62 217 GLY A O 1
ATOM 1731 N N . VAL A 1 218 ? -7.491 -1.350 15.834 1.00 96.69 218 VAL A N 1
ATOM 1732 C CA . VAL A 1 218 ? -6.830 -0.055 15.632 1.00 96.69 218 VAL A CA 1
ATOM 1733 C C . VAL A 1 218 ? -5.994 -0.044 14.353 1.00 96.69 218 VAL A C 1
ATOM 1735 O O . VAL A 1 218 ? -5.336 -1.026 14.018 1.00 96.69 218 VAL A O 1
ATOM 1738 N N . SER A 1 219 ? -5.974 1.089 13.654 1.00 96.25 219 SER A N 1
ATOM 1739 C CA . SER A 1 219 ? -5.077 1.358 12.529 1.00 96.25 219 SER A CA 1
ATOM 1740 C C . SER A 1 219 ? -4.421 2.731 12.690 1.00 96.25 219 SER A C 1
ATOM 1742 O O . SER A 1 219 ?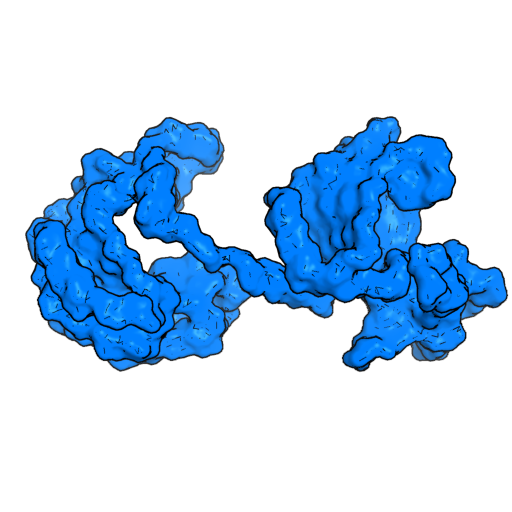 -5.093 3.743 12.902 1.00 96.25 219 SER A O 1
ATOM 1744 N N . MET A 1 220 ? -3.090 2.763 12.595 1.00 95.00 220 MET A N 1
ATOM 1745 C CA . MET A 1 220 ? -2.292 3.989 12.652 1.00 95.00 220 MET A CA 1
ATOM 1746 C C . MET A 1 220 ? -1.845 4.391 11.246 1.00 95.00 220 MET A C 1
ATOM 1748 O O . MET A 1 220 ? -1.336 3.581 10.467 1.00 95.00 220 MET A O 1
ATOM 1752 N N . LEU A 1 221 ? -1.994 5.675 10.939 1.00 93.12 221 LEU A N 1
ATOM 1753 C CA . LEU A 1 221 ? -1.691 6.273 9.646 1.00 93.12 221 LEU A CA 1
ATOM 1754 C C . LEU A 1 221 ? -0.662 7.401 9.832 1.00 93.12 221 LEU A C 1
ATOM 1756 O O . LEU A 1 221 ? -1.031 8.578 9.851 1.00 93.12 221 LEU A O 1
ATOM 1760 N N . PRO A 1 222 ? 0.633 7.072 9.983 1.00 91.69 222 PRO A N 1
ATOM 1761 C CA . PRO A 1 222 ? 1.655 8.075 10.254 1.00 91.69 222 PRO A CA 1
ATOM 1762 C C . PRO A 1 222 ? 1.874 8.989 9.043 1.00 91.69 222 PRO A C 1
ATOM 1764 O O . PRO A 1 222 ? 1.916 8.511 7.906 1.00 91.69 222 PRO A O 1
ATOM 1767 N N . ARG A 1 223 ? 2.068 10.291 9.289 1.00 89.25 223 ARG A N 1
ATOM 1768 C CA . ARG A 1 223 ? 2.411 11.311 8.272 1.00 89.25 223 ARG A CA 1
ATOM 1769 C C . ARG A 1 223 ? 1.524 11.259 7.017 1.00 89.25 223 ARG A C 1
ATOM 1771 O O . ARG A 1 223 ? 2.012 11.325 5.887 1.00 89.25 223 ARG A O 1
ATOM 1778 N N . THR A 1 224 ? 0.222 11.097 7.207 1.00 87.12 224 THR A N 1
ATOM 1779 C CA . THR A 1 224 ? -0.751 11.031 6.117 1.00 87.12 224 THR A CA 1
ATOM 1780 C C . THR A 1 224 ? -1.219 12.443 5.766 1.00 87.12 224 THR A C 1
ATOM 1782 O O . THR A 1 224 ? -1.701 13.137 6.651 1.00 87.12 224 THR A O 1
ATOM 1785 N N . PRO A 1 225 ? -1.128 12.895 4.502 1.00 89.38 225 PRO A N 1
ATOM 1786 C CA . PRO A 1 225 ? -1.728 14.165 4.100 1.00 89.38 225 PRO A CA 1
ATOM 1787 C C . PRO A 1 225 ? -3.236 14.179 4.368 1.00 89.38 225 PRO A C 1
ATOM 1789 O O . PRO A 1 225 ? -3.913 13.178 4.126 1.00 89.38 225 PRO A O 1
ATOM 1792 N N . TYR A 1 226 ? -3.763 15.317 4.818 1.00 90.75 226 TYR A N 1
ATOM 1793 C CA . TYR A 1 226 ? -5.157 15.443 5.252 1.00 90.75 226 TYR A CA 1
ATOM 1794 C C . TYR A 1 226 ? -6.178 14.983 4.197 1.00 90.75 226 TYR A C 1
ATOM 1796 O O . TYR A 1 226 ? -7.052 14.183 4.515 1.00 90.75 226 TYR A O 1
ATOM 1804 N N . GLU A 1 227 ? -6.016 15.381 2.932 1.00 86.44 227 GLU A N 1
ATOM 1805 C CA . GLU A 1 227 ? -6.902 14.951 1.832 1.00 86.44 227 GLU A CA 1
ATOM 1806 C C . GLU A 1 227 ? -6.920 13.428 1.653 1.00 86.44 227 GLU A C 1
ATOM 1808 O O . GLU A 1 227 ? -7.969 12.808 1.488 1.00 86.44 227 GLU A O 1
ATOM 1813 N N . ARG A 1 228 ? -5.755 12.784 1.777 1.00 86.19 228 ARG A N 1
ATOM 1814 C CA . ARG A 1 228 ? -5.657 11.323 1.693 1.00 86.19 228 ARG A CA 1
ATOM 1815 C C . ARG A 1 228 ? -6.300 10.645 2.899 1.00 86.19 228 ARG A C 1
ATOM 1817 O O . ARG A 1 228 ? -6.873 9.570 2.761 1.00 86.19 228 ARG A O 1
ATOM 1824 N N . PHE A 1 229 ? -6.192 11.244 4.082 1.00 93.56 229 PHE A N 1
ATOM 1825 C CA . PHE A 1 229 ? -6.908 10.764 5.259 1.00 93.56 229 PHE A CA 1
ATOM 1826 C C . PHE A 1 229 ? -8.429 10.896 5.081 1.00 93.56 229 PHE A C 1
ATOM 1828 O O . PHE A 1 229 ? -9.146 9.945 5.376 1.00 93.56 229 PHE A O 1
ATOM 1835 N N . ARG A 1 230 ? -8.917 12.017 4.537 1.00 94.12 230 ARG A N 1
ATOM 1836 C CA . ARG A 1 230 ? -10.340 12.218 4.226 1.00 94.12 230 ARG A CA 1
ATOM 1837 C C . ARG A 1 230 ? -10.864 11.163 3.255 1.00 94.12 230 ARG A C 1
ATOM 1839 O O . ARG A 1 230 ? -11.859 10.525 3.576 1.00 94.12 230 ARG A O 1
ATOM 1846 N N . GLY A 1 231 ? -10.133 10.882 2.174 1.00 88.38 231 GLY A N 1
ATOM 1847 C CA . GLY A 1 231 ? -10.487 9.799 1.249 1.00 88.38 231 GLY A CA 1
ATOM 1848 C C . GLY A 1 231 ? -10.603 8.427 1.931 1.00 88.38 231 GLY A C 1
ATOM 1849 O O . GLY A 1 231 ? -11.515 7.668 1.625 1.00 88.38 231 GLY A O 1
ATOM 1850 N N . LYS A 1 232 ? -9.741 8.132 2.916 1.00 90.50 232 LYS A N 1
ATOM 1851 C CA . LYS A 1 232 ? -9.818 6.893 3.717 1.00 90.50 232 LYS A CA 1
ATOM 1852 C C . LYS A 1 232 ? -11.012 6.865 4.667 1.00 90.50 232 LYS A C 1
ATOM 1854 O O . LYS A 1 232 ? -11.601 5.815 4.873 1.00 90.50 232 LYS A O 1
ATOM 1859 N N . VAL A 1 233 ? -11.352 7.995 5.284 1.00 94.06 233 VAL A N 1
ATOM 1860 C CA . VAL A 1 233 ? -12.554 8.102 6.126 1.00 94.06 233 VAL A CA 1
ATOM 1861 C C . VAL A 1 233 ? -13.803 7.848 5.288 1.00 94.06 233 VAL A C 1
ATOM 1863 O O . VAL A 1 233 ? -14.663 7.079 5.706 1.00 94.06 233 VAL A O 1
ATOM 1866 N N . ASP A 1 234 ? -13.867 8.451 4.103 1.00 91.62 234 ASP A N 1
ATOM 1867 C CA . ASP A 1 234 ? -15.017 8.337 3.208 1.00 91.62 234 ASP A CA 1
ATOM 1868 C C . ASP A 1 234 ? -15.144 6.917 2.614 1.00 91.62 234 ASP A C 1
ATOM 1870 O O . ASP A 1 234 ? -16.257 6.458 2.366 1.00 91.62 234 ASP A O 1
ATOM 1874 N N . SER A 1 235 ? -14.034 6.181 2.449 1.00 89.81 235 SER A N 1
ATOM 1875 C CA . SER A 1 235 ? -14.066 4.782 1.997 1.00 89.81 235 SER A CA 1
ATOM 1876 C C . SER A 1 235 ? -14.486 3.785 3.087 1.00 89.81 235 SER A C 1
ATOM 1878 O O . SER A 1 235 ? -14.978 2.708 2.769 1.00 89.81 235 SER A O 1
ATOM 1880 N N . LEU A 1 236 ? -14.322 4.121 4.373 1.00 92.69 236 LEU A N 1
ATOM 1881 C CA . LEU A 1 236 ? -14.682 3.234 5.490 1.00 92.69 236 LEU A CA 1
ATOM 1882 C C . LEU A 1 236 ? -16.178 3.218 5.817 1.00 92.69 236 LEU A C 1
ATOM 1884 O O . LEU A 1 236 ? -16.641 2.290 6.481 1.00 92.69 236 LEU A O 1
ATOM 1888 N N . GLY A 1 237 ? -16.919 4.244 5.406 1.00 93.62 237 GLY A N 1
ATOM 1889 C CA . GLY A 1 237 ? -18.342 4.360 5.690 1.00 93.62 237 GLY A CA 1
ATOM 1890 C C . GLY A 1 237 ? -18.828 5.802 5.682 1.00 93.62 237 GLY A C 1
ATOM 1891 O O . GLY A 1 237 ? -18.122 6.736 5.298 1.00 93.62 237 GLY A O 1
ATOM 1892 N N . THR A 1 238 ? -20.064 6.002 6.132 1.00 96.94 238 THR A N 1
ATOM 1893 C CA . THR A 1 238 ? -20.660 7.344 6.135 1.00 96.94 238 THR A CA 1
ATOM 1894 C C . THR A 1 238 ? -20.250 8.091 7.399 1.00 96.94 238 THR A C 1
ATOM 1896 O O . THR A 1 238 ? -20.508 7.629 8.510 1.00 96.94 238 THR A O 1
ATOM 1899 N N . THR A 1 239 ? -19.651 9.277 7.255 1.00 97.69 239 THR A N 1
ATOM 1900 C CA . THR A 1 239 ? -19.394 10.152 8.409 1.00 97.69 239 THR A CA 1
ATOM 1901 C C . THR A 1 239 ? -20.718 10.715 8.932 1.00 97.69 239 THR A C 1
ATOM 1903 O O . THR A 1 239 ? -21.359 11.518 8.258 1.00 97.69 239 THR A O 1
ATOM 1906 N N . ILE A 1 240 ? -21.107 10.333 10.149 1.00 97.12 240 ILE A N 1
ATOM 1907 C CA . ILE A 1 240 ? -22.338 10.797 10.810 1.00 97.12 240 ILE A CA 1
ATOM 1908 C C . ILE A 1 240 ? -22.112 12.023 11.701 1.00 97.12 240 ILE A C 1
ATOM 1910 O O . ILE A 1 240 ? -23.049 12.769 11.977 1.00 97.12 240 ILE A O 1
ATOM 1914 N N . LEU A 1 241 ? -20.873 12.254 12.144 1.00 96.69 241 LEU A N 1
ATOM 1915 C CA . LEU A 1 241 ? -20.496 13.449 12.893 1.00 96.69 241 LEU A CA 1
ATOM 1916 C C . LEU A 1 241 ? -19.020 13.779 12.674 1.00 96.69 241 LEU A C 1
ATOM 1918 O O . LEU A 1 241 ? -18.159 12.900 12.694 1.00 96.69 241 LEU A O 1
ATOM 1922 N N . ARG A 1 242 ? -18.727 15.070 12.517 1.00 96.56 242 ARG A N 1
ATOM 1923 C CA . ARG A 1 242 ? -17.371 15.625 12.492 1.00 96.56 242 ARG A CA 1
ATOM 1924 C C . ARG A 1 242 ? -17.242 16.640 13.617 1.00 96.56 242 ARG A C 1
ATOM 1926 O O . ARG A 1 242 ? -18.121 17.481 13.800 1.00 96.56 242 ARG A O 1
ATOM 1933 N N . THR A 1 243 ? -16.154 16.579 14.376 1.00 94.81 243 THR A N 1
ATOM 1934 C CA . THR A 1 243 ? -15.931 17.487 15.505 1.00 94.81 243 THR A CA 1
ATOM 1935 C C . THR A 1 243 ? -14.487 17.954 15.555 1.00 94.81 243 THR A C 1
ATOM 1937 O O . THR A 1 243 ? -13.555 17.151 15.538 1.00 94.81 243 THR A O 1
ATOM 1940 N N . GLU A 1 244 ? -14.297 19.262 15.698 1.00 94.00 244 GLU A N 1
ATOM 1941 C CA . GLU A 1 244 ? -12.993 19.826 16.026 1.00 94.00 244 GLU A CA 1
ATOM 1942 C C . GLU A 1 244 ? -12.716 19.680 17.525 1.00 94.00 244 GLU A C 1
ATOM 1944 O O . GLU A 1 244 ? -13.376 20.289 18.370 1.00 94.00 244 GLU A O 1
ATOM 1949 N N . VAL A 1 245 ? -11.699 18.896 17.865 1.00 90.81 245 VAL A N 1
ATOM 1950 C CA . VAL A 1 245 ? -11.257 18.671 19.239 1.00 90.81 245 VAL A CA 1
ATOM 1951 C C . VAL A 1 245 ? -10.083 19.601 19.521 1.00 90.81 245 VAL A C 1
ATOM 1953 O O . VAL A 1 245 ? -8.915 19.255 19.329 1.00 90.81 245 VAL A O 1
ATOM 1956 N N . ARG A 1 246 ? -10.421 20.817 19.954 1.00 91.62 246 ARG A N 1
ATOM 1957 C CA . ARG A 1 246 ? -9.468 21.844 20.394 1.00 91.62 246 ARG A CA 1
ATOM 1958 C C . ARG A 1 246 ? -9.563 22.030 21.900 1.00 91.62 246 ARG A C 1
ATOM 1960 O O . ARG A 1 246 ? -10.670 22.048 22.445 1.00 91.62 246 ARG A O 1
ATOM 1967 N N . VAL A 1 247 ? -8.421 22.198 22.559 1.00 86.44 247 VAL A N 1
ATOM 1968 C CA . VAL A 1 247 ? -8.393 22.478 23.999 1.00 86.44 247 VAL A CA 1
ATOM 1969 C C . VAL A 1 247 ? -8.999 23.846 24.257 1.00 86.44 247 VAL A C 1
ATOM 1971 O O . VAL A 1 247 ? -8.645 24.840 23.627 1.00 86.44 247 VAL A O 1
ATOM 1974 N N . ARG A 1 248 ? -9.936 23.884 25.195 1.00 83.81 248 ARG A N 1
ATOM 1975 C CA . ARG A 1 248 ? -10.571 25.099 25.691 1.00 83.81 248 ARG A CA 1
ATOM 1976 C C . ARG A 1 248 ? -10.462 25.049 27.215 1.00 83.81 248 ARG A C 1
ATOM 1978 O O . ARG A 1 248 ? -11.176 24.244 27.816 1.00 83.81 248 ARG A O 1
ATOM 1985 N N . PRO A 1 249 ? -9.577 25.849 27.840 1.00 73.81 249 PRO A N 1
ATOM 1986 C CA . PRO A 1 249 ? -9.297 25.760 29.276 1.00 73.81 249 PRO A CA 1
ATOM 1987 C C . PRO A 1 249 ? -10.549 25.797 30.161 1.00 73.81 249 PRO A C 1
ATOM 1989 O O . PRO A 1 249 ? -10.646 25.040 31.121 1.00 73.81 249 PRO A O 1
ATOM 1992 N N . GLU A 1 250 ? -11.547 26.600 29.784 1.00 76.56 250 GLU A N 1
ATOM 1993 C CA . GLU A 1 250 ? -12.797 26.759 30.539 1.00 76.56 250 GLU A CA 1
ATOM 1994 C C . GLU A 1 250 ? -13.913 25.776 30.145 1.00 76.56 250 GLU A C 1
ATOM 1996 O O . GLU A 1 250 ? -15.033 25.849 30.657 1.00 76.56 250 GLU A O 1
ATOM 2001 N N . SER A 1 251 ? -13.656 24.848 29.219 1.00 77.12 251 SER A N 1
ATOM 2002 C CA . SER A 1 251 ? -14.704 23.947 28.751 1.00 77.12 251 SER A CA 1
ATOM 2003 C C . SER A 1 251 ? -15.106 22.929 29.813 1.00 77.12 251 SER A C 1
ATOM 2005 O O . SER A 1 251 ? -14.283 22.194 30.369 1.00 77.12 251 SER A O 1
ATOM 2007 N N . LYS A 1 252 ? -16.420 22.840 30.036 1.00 72.25 252 LYS A N 1
ATOM 2008 C CA . LYS A 1 252 ? -17.043 21.790 30.850 1.00 72.25 252 LYS A CA 1
ATOM 2009 C C . LYS A 1 252 ? -17.087 20.442 30.123 1.00 72.25 252 LYS A C 1
ATOM 2011 O O . LYS A 1 252 ? -17.171 19.412 30.782 1.00 72.25 252 LYS A O 1
ATOM 2016 N N . ALA A 1 253 ? -17.011 20.434 28.789 1.00 77.88 253 ALA A N 1
ATOM 2017 C CA . ALA A 1 253 ? -17.022 19.207 28.000 1.00 77.88 253 ALA A CA 1
ATOM 2018 C C . ALA A 1 253 ? -15.659 18.506 28.081 1.00 77.88 253 ALA A C 1
ATOM 2020 O O . ALA A 1 253 ? -14.640 19.066 27.658 1.00 77.88 253 ALA A O 1
ATOM 2021 N N . MET A 1 254 ? -15.651 17.265 28.579 1.00 79.00 254 MET A N 1
ATOM 2022 C CA . MET A 1 254 ? -14.425 16.511 28.876 1.00 79.00 254 MET A CA 1
ATOM 2023 C C . MET A 1 254 ? -13.493 16.373 27.666 1.00 79.00 254 MET A C 1
ATOM 2025 O O . MET A 1 254 ? -12.284 16.545 27.795 1.00 79.00 254 MET A O 1
ATOM 2029 N N . VAL A 1 255 ? -14.056 16.167 26.472 1.00 79.62 255 VAL A N 1
ATOM 2030 C CA . VAL A 1 255 ? -13.309 16.000 25.211 1.00 79.62 255 VAL A CA 1
ATOM 2031 C C . VAL A 1 255 ? -12.438 17.221 24.873 1.00 79.62 255 VAL A C 1
ATOM 2033 O O . VAL A 1 255 ? -11.344 17.073 24.335 1.00 79.62 255 VAL A O 1
ATOM 2036 N N . THR A 1 256 ? -12.889 18.426 25.230 1.00 83.31 256 THR A N 1
ATOM 2037 C CA . THR A 1 256 ? -12.185 19.702 24.966 1.00 83.31 256 THR A CA 1
ATOM 2038 C C . THR A 1 256 ? -11.479 20.277 26.200 1.00 83.31 256 THR A C 1
ATOM 2040 O O . THR A 1 256 ? -10.878 21.347 26.124 1.00 83.31 256 THR A O 1
ATOM 2043 N N . SER A 1 257 ? -11.554 19.589 27.342 1.00 87.19 257 SER A N 1
ATOM 2044 C CA . SER A 1 257 ? -10.902 19.990 28.592 1.00 87.19 257 SER A CA 1
ATOM 2045 C C . SER A 1 257 ? -9.418 19.588 28.588 1.00 87.19 257 SER A C 1
ATOM 2047 O O . SER A 1 257 ? -9.080 18.549 28.021 1.00 87.19 257 SER A O 1
ATOM 2049 N N . PRO A 1 258 ? -8.515 20.327 29.262 1.00 85.81 258 PRO A N 1
ATOM 2050 C CA . PRO A 1 258 ? -7.115 19.908 29.410 1.00 85.81 258 PRO A CA 1
ATOM 2051 C C . PRO A 1 258 ? -6.929 18.681 30.322 1.00 85.81 258 PRO A C 1
ATOM 2053 O O . PRO A 1 258 ? -5.883 18.034 30.279 1.00 85.81 258 PRO A O 1
ATOM 2056 N N . ARG A 1 259 ? -7.940 18.322 31.125 1.00 89.88 259 ARG A N 1
ATOM 2057 C CA . ARG A 1 259 ? -7.910 17.165 32.039 1.00 89.88 259 ARG A CA 1
ATOM 2058 C C . ARG A 1 259 ? -7.709 15.841 31.293 1.00 89.88 259 ARG A C 1
ATOM 2060 O O . ARG A 1 259 ? -7.884 15.777 30.073 1.00 89.88 259 ARG A O 1
ATOM 2067 N N . SER A 1 260 ? -7.308 14.796 32.018 1.00 91.81 260 SER A N 1
ATOM 2068 C CA . SER A 1 260 ? -7.341 13.432 31.486 1.00 91.81 260 SER A CA 1
ATOM 2069 C C . SER A 1 260 ? -8.778 13.022 31.169 1.00 91.81 260 SER A C 1
ATOM 2071 O O . SER A 1 260 ? -9.732 13.543 31.748 1.00 91.81 260 SER A O 1
ATOM 2073 N N . LEU A 1 261 ? -8.911 12.094 30.231 1.00 93.06 261 LEU A N 1
ATOM 2074 C CA . LEU A 1 261 ? -10.170 11.469 29.866 1.00 93.06 261 LEU A CA 1
ATOM 2075 C C . LEU A 1 261 ? -9.989 9.962 29.994 1.00 93.06 261 LEU A C 1
ATOM 2077 O O . LEU A 1 261 ? -9.092 9.399 29.361 1.00 93.06 261 LEU A O 1
ATOM 2081 N N . ASP A 1 262 ? -10.809 9.334 30.826 1.00 93.75 262 ASP A N 1
ATOM 2082 C CA . ASP A 1 262 ? -10.729 7.895 31.039 1.00 93.75 262 ASP A CA 1
ATOM 2083 C C . ASP A 1 262 ? -11.212 7.108 29.820 1.00 93.75 262 ASP A C 1
ATOM 2085 O O . ASP A 1 262 ? -11.763 7.650 28.858 1.00 93.75 262 ASP A O 1
ATOM 2089 N N . LEU A 1 263 ? -10.950 5.805 29.869 1.00 96.06 263 LEU A N 1
ATOM 2090 C CA . LEU A 1 263 ? -11.305 4.858 28.827 1.00 96.06 263 LEU A CA 1
ATOM 2091 C C . LEU A 1 263 ? -12.825 4.778 28.645 1.00 96.06 263 LEU A C 1
ATOM 2093 O O . LEU A 1 263 ? -13.565 4.541 29.599 1.00 96.06 263 LEU A O 1
ATOM 2097 N N . HIS A 1 264 ? -13.267 4.959 27.407 1.00 96.75 264 HIS A N 1
ATOM 2098 C CA . HIS A 1 264 ? -14.663 4.893 26.994 1.00 96.75 264 HIS A CA 1
ATOM 2099 C C . HIS A 1 264 ? -14.782 4.529 25.510 1.00 96.75 264 HIS A C 1
ATOM 2101 O O . HIS A 1 264 ? -13.801 4.564 24.769 1.00 96.75 264 HIS A O 1
ATOM 2107 N N . THR A 1 265 ? -15.989 4.205 25.071 1.00 97.38 265 THR A N 1
ATOM 2108 C CA . THR A 1 265 ? -16.400 4.237 23.666 1.00 97.38 265 THR A CA 1
ATOM 2109 C C . THR A 1 265 ? -17.173 5.528 23.407 1.00 97.38 265 THR A C 1
ATOM 2111 O O . THR A 1 265 ? -17.845 6.050 24.298 1.00 97.38 265 THR A O 1
ATOM 2114 N N . ASP A 1 266 ? -17.102 6.041 22.184 1.00 95.69 266 ASP A N 1
ATOM 2115 C CA . ASP A 1 266 ? -17.980 7.119 21.725 1.00 95.69 266 ASP A CA 1
ATOM 2116 C C . ASP A 1 266 ? -19.396 6.559 21.451 1.00 95.69 266 ASP A C 1
ATOM 2118 O O . ASP A 1 266 ? -19.671 5.373 21.656 1.00 95.69 266 ASP A O 1
ATOM 2122 N N . HIS A 1 267 ? -20.292 7.419 20.966 1.00 95.69 267 HIS A N 1
ATOM 2123 C CA . HIS A 1 267 ? -21.697 7.122 20.676 1.00 95.69 267 HIS A CA 1
ATOM 2124 C C . HIS A 1 267 ? -21.923 5.790 19.941 1.00 95.69 267 HIS A C 1
ATOM 2126 O O . HIS A 1 267 ? -21.236 5.495 18.955 1.00 95.69 267 HIS A O 1
ATOM 2132 N N . HIS A 1 268 ? -22.936 5.019 20.362 1.00 95.12 268 HIS A N 1
ATOM 2133 C CA . HIS A 1 268 ? -23.173 3.665 19.849 1.00 95.12 268 HIS A CA 1
ATOM 2134 C C . HIS A 1 268 ? -23.273 3.616 18.313 1.00 95.12 268 HIS A C 1
ATOM 2136 O O . HIS A 1 268 ? -22.752 2.693 17.688 1.00 95.12 268 HIS A O 1
ATOM 2142 N N . ALA A 1 269 ? -23.905 4.609 17.679 1.00 95.69 269 ALA A N 1
ATOM 2143 C CA . ALA A 1 269 ? -24.115 4.626 16.229 1.00 95.69 269 ALA A CA 1
ATOM 2144 C C . ALA A 1 269 ? -22.820 4.674 15.391 1.00 95.69 269 ALA A C 1
ATOM 2146 O O . ALA A 1 269 ? -22.860 4.321 14.212 1.00 95.69 269 ALA A O 1
ATOM 2147 N N . ALA A 1 270 ? -21.692 5.105 15.967 1.00 97.00 270 ALA A N 1
ATOM 2148 C CA . ALA A 1 270 ? -20.408 5.140 15.277 1.00 97.00 270 ALA A CA 1
ATOM 2149 C C . ALA A 1 270 ? -19.716 3.777 15.388 1.00 97.00 270 ALA A C 1
ATOM 2151 O O . ALA A 1 270 ? -19.436 3.313 16.495 1.00 97.00 270 ALA A O 1
ATOM 2152 N N . ARG A 1 271 ? -19.425 3.150 14.246 1.00 96.81 271 ARG A N 1
ATOM 2153 C CA . ARG A 1 271 ? -18.627 1.921 14.166 1.00 96.81 271 ARG A CA 1
ATOM 2154 C C . ARG A 1 271 ? -17.142 2.220 14.284 1.00 96.81 271 ARG A C 1
ATOM 2156 O O . ARG A 1 271 ? -16.445 1.554 15.039 1.00 96.81 271 ARG A O 1
ATOM 2163 N N . TYR A 1 272 ? -16.663 3.233 13.567 1.00 98.19 272 TYR A N 1
ATOM 2164 C CA . TYR A 1 272 ? -15.273 3.667 13.647 1.00 98.19 272 TYR A CA 1
ATOM 2165 C C . TYR A 1 272 ? -15.175 5.095 14.162 1.00 98.19 272 TYR A C 1
ATOM 2167 O O . TYR A 1 272 ? -15.962 5.961 13.766 1.00 98.19 272 TYR A O 1
ATOM 2175 N N . ILE A 1 273 ? -14.173 5.346 15.007 1.00 98.38 273 ILE A N 1
ATOM 2176 C CA . ILE A 1 273 ? -13.733 6.706 15.317 1.00 98.38 273 ILE A CA 1
ATOM 2177 C C . ILE A 1 273 ? -12.390 6.940 14.647 1.00 98.38 273 ILE A C 1
ATOM 2179 O O . ILE A 1 273 ? -11.454 6.163 14.833 1.00 98.38 273 ILE A O 1
ATOM 2183 N N . ALA A 1 274 ? -12.290 8.023 13.883 1.00 98.25 274 ALA A N 1
ATOM 2184 C CA . ALA A 1 274 ? -11.043 8.448 13.269 1.00 98.25 274 ALA A CA 1
ATOM 2185 C C . ALA A 1 274 ? -10.619 9.821 13.795 1.00 98.25 274 ALA A C 1
ATOM 2187 O O . ALA A 1 274 ? -11.432 10.742 13.858 1.00 98.25 274 ALA A O 1
ATOM 2188 N N . TRP A 1 275 ? -9.340 9.970 14.130 1.00 98.31 275 TRP A N 1
ATOM 2189 C CA . TRP A 1 275 ? -8.718 11.235 14.506 1.00 98.31 275 TRP A CA 1
ATOM 2190 C C . TRP A 1 275 ? -7.605 11.602 13.540 1.00 98.31 275 TRP A C 1
ATOM 2192 O O . TRP A 1 275 ? -6.740 10.777 13.259 1.00 98.31 275 TRP A O 1
ATOM 2202 N N . TYR A 1 276 ? -7.572 12.864 13.125 1.00 98.25 276 TYR A N 1
ATOM 2203 C CA . TYR A 1 276 ? -6.434 13.466 12.439 1.00 98.25 276 TYR A CA 1
ATOM 2204 C C . TYR A 1 276 ? -5.764 14.501 13.335 1.00 98.25 276 TYR A C 1
ATOM 2206 O O . TYR A 1 276 ? -6.439 15.363 13.902 1.00 98.25 276 TYR A O 1
ATOM 2214 N N . CYS A 1 277 ? -4.440 14.442 13.459 1.00 97.50 277 CYS A N 1
ATOM 2215 C CA . CYS A 1 277 ? -3.684 15.382 14.270 1.00 97.50 277 CYS A CA 1
ATOM 2216 C C . CYS A 1 277 ? -3.183 16.565 13.441 1.00 97.50 277 CYS A C 1
ATOM 2218 O O . CYS A 1 277 ? -2.245 16.438 12.658 1.00 97.50 277 CYS A O 1
ATOM 2220 N N . HIS A 1 278 ? -3.764 17.745 13.660 1.00 96.81 278 HIS A N 1
ATOM 2221 C CA . HIS A 1 278 ? -3.256 18.990 13.081 1.00 96.81 278 HIS A CA 1
ATOM 2222 C C . HIS A 1 278 ? -2.169 19.614 13.957 1.00 96.81 278 HIS A C 1
ATOM 2224 O O . HIS A 1 278 ? -1.160 20.083 13.435 1.00 96.81 278 HIS A O 1
ATOM 2230 N N . ARG A 1 279 ?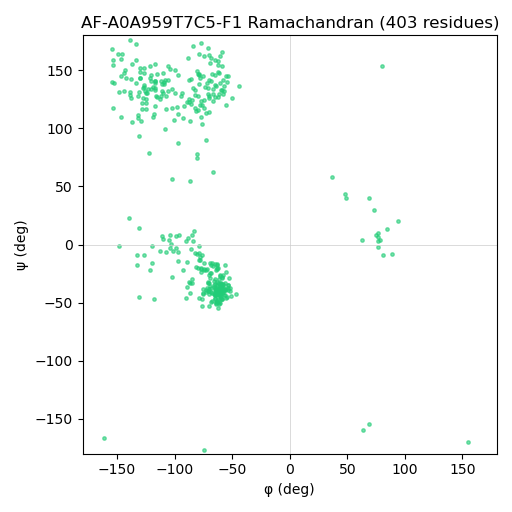 -2.365 19.613 15.282 1.00 95.06 279 ARG A N 1
ATOM 2231 C CA . ARG A 1 279 ? -1.391 20.087 16.279 1.00 95.06 279 ARG A CA 1
ATOM 2232 C C . ARG A 1 279 ? -1.439 19.226 17.535 1.00 95.06 279 ARG A C 1
ATOM 2234 O O . ARG A 1 279 ? -2.508 18.727 17.898 1.00 95.06 279 ARG A O 1
ATOM 2241 N N . GLN A 1 280 ? -0.292 19.073 18.185 1.00 94.19 280 GLN A N 1
ATOM 2242 C CA . GLN A 1 280 ? -0.120 18.252 19.378 1.00 94.19 280 GLN A CA 1
ATOM 2243 C C . GLN A 1 280 ? 0.677 19.014 20.430 1.00 94.19 280 GLN A C 1
ATOM 2245 O O . GLN A 1 280 ? 1.697 19.612 20.094 1.00 94.19 280 GLN A O 1
ATOM 2250 N N . SER A 1 281 ? 0.260 18.883 21.689 1.00 92.12 281 SER A N 1
ATOM 2251 C CA . SER A 1 281 ? 0.946 19.507 22.814 1.00 92.12 281 SER A CA 1
ATOM 2252 C C . SER A 1 281 ? 2.329 18.899 23.052 1.00 92.12 281 SER A C 1
ATOM 2254 O O . SER A 1 281 ? 2.539 17.687 22.892 1.00 92.12 281 SER A O 1
ATOM 2256 N N . GLU A 1 282 ? 3.277 19.717 23.506 1.00 89.69 282 GLU A N 1
ATOM 2257 C CA . GLU A 1 282 ? 4.647 19.261 23.778 1.00 89.69 282 GLU A CA 1
ATOM 2258 C C . GLU A 1 282 ? 4.672 18.198 24.881 1.00 89.69 282 GLU A C 1
ATOM 2260 O O . GLU A 1 282 ? 5.310 17.149 24.743 1.00 89.69 282 GLU A O 1
ATOM 2265 N N . GLN A 1 283 ? 3.889 18.415 25.939 1.00 90.50 283 GLN A N 1
ATOM 2266 C CA . GLN A 1 283 ? 3.761 17.508 27.077 1.00 90.50 283 GLN A CA 1
ATOM 2267 C C . GLN A 1 283 ? 2.341 16.945 27.176 1.00 90.50 283 GLN A C 1
ATOM 2269 O O . GLN A 1 283 ? 1.358 17.606 26.827 1.00 90.50 283 GLN A O 1
ATOM 2274 N N . GLY A 1 284 ? 2.235 15.699 27.635 1.00 92.50 284 GLY A N 1
ATOM 2275 C CA . GLY A 1 284 ? 0.953 15.024 27.798 1.00 92.50 284 GLY A CA 1
ATOM 2276 C C . GLY A 1 284 ? 0.199 14.798 26.481 1.00 92.50 284 GLY A C 1
ATOM 2277 O O . GLY A 1 284 ? 0.774 14.836 25.388 1.00 92.50 284 GLY A O 1
ATOM 2278 N N . GLY A 1 285 ? -1.116 14.594 26.592 1.00 92.56 285 GLY A N 1
ATOM 2279 C CA . GLY A 1 285 ? -2.019 14.446 25.445 1.00 92.56 285 GLY A CA 1
ATOM 2280 C C . GLY A 1 285 ? -1.930 13.102 24.713 1.00 92.56 285 GLY A C 1
ATOM 2281 O O . GLY A 1 285 ? -2.559 12.951 23.654 1.00 92.56 285 GLY A O 1
ATOM 2282 N N . GLU A 1 286 ? -1.190 12.134 25.268 1.00 96.25 286 GLU A N 1
ATOM 2283 C CA . GLU A 1 286 ? -1.114 10.764 24.766 1.00 96.25 286 GLU A CA 1
ATOM 2284 C C . GLU A 1 286 ? -2.513 10.148 24.746 1.00 96.25 286 GLU A C 1
ATOM 2286 O O . GLU A 1 286 ? -3.255 10.205 25.731 1.00 96.25 286 GLU A O 1
ATOM 2291 N N . SER A 1 287 ? -2.869 9.570 23.604 1.00 96.50 287 SER A N 1
ATOM 2292 C CA . SER A 1 287 ? -4.079 8.774 23.453 1.00 96.50 287 SER A CA 1
ATOM 2293 C C . SER A 1 287 ? -3.862 7.439 24.151 1.00 96.50 287 SER A C 1
ATOM 2295 O O . SER A 1 287 ? -2.800 6.830 24.017 1.00 96.50 287 SER A O 1
ATOM 2297 N N . LEU A 1 288 ? -4.866 7.007 24.898 1.00 97.50 288 LEU A N 1
ATOM 2298 C CA . LEU A 1 288 ? -4.897 5.724 25.586 1.00 97.50 288 LEU A CA 1
ATOM 2299 C C . LEU A 1 288 ? -5.850 4.821 24.819 1.00 97.50 288 LEU A C 1
ATOM 2301 O O . LEU A 1 288 ? -6.949 5.273 24.516 1.00 97.50 288 LEU A O 1
ATOM 2305 N N . LEU A 1 289 ? -5.458 3.586 24.523 1.00 98.19 289 LEU A N 1
ATOM 2306 C CA . LEU A 1 289 ? -6.320 2.588 23.890 1.00 98.19 289 LEU A CA 1
ATOM 2307 C C . LEU A 1 289 ? -6.267 1.276 24.669 1.00 98.19 289 LEU A C 1
ATOM 2309 O O . LEU A 1 289 ? -5.206 0.886 25.163 1.00 98.19 289 LEU A O 1
ATOM 2313 N N . LEU A 1 290 ? -7.400 0.586 24.748 1.00 97.88 290 LEU A N 1
ATOM 2314 C CA . LEU A 1 290 ? -7.510 -0.715 25.398 1.00 97.88 290 LEU A CA 1
ATOM 2315 C C . LEU A 1 290 ? -8.589 -1.548 24.701 1.00 97.88 290 LEU A C 1
ATOM 2317 O O . LEU A 1 290 ? -9.693 -1.066 24.458 1.00 97.88 290 LEU A O 1
ATOM 2321 N N . ASP A 1 291 ? -8.265 -2.795 24.372 1.00 97.06 291 ASP A N 1
ATOM 2322 C CA . ASP A 1 291 ? -9.220 -3.737 23.786 1.00 97.06 291 ASP A CA 1
ATOM 2323 C C . ASP A 1 291 ? -10.165 -4.285 24.865 1.00 97.06 291 ASP A C 1
ATOM 2325 O O . ASP A 1 291 ? -9.738 -5.059 25.728 1.00 97.06 291 ASP A O 1
ATOM 2329 N N . ALA A 1 292 ? -11.445 -3.890 24.819 1.00 97.06 292 ALA A N 1
ATOM 2330 C CA . ALA A 1 292 ? -12.456 -4.289 25.802 1.00 97.06 292 ALA A CA 1
ATOM 2331 C C . ALA A 1 292 ? -12.533 -5.804 25.973 1.00 97.06 292 ALA A C 1
ATOM 2333 O O . ALA A 1 292 ? -12.782 -6.302 27.071 1.00 97.06 292 ALA A O 1
ATOM 2334 N N . ARG A 1 293 ? -12.312 -6.535 24.874 1.00 95.38 293 ARG A N 1
ATOM 2335 C CA . ARG A 1 293 ? -12.415 -7.987 24.847 1.00 95.38 293 ARG A CA 1
ATOM 2336 C C . ARG A 1 293 ? -11.375 -8.634 25.750 1.00 95.38 293 ARG A C 1
ATOM 2338 O O . ARG A 1 293 ? -11.705 -9.570 26.466 1.00 95.38 293 ARG A O 1
ATOM 2345 N N . THR A 1 294 ? -10.159 -8.095 25.783 1.00 95.69 294 THR A N 1
ATOM 2346 C CA . THR A 1 294 ? -9.089 -8.601 26.649 1.00 95.69 294 THR A CA 1
ATOM 2347 C C . THR A 1 294 ? -9.466 -8.494 28.124 1.00 95.69 294 THR A C 1
ATOM 2349 O O . THR A 1 294 ? -9.196 -9.419 28.885 1.00 95.69 294 THR A O 1
ATOM 2352 N N . ALA A 1 295 ? -10.113 -7.399 28.535 1.00 96.12 295 ALA A N 1
ATOM 2353 C CA . ALA A 1 295 ? -10.610 -7.242 29.902 1.00 96.12 295 ALA A CA 1
ATOM 2354 C C . ALA A 1 295 ? -11.840 -8.127 30.168 1.00 96.12 295 ALA A C 1
ATOM 2356 O O . ALA A 1 295 ? -11.938 -8.760 31.215 1.00 96.12 295 ALA A O 1
ATOM 2357 N N . PHE A 1 296 ? -12.755 -8.224 29.202 1.00 97.06 296 PHE A N 1
ATOM 2358 C CA . PHE A 1 296 ? -13.953 -9.056 29.296 1.00 97.06 296 PHE A CA 1
ATOM 2359 C C . PHE A 1 296 ? -13.626 -10.549 29.442 1.00 97.06 296 PHE A C 1
ATOM 2361 O O . PHE A 1 296 ? -14.235 -11.235 30.259 1.00 97.06 296 PHE A O 1
ATOM 2368 N N . ASP A 1 297 ? -12.638 -11.052 28.700 1.00 96.19 297 ASP A N 1
ATOM 2369 C CA . ASP A 1 297 ? -12.246 -12.466 28.703 1.00 96.19 297 ASP A CA 1
ATOM 2370 C C . ASP A 1 297 ? -11.594 -12.907 30.031 1.00 96.19 297 ASP A C 1
ATOM 2372 O O . ASP A 1 297 ? -11.565 -14.101 30.329 1.00 96.19 297 ASP A O 1
ATOM 2376 N N . GLN A 1 298 ? -11.124 -11.961 30.855 1.00 95.88 298 GLN A N 1
ATOM 2377 C CA . GLN A 1 298 ? -10.596 -12.226 32.203 1.00 95.88 298 GLN A CA 1
ATOM 2378 C C . GLN A 1 298 ? -11.699 -12.424 33.255 1.00 95.88 298 GLN A C 1
ATOM 2380 O O . GLN A 1 298 ? -11.422 -12.882 34.364 1.00 95.88 298 GLN A O 1
ATOM 2385 N N . LEU A 1 299 ? -12.950 -12.082 32.934 1.00 97.31 299 LEU A N 1
ATOM 2386 C CA . LEU A 1 299 ? -14.053 -12.148 33.882 1.00 97.31 299 LEU A CA 1
ATOM 2387 C C . LEU A 1 299 ? -14.585 -13.572 34.079 1.00 97.31 299 LEU A C 1
ATOM 2389 O O . LEU A 1 299 ? -14.691 -14.378 33.146 1.00 97.31 299 LEU A O 1
ATOM 2393 N N . ALA A 1 300 ? -15.038 -13.845 35.305 1.00 97.44 300 ALA A N 1
ATOM 2394 C CA . ALA A 1 300 ? -15.824 -15.035 35.608 1.00 97.44 300 ALA A CA 1
ATOM 2395 C C . ALA A 1 300 ? -17.067 -15.115 34.690 1.00 97.44 300 ALA A C 1
ATOM 2397 O O . ALA A 1 300 ? -17.631 -14.072 34.343 1.00 97.44 300 ALA A O 1
ATOM 2398 N N . PRO A 1 301 ? -17.509 -16.321 34.274 1.00 97.06 301 PRO A N 1
ATOM 2399 C CA . PRO A 1 301 ? -18.679 -16.485 33.405 1.00 97.06 301 PRO A CA 1
ATOM 2400 C C . PRO A 1 301 ? -19.927 -15.747 33.909 1.00 97.06 301 PRO A C 1
ATOM 2402 O O . PRO A 1 301 ? -20.544 -15.017 33.145 1.00 97.06 301 PRO A O 1
ATOM 2405 N N . GLU A 1 302 ? -20.220 -15.828 35.208 1.00 96.56 302 GLU A N 1
ATOM 2406 C CA . GLU A 1 302 ? -21.345 -15.124 35.841 1.00 96.56 302 GLU A CA 1
ATOM 2407 C C . GLU A 1 302 ? -21.284 -13.597 35.692 1.00 96.56 302 GLU A C 1
ATOM 2409 O O . GLU A 1 302 ? -22.305 -12.952 35.453 1.00 96.56 302 GLU A O 1
ATOM 2414 N N . HIS A 1 303 ? -20.087 -13.007 35.773 1.00 97.75 303 HIS A N 1
ATOM 2415 C CA . HIS A 1 303 ? -19.910 -11.577 35.543 1.00 97.75 303 HIS A CA 1
ATOM 2416 C C . HIS A 1 303 ? -20.114 -11.238 34.067 1.00 97.75 303 HIS A C 1
ATOM 2418 O O . HIS A 1 303 ? -20.808 -10.272 33.764 1.00 97.75 303 HIS A O 1
ATOM 2424 N N . ARG A 1 304 ? -19.581 -12.046 33.142 1.00 97.19 304 ARG A N 1
ATOM 2425 C CA . ARG A 1 304 ? -19.795 -11.845 31.699 1.00 97.19 304 ARG A CA 1
ATOM 2426 C C . ARG A 1 304 ? -21.275 -11.883 31.339 1.00 97.19 304 ARG A C 1
ATOM 2428 O O . ARG A 1 304 ? -21.745 -10.970 30.667 1.00 97.19 304 ARG A O 1
ATOM 2435 N N . ASP A 1 305 ? -22.001 -12.880 31.836 1.00 95.62 305 ASP A N 1
ATOM 2436 C CA . ASP A 1 305 ? -23.441 -13.023 31.618 1.00 95.62 305 ASP A CA 1
ATOM 2437 C C . ASP A 1 305 ? -24.207 -11.820 32.178 1.00 95.62 305 ASP A C 1
ATOM 2439 O O . ASP A 1 305 ? -25.092 -11.276 31.514 1.00 95.62 305 ASP A O 1
ATOM 2443 N N . ARG A 1 306 ? -23.820 -11.337 33.367 1.00 96.81 306 ARG A N 1
ATOM 2444 C CA . ARG A 1 306 ? -24.424 -10.140 33.957 1.00 96.81 306 ARG A CA 1
ATOM 2445 C C . ARG A 1 306 ? -24.195 -8.896 33.096 1.00 96.81 306 ARG A C 1
ATOM 2447 O O . ARG A 1 306 ? -25.144 -8.134 32.910 1.00 96.81 306 ARG A O 1
ATOM 2454 N N . LEU A 1 307 ? -23.011 -8.706 32.510 1.00 96.12 307 LEU A N 1
ATOM 2455 C CA . LEU A 1 307 ? -22.731 -7.544 31.652 1.00 96.12 307 LEU A CA 1
ATOM 2456 C C . LEU A 1 307 ? -23.634 -7.467 30.406 1.00 96.12 307 LEU A C 1
ATOM 2458 O O . LEU A 1 307 ? -23.961 -6.363 29.980 1.00 96.12 307 LEU A O 1
ATOM 2462 N N . PHE A 1 308 ? -24.102 -8.597 29.860 1.00 96.81 308 PHE A N 1
ATOM 2463 C CA . PHE A 1 308 ? -25.071 -8.610 28.747 1.00 96.81 308 PHE A CA 1
ATOM 2464 C C . PHE A 1 308 ? -26.462 -8.083 29.123 1.00 96.81 308 PHE A C 1
ATOM 2466 O O . PHE A 1 308 ? -27.275 -7.801 28.246 1.00 96.81 308 PHE A O 1
ATOM 2473 N N . THR A 1 309 ? -26.755 -7.977 30.418 1.00 95.44 309 THR A N 1
ATOM 2474 C CA . THR A 1 309 ? -28.052 -7.506 30.932 1.00 95.44 309 THR A CA 1
ATOM 2475 C C . THR A 1 309 ? -28.000 -6.070 31.450 1.00 95.44 309 THR A C 1
ATOM 2477 O O . THR A 1 309 ? -29.019 -5.542 31.890 1.00 95.44 309 THR A O 1
ATOM 2480 N N . LEU A 1 310 ? -26.816 -5.450 31.437 1.00 95.25 310 LEU A N 1
ATOM 2481 C CA . LEU A 1 310 ? -26.635 -4.056 31.820 1.00 95.25 310 LEU A CA 1
ATOM 2482 C C . LEU A 1 310 ? -26.858 -3.144 30.615 1.00 95.25 310 LEU A C 1
ATOM 2484 O O . LEU A 1 310 ? -26.405 -3.425 29.504 1.00 95.25 310 LEU A O 1
ATOM 2488 N N . GLU A 1 311 ? -27.491 -2.006 30.868 1.00 95.56 311 GLU A N 1
ATOM 2489 C CA . GLU A 1 311 ? -27.627 -0.920 29.905 1.00 95.56 311 GLU A CA 1
ATOM 2490 C C . GLU A 1 311 ? -27.006 0.351 30.481 1.00 95.56 311 GLU A C 1
ATOM 2492 O O . GLU A 1 311 ? -27.106 0.616 31.678 1.00 95.56 311 GLU A O 1
ATOM 2497 N N . LEU A 1 312 ? -26.367 1.149 29.634 1.00 94.94 312 LEU A N 1
ATOM 2498 C CA . LEU A 1 312 ? -25.853 2.467 29.997 1.00 94.94 312 LEU A CA 1
ATOM 2499 C C . LEU A 1 312 ? -26.773 3.533 29.411 1.00 94.94 312 LEU A C 1
ATOM 2501 O O . LEU A 1 312 ? -27.377 3.324 28.360 1.00 94.94 312 LEU A O 1
ATOM 2505 N N . HIS A 1 313 ? -26.861 4.691 30.061 1.00 94.69 313 HIS A N 1
ATOM 2506 C CA . HIS A 1 313 ? -27.526 5.850 29.475 1.00 94.69 313 HIS A CA 1
ATOM 2507 C C . HIS A 1 313 ? -26.838 6.262 28.172 1.00 94.69 313 HIS A C 1
ATOM 2509 O O . HIS A 1 313 ? -25.616 6.306 28.103 1.00 94.69 313 HIS A O 1
ATOM 2515 N N . GLU A 1 314 ? -27.617 6.622 27.158 1.00 91.00 314 GLU A N 1
ATOM 2516 C CA . GLU A 1 314 ? -27.090 7.185 25.913 1.00 91.00 314 GLU A CA 1
ATOM 2517 C C . GLU A 1 314 ? -27.497 8.657 25.817 1.00 91.00 314 GLU A C 1
ATOM 2519 O O . GLU A 1 314 ? -28.615 9.055 26.162 1.00 91.00 314 GLU A O 1
ATOM 2524 N N . HIS A 1 315 ? -26.564 9.499 25.381 1.00 88.44 315 HIS A N 1
ATOM 2525 C CA . HIS A 1 315 ? -26.865 10.906 25.166 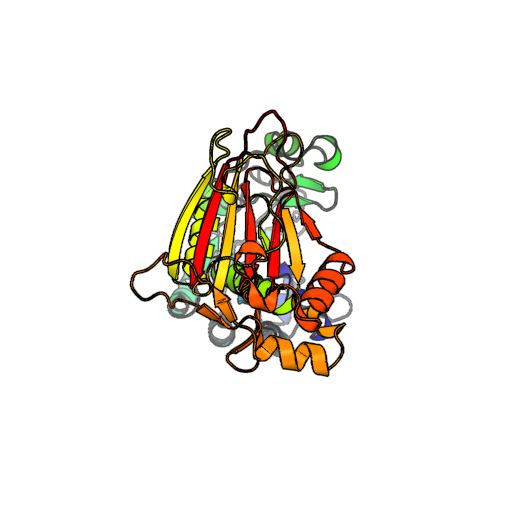1.00 88.44 315 HIS A CA 1
ATOM 2526 C C . HIS A 1 315 ? -27.603 11.084 23.841 1.00 88.44 315 HIS A C 1
ATOM 2528 O O . HIS A 1 315 ? -27.194 10.538 22.826 1.00 88.44 315 HIS A O 1
ATOM 2534 N N . LYS A 1 316 ? -28.637 11.933 23.825 1.00 89.62 316 LYS A N 1
ATOM 2535 C CA . LYS A 1 316 ? -29.336 12.306 22.589 1.00 89.62 316 LYS A CA 1
ATOM 2536 C C . LYS A 1 316 ? -28.480 13.247 21.740 1.00 89.62 316 LYS A C 1
ATOM 2538 O O . LYS A 1 316 ? -28.553 14.466 21.905 1.00 89.62 316 LYS A O 1
ATOM 2543 N N . VAL A 1 317 ? -27.660 12.683 20.859 1.00 91.19 317 VAL A N 1
ATOM 2544 C CA . VAL A 1 317 ? -26.883 13.421 19.853 1.00 91.19 317 VAL A CA 1
ATOM 2545 C C . VAL A 1 317 ? -27.700 13.588 18.567 1.00 91.19 317 VAL A C 1
ATOM 2547 O O . VAL A 1 317 ? -27.668 14.648 17.940 1.00 91.19 317 VAL A O 1
ATOM 2550 N N . PHE A 1 318 ? -28.478 12.571 18.212 1.00 92.38 318 PHE A N 1
ATOM 2551 C CA . PHE A 1 318 ? -29.387 12.491 17.080 1.00 92.38 318 PHE A CA 1
ATOM 2552 C C . PHE A 1 318 ? -30.847 12.332 17.560 1.00 92.38 318 PHE A C 1
ATOM 2554 O O . PHE A 1 318 ? -31.094 11.835 18.663 1.00 92.38 318 PHE A O 1
ATOM 2561 N N . PRO A 1 319 ? -31.848 12.738 16.750 1.00 88.81 319 PRO A N 1
ATOM 2562 C CA . PRO A 1 319 ? -33.261 12.691 17.152 1.00 88.81 319 PRO A CA 1
ATOM 2563 C C . PRO A 1 319 ? -33.753 11.297 17.573 1.00 88.81 319 PRO A C 1
ATOM 2565 O O . PRO A 1 319 ? -34.493 11.171 18.551 1.00 88.81 319 PRO A O 1
ATOM 2568 N N . GLU A 1 320 ? -33.292 10.266 16.863 1.00 90.50 320 GLU A N 1
ATOM 2569 C CA . GLU A 1 320 ? -33.713 8.869 17.031 1.00 90.50 320 GLU A CA 1
ATOM 2570 C C . GLU A 1 320 ? -32.896 8.102 18.080 1.00 90.50 320 GLU A C 1
ATOM 2572 O O . GLU A 1 320 ? -33.083 6.896 18.238 1.00 90.50 320 GLU A O 1
ATOM 2577 N N . ASP A 1 321 ? -31.989 8.770 18.802 1.00 92.00 321 ASP A N 1
ATOM 2578 C CA . ASP A 1 321 ? -31.162 8.080 19.787 1.00 92.00 321 ASP A CA 1
ATOM 2579 C C . ASP A 1 321 ? -32.020 7.511 20.927 1.00 92.00 321 ASP A C 1
ATOM 2581 O O . ASP A 1 321 ? -32.926 8.199 21.443 1.00 92.00 321 ASP A O 1
ATOM 2585 N N . PRO A 1 322 ? -31.738 6.264 21.344 1.00 91.88 322 PRO A N 1
ATOM 2586 C CA . PRO A 1 322 ? -32.414 5.642 22.466 1.00 91.88 322 PRO A CA 1
ATOM 2587 C C . PRO A 1 322 ? -32.001 6.314 23.783 1.00 91.88 322 PRO A C 1
ATOM 2589 O O . PRO A 1 322 ? -31.023 7.051 23.854 1.00 91.88 322 PRO A O 1
ATOM 2592 N N . GLY A 1 323 ? -32.776 6.091 24.847 1.00 93.44 323 GLY A N 1
ATOM 2593 C CA . GLY A 1 323 ? -32.428 6.594 26.185 1.00 93.44 323 GLY A CA 1
ATOM 2594 C C . GLY A 1 323 ? -31.333 5.777 26.879 1.00 93.44 323 GLY A C 1
ATOM 2595 O O . GLY A 1 323 ? -30.681 6.267 27.802 1.00 93.44 323 GLY A O 1
ATOM 2596 N N . SER A 1 324 ? -31.132 4.540 26.433 1.00 94.75 324 SER A N 1
ATOM 2597 C CA . SER A 1 324 ? -30.126 3.611 26.929 1.00 94.75 324 SER A CA 1
ATOM 2598 C C . SER A 1 324 ? -29.601 2.727 25.798 1.00 94.75 324 SER A C 1
ATOM 2600 O O . SER A 1 324 ? -30.246 2.581 24.756 1.00 94.75 324 SER A O 1
ATOM 2602 N N . TRP A 1 325 ? -28.420 2.148 25.997 1.00 96.00 325 TRP A N 1
ATOM 2603 C CA . TRP A 1 325 ? -27.825 1.180 25.084 1.00 96.00 325 TRP A CA 1
ATOM 2604 C C . TRP A 1 325 ? -27.197 0.015 25.863 1.00 96.00 325 TRP A C 1
ATOM 2606 O O . TRP A 1 325 ? -26.611 0.253 26.925 1.00 96.00 325 TRP A O 1
ATOM 2616 N N . PRO A 1 326 ? -27.283 -1.236 25.368 1.00 96.50 326 PRO A N 1
ATOM 2617 C CA . PRO A 1 326 ? -26.664 -2.382 26.026 1.00 96.50 326 PRO A CA 1
ATOM 2618 C C . PRO A 1 326 ? -25.160 -2.193 26.204 1.00 96.50 326 PRO A C 1
ATOM 2620 O O . PRO A 1 326 ? -24.467 -1.784 25.271 1.00 96.50 326 PRO A O 1
ATOM 2623 N N . PHE A 1 327 ? -24.650 -2.544 27.384 1.00 96.25 327 PHE A N 1
ATOM 2624 C CA . PHE A 1 327 ? -23.218 -2.504 27.664 1.00 96.25 327 PHE A CA 1
ATOM 2625 C C . PHE A 1 327 ? -22.469 -3.470 26.738 1.00 96.25 327 PHE A C 1
ATOM 2627 O O . PHE A 1 327 ? -21.557 -3.077 26.009 1.00 96.25 327 PHE A O 1
ATOM 2634 N N . VAL A 1 328 ? -22.872 -4.740 26.736 1.00 96.75 328 VAL A N 1
ATOM 2635 C CA . VAL A 1 328 ? -22.271 -5.778 25.897 1.00 96.75 328 VAL A CA 1
ATOM 2636 C C . VAL A 1 328 ? -23.366 -6.463 25.099 1.00 96.75 328 VAL A C 1
ATOM 2638 O O . VAL A 1 328 ? -24.419 -6.801 25.634 1.00 96.75 328 VAL A O 1
ATOM 2641 N N . MET A 1 329 ? -23.127 -6.683 23.809 1.00 96.50 329 MET A N 1
ATOM 2642 C CA . MET A 1 329 ? -24.057 -7.402 22.940 1.00 96.50 329 MET A CA 1
ATOM 2643 C C . MET A 1 329 ? -23.326 -8.163 21.837 1.00 96.50 329 MET A C 1
ATOM 2645 O O . MET A 1 329 ? -22.160 -7.897 21.544 1.00 96.50 329 MET A O 1
ATOM 2649 N N . TYR A 1 330 ? -24.031 -9.096 21.199 1.00 92.38 330 TYR A N 1
ATOM 2650 C CA . TYR A 1 330 ? -23.590 -9.666 19.933 1.00 92.38 330 TYR A CA 1
ATOM 2651 C C . TYR A 1 330 ? -24.212 -8.905 18.768 1.00 92.38 330 TYR A C 1
ATOM 2653 O O . TYR A 1 330 ? -25.427 -8.734 18.705 1.00 92.38 330 TYR A O 1
ATOM 2661 N N . ASP A 1 331 ? -23.374 -8.514 17.816 1.00 87.75 331 ASP A N 1
ATOM 2662 C CA . ASP A 1 331 ? -23.783 -7.970 16.529 1.00 87.75 331 ASP A CA 1
ATOM 2663 C C . ASP A 1 331 ? -23.122 -8.801 15.425 1.00 87.75 331 ASP A C 1
ATOM 2665 O O . ASP A 1 331 ? -21.898 -8.922 15.364 1.00 87.75 331 ASP A O 1
ATOM 2669 N N . GLN A 1 332 ? -23.937 -9.475 14.610 1.00 87.44 332 GLN A N 1
ATOM 2670 C CA . GLN A 1 332 ? -23.477 -10.401 13.562 1.00 87.44 332 GLN A CA 1
ATOM 2671 C C . GLN A 1 332 ? -22.438 -11.434 14.052 1.00 87.44 332 GLN A C 1
ATOM 2673 O O . GLN A 1 332 ? -21.456 -11.736 13.373 1.00 87.44 332 GLN A O 1
ATOM 2678 N N . GLY A 1 333 ? -22.640 -11.970 15.261 1.00 86.31 333 GLY A N 1
ATOM 2679 C CA . GLY A 1 333 ? -21.749 -12.966 15.870 1.00 86.31 333 GLY A CA 1
ATOM 2680 C C . GLY A 1 333 ? -20.444 -12.402 16.444 1.00 86.31 333 GLY A C 1
ATOM 2681 O O . GLY A 1 333 ? -19.595 -13.176 16.882 1.00 86.31 333 GLY A O 1
ATOM 2682 N N . LYS A 1 334 ? -20.271 -11.075 16.475 1.00 89.25 334 LYS A N 1
ATOM 2683 C CA . LYS A 1 334 ? -19.130 -10.403 17.108 1.00 89.25 334 LYS A CA 1
ATOM 2684 C C . LYS A 1 334 ? -19.562 -9.701 18.386 1.00 89.25 334 LYS A C 1
ATOM 2686 O O . LYS A 1 334 ? -20.645 -9.127 18.440 1.00 89.25 334 LYS A O 1
ATOM 2691 N N . LEU A 1 335 ? -18.704 -9.748 19.402 1.00 93.88 335 LEU A N 1
ATOM 2692 C CA . LEU A 1 335 ? -18.893 -8.962 20.617 1.00 93.88 335 LEU A CA 1
ATOM 2693 C C . LEU A 1 335 ? -18.759 -7.476 20.300 1.00 93.88 335 LEU A C 1
ATOM 2695 O O . LEU A 1 335 ? -17.809 -7.065 19.631 1.00 93.88 335 LEU A O 1
ATOM 2699 N N . ARG A 1 336 ? -19.697 -6.700 20.829 1.00 96.19 336 ARG A N 1
ATOM 2700 C CA . ARG A 1 336 ? -19.728 -5.248 20.772 1.00 96.19 336 ARG A CA 1
ATOM 2701 C C . ARG A 1 336 ? -19.873 -4.691 22.177 1.00 96.19 336 ARG A C 1
ATOM 2703 O O . ARG A 1 336 ? -20.680 -5.188 22.960 1.00 96.19 336 ARG A O 1
ATOM 2710 N N . PHE A 1 337 ? -19.109 -3.644 22.447 1.00 97.25 337 PHE A N 1
ATOM 2711 C CA . PHE A 1 337 ? -19.061 -2.948 23.720 1.00 97.25 337 PHE A CA 1
ATOM 2712 C C . PHE A 1 337 ? -19.533 -1.504 23.548 1.00 97.25 337 PHE A C 1
ATOM 2714 O O . PHE A 1 337 ? -19.195 -0.840 22.567 1.00 97.25 337 PHE A O 1
ATOM 2721 N N . TYR A 1 338 ? -20.292 -1.025 24.526 1.00 97.06 338 TYR A N 1
ATOM 2722 C CA . TYR A 1 338 ? -20.618 0.378 24.726 1.00 97.06 338 TYR A CA 1
ATOM 2723 C C . TYR A 1 338 ? -20.367 0.714 26.194 1.00 97.06 338 TYR A C 1
ATOM 2725 O O . TYR A 1 338 ? -21.065 0.235 27.087 1.00 97.06 338 TYR A O 1
ATOM 2733 N N . PHE A 1 339 ? -19.314 1.485 26.454 1.00 95.62 339 PHE A N 1
ATOM 2734 C CA . PHE A 1 339 ? -18.840 1.734 27.809 1.00 95.62 339 PHE A CA 1
ATOM 2735 C C . PHE A 1 339 ? -18.434 3.186 28.009 1.00 95.62 339 PHE A C 1
ATOM 2737 O O . PHE A 1 339 ? -17.604 3.730 27.289 1.00 95.62 339 PHE A O 1
ATOM 2744 N N . SER A 1 340 ? -18.972 3.797 29.055 1.00 91.88 340 SER A N 1
ATOM 2745 C CA . SER A 1 340 ? -18.536 5.079 29.599 1.00 91.88 340 SER A CA 1
ATOM 2746 C C . SER A 1 340 ? -18.918 5.093 31.071 1.00 91.88 340 SER A C 1
ATOM 2748 O O . SER A 1 340 ? -20.103 5.048 31.386 1.00 91.88 340 SER A O 1
ATOM 2750 N N . PHE A 1 341 ? -17.953 5.173 31.990 1.00 85.81 341 PHE A N 1
ATOM 2751 C CA . PHE A 1 341 ? -18.261 5.043 33.425 1.00 85.81 341 PHE A CA 1
ATOM 2752 C C . PHE A 1 341 ? -19.238 6.123 33.938 1.00 85.81 341 PHE A C 1
ATOM 2754 O O . PHE A 1 341 ? -19.965 5.904 34.904 1.00 85.81 341 PHE A O 1
ATOM 2761 N N . TRP A 1 342 ? -19.269 7.298 33.297 1.00 87.81 342 TRP A N 1
ATOM 2762 C CA . TRP A 1 342 ? -20.199 8.384 33.629 1.00 87.81 342 TRP A CA 1
ATOM 2763 C C . TRP A 1 342 ? -21.622 8.164 33.099 1.00 87.81 342 TRP A C 1
ATOM 2765 O O . TRP A 1 342 ? -22.530 8.876 33.523 1.00 87.81 342 TRP A O 1
ATOM 2775 N N . LEU A 1 343 ? -21.816 7.203 32.194 1.00 90.62 343 LEU A N 1
ATOM 2776 C CA . LEU A 1 343 ? -23.116 6.822 31.636 1.00 90.62 343 LEU A CA 1
ATOM 2777 C C . LEU A 1 343 ? -23.732 5.608 32.335 1.00 90.62 343 LEU A C 1
ATOM 2779 O O . LEU A 1 343 ? -24.886 5.275 32.080 1.00 90.62 343 LEU A O 1
ATOM 2783 N N . THR A 1 344 ? -22.997 4.962 33.239 1.00 90.12 344 THR A N 1
ATOM 2784 C CA . THR A 1 344 ? -23.523 3.871 34.058 1.00 90.12 344 THR A CA 1
ATOM 2785 C C . THR A 1 344 ? -24.676 4.358 34.935 1.00 90.12 344 THR A C 1
ATOM 2787 O O . THR A 1 344 ? -24.534 5.351 35.668 1.00 90.12 344 THR A O 1
ATOM 2790 N N . ASN A 1 345 ? -25.800 3.632 34.895 1.00 89.31 345 ASN A N 1
ATOM 2791 C CA . ASN A 1 345 ? -26.956 3.912 35.743 1.00 89.31 345 ASN A CA 1
ATOM 2792 C C . ASN A 1 345 ? -26.526 3.932 37.216 1.00 89.31 345 ASN A C 1
ATOM 2794 O O . ASN A 1 345 ? -25.756 3.066 37.635 1.00 89.31 345 ASN A O 1
ATOM 2798 N N . PRO A 1 346 ? -27.036 4.863 38.040 1.00 89.44 346 PRO A N 1
ATOM 2799 C CA . PRO A 1 346 ? -26.664 4.931 39.450 1.00 89.44 346 PRO A CA 1
ATOM 2800 C C . PRO A 1 346 ? -26.857 3.617 40.221 1.00 89.44 346 PRO A C 1
ATOM 2802 O O . PRO A 1 346 ? -26.041 3.319 41.085 1.00 89.44 346 PRO A O 1
ATOM 2805 N N . SER A 1 347 ? -27.888 2.831 39.888 1.00 89.44 347 SER A N 1
ATOM 2806 C CA . SER A 1 347 ? -28.173 1.528 40.510 1.00 89.44 347 SER A CA 1
ATOM 2807 C C . SER A 1 347 ? -27.150 0.442 40.183 1.00 89.44 347 SER A C 1
ATOM 2809 O O . SER A 1 347 ? -27.005 -0.494 40.960 1.00 89.44 347 SER A O 1
ATOM 2811 N N . ASP A 1 348 ? -26.447 0.566 39.057 1.00 91.31 348 ASP A N 1
ATOM 2812 C CA . ASP A 1 348 ? -25.549 -0.470 38.539 1.00 91.31 348 ASP A CA 1
ATOM 2813 C C . ASP A 1 348 ? -24.077 -0.195 38.895 1.00 91.31 348 ASP A C 1
ATOM 2815 O O . ASP A 1 348 ? -23.198 -0.997 38.593 1.00 91.31 348 ASP A O 1
ATOM 2819 N N . ARG A 1 349 ? -23.776 0.935 39.553 1.00 89.38 349 ARG A N 1
ATOM 2820 C CA . ARG A 1 349 ? -22.396 1.319 39.919 1.00 89.38 349 ARG A CA 1
ATOM 2821 C C . ARG A 1 349 ? -21.759 0.385 40.942 1.00 89.38 349 ARG A C 1
ATOM 2823 O O . ARG A 1 349 ? -20.547 0.189 40.911 1.00 89.38 349 ARG A O 1
ATOM 2830 N N . ASP A 1 350 ? -22.580 -0.176 41.823 1.00 92.50 350 ASP A N 1
ATOM 2831 C CA . ASP A 1 350 ? -22.160 -1.141 42.839 1.00 92.50 350 ASP A CA 1
ATOM 2832 C C . ASP A 1 350 ? -22.395 -2.595 42.388 1.00 92.50 350 ASP A C 1
ATOM 2834 O O . ASP A 1 350 ? -22.245 -3.521 43.184 1.00 92.50 350 ASP A O 1
ATOM 2838 N N . ASP A 1 351 ? -22.766 -2.819 41.118 1.00 96.12 351 ASP A N 1
ATOM 2839 C CA . ASP A 1 351 ? -22.935 -4.165 40.573 1.00 96.12 351 ASP A CA 1
ATOM 2840 C C . ASP A 1 351 ? -21.576 -4.901 40.552 1.00 96.12 351 ASP A C 1
ATOM 2842 O O . ASP A 1 351 ? -20.605 -4.382 39.982 1.00 96.12 351 ASP A O 1
ATOM 284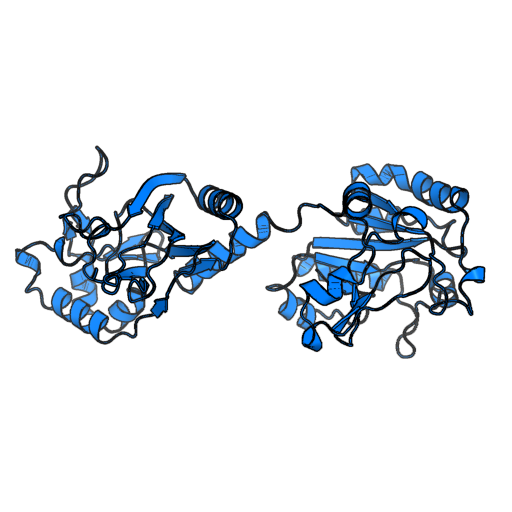6 N N . PRO A 1 352 ? -21.471 -6.112 41.136 1.00 97.25 352 PRO A N 1
ATOM 2847 C CA . PRO A 1 352 ? -20.207 -6.845 41.204 1.00 97.25 352 PRO A CA 1
ATOM 2848 C C . PRO A 1 352 ? -19.572 -7.117 39.837 1.00 97.25 352 PRO A C 1
ATOM 2850 O O . PRO A 1 352 ? -18.347 -7.071 39.711 1.00 97.25 352 PRO A O 1
ATOM 2853 N N . ALA A 1 353 ? -20.379 -7.358 38.797 1.00 96.94 353 ALA A N 1
ATOM 2854 C CA . ALA A 1 353 ? -19.866 -7.597 37.453 1.00 96.94 353 ALA A CA 1
ATOM 2855 C C . ALA A 1 353 ? -19.307 -6.312 36.830 1.00 96.94 353 ALA A C 1
ATOM 2857 O O . ALA A 1 353 ? -18.268 -6.349 36.166 1.00 96.94 353 ALA A O 1
ATOM 2858 N N . PHE A 1 354 ? -19.959 -5.172 37.082 1.00 95.94 354 PHE A N 1
ATOM 2859 C CA . PHE A 1 354 ? -19.472 -3.865 36.644 1.00 95.94 354 PHE A CA 1
ATOM 2860 C C . PHE A 1 354 ? -18.132 -3.522 37.309 1.00 95.94 354 PHE A C 1
ATOM 2862 O O . PHE A 1 354 ? -17.169 -3.191 36.614 1.00 95.94 354 PHE A O 1
ATOM 2869 N N . GLN A 1 355 ? -18.031 -3.684 38.633 1.00 96.06 355 GLN A N 1
ATOM 2870 C CA . GLN A 1 355 ? -16.787 -3.453 39.376 1.00 96.06 355 GLN A CA 1
ATOM 2871 C C . GLN A 1 355 ? -15.667 -4.404 38.937 1.00 96.06 355 GLN A C 1
ATOM 2873 O O . GLN A 1 355 ? -14.530 -3.971 38.743 1.00 96.06 355 GLN A O 1
ATOM 2878 N N . ALA A 1 356 ? -15.987 -5.683 38.710 1.00 97.50 356 ALA A N 1
ATOM 2879 C CA . ALA A 1 356 ? -15.026 -6.653 38.196 1.00 97.50 356 ALA A CA 1
ATOM 2880 C C . ALA A 1 356 ? -14.499 -6.260 36.807 1.00 97.50 356 ALA A C 1
ATOM 2882 O O . ALA A 1 356 ? -13.300 -6.372 36.558 1.00 97.50 356 ALA A O 1
ATOM 2883 N N . PHE A 1 357 ? -15.356 -5.744 35.917 1.00 97.12 357 PHE A N 1
ATOM 2884 C CA . PHE A 1 357 ? -14.911 -5.236 34.619 1.00 97.12 357 PHE A CA 1
ATOM 2885 C C . PHE A 1 357 ? -14.025 -3.995 34.751 1.00 97.12 357 PHE A C 1
ATOM 2887 O O . PHE A 1 357 ? -12.991 -3.919 34.093 1.00 97.12 357 PHE A O 1
ATOM 2894 N N . GLN A 1 358 ? -14.371 -3.044 35.625 1.00 95.69 358 GLN A N 1
ATOM 2895 C CA . GLN A 1 358 ? -13.518 -1.877 35.883 1.00 95.69 358 GLN A CA 1
ATOM 2896 C C . GLN A 1 358 ? -12.139 -2.280 36.418 1.00 95.69 358 GLN A C 1
ATOM 2898 O O . GLN A 1 358 ? -11.130 -1.716 35.991 1.00 95.69 358 GLN A O 1
ATOM 2903 N N . GLN A 1 359 ? -12.087 -3.276 37.304 1.00 96.25 359 GLN A N 1
ATOM 2904 C CA . GLN A 1 359 ? -10.831 -3.823 37.805 1.00 96.25 359 GLN A CA 1
ATOM 2905 C C . GLN A 1 359 ? -10.034 -4.504 36.682 1.00 96.25 359 GLN A C 1
ATOM 2907 O O . GLN A 1 359 ? -8.863 -4.191 36.489 1.00 96.25 359 GLN A O 1
ATOM 2912 N N . ALA A 1 360 ? -10.683 -5.333 35.857 1.00 97.25 360 ALA A N 1
ATOM 2913 C CA . ALA A 1 360 ? -10.040 -5.964 34.704 1.00 97.25 360 ALA A CA 1
ATOM 2914 C C . ALA A 1 360 ? -9.486 -4.935 33.700 1.00 97.25 360 ALA A C 1
ATOM 2916 O O . ALA A 1 360 ? -8.405 -5.130 33.142 1.00 97.25 360 ALA A O 1
ATOM 2917 N N . LEU A 1 361 ? -10.179 -3.809 33.487 1.00 96.31 361 LEU A N 1
ATOM 2918 C CA . LEU A 1 361 ? -9.668 -2.692 32.683 1.00 96.31 361 LEU A CA 1
ATOM 2919 C C . LEU A 1 361 ? -8.424 -2.044 33.308 1.00 96.31 361 LEU A C 1
ATOM 2921 O O . LEU A 1 361 ? -7.516 -1.649 32.579 1.00 96.31 361 LEU A O 1
ATOM 2925 N N . ALA A 1 362 ? -8.382 -1.906 34.636 1.00 94.62 362 ALA A N 1
ATOM 2926 C CA . ALA A 1 362 ? -7.235 -1.341 35.342 1.00 94.62 362 ALA A CA 1
ATOM 2927 C C . ALA A 1 362 ? -6.001 -2.257 35.269 1.00 94.62 362 ALA A C 1
ATOM 2929 O O . ALA A 1 362 ? -4.887 -1.755 35.105 1.00 94.62 362 ALA A O 1
ATOM 2930 N N . ASP A 1 363 ? -6.218 -3.573 35.329 1.00 95.38 363 ASP A N 1
ATOM 2931 C CA . ASP A 1 363 ? -5.166 -4.595 35.301 1.00 95.38 363 ASP A CA 1
ATOM 2932 C C . ASP A 1 363 ? -4.675 -4.913 33.877 1.00 95.38 363 ASP A C 1
ATOM 2934 O O . ASP A 1 363 ? -3.571 -5.429 33.684 1.00 95.38 363 ASP A O 1
ATOM 2938 N N . THR A 1 364 ? -5.468 -4.576 32.856 1.00 94.75 364 THR A N 1
ATOM 2939 C CA . THR A 1 364 ? -5.117 -4.815 31.453 1.00 94.75 364 THR A CA 1
ATOM 2940 C C . THR A 1 364 ? -4.149 -3.740 30.932 1.00 94.75 364 THR A C 1
ATOM 2942 O O . THR A 1 364 ? -4.441 -2.541 31.016 1.00 94.75 364 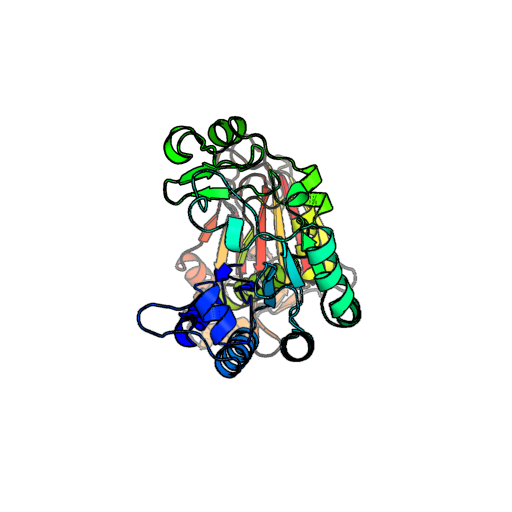THR A O 1
ATOM 2945 N N . PRO A 1 365 ? -3.004 -4.124 30.329 1.00 93.06 365 PRO A N 1
ATOM 2946 C CA . PRO A 1 365 ? -2.077 -3.172 29.729 1.00 93.06 365 PRO A CA 1
ATOM 2947 C C . PRO A 1 365 ? -2.744 -2.312 28.652 1.00 93.06 365 PRO A C 1
ATOM 2949 O O . PRO A 1 365 ? -3.407 -2.816 27.746 1.00 93.06 365 PRO A O 1
ATOM 2952 N N . ARG A 1 366 ? -2.520 -0.999 28.731 1.00 94.44 366 ARG A N 1
ATOM 2953 C CA . ARG A 1 366 ? -3.023 -0.027 27.755 1.00 94.44 366 ARG A CA 1
ATOM 2954 C C . ARG A 1 366 ? -1.958 0.320 26.725 1.00 94.44 366 ARG A C 1
ATOM 2956 O O . ARG A 1 366 ? -0.776 0.429 27.047 1.00 94.44 366 ARG A O 1
ATOM 2963 N N . ILE A 1 367 ? -2.398 0.567 25.500 1.00 95.25 367 ILE A N 1
ATOM 2964 C CA . ILE A 1 367 ? -1.565 1.145 24.451 1.00 95.25 367 ILE A CA 1
ATOM 2965 C C . ILE A 1 367 ? -1.558 2.663 24.651 1.00 95.25 367 ILE A C 1
ATOM 2967 O O . ILE A 1 367 ? -2.615 3.287 24.752 1.00 95.25 367 ILE A O 1
ATOM 2971 N N . GLU A 1 368 ? -0.371 3.262 24.690 1.00 96.31 368 GLU A N 1
ATOM 2972 C CA . GLU A 1 368 ? -0.200 4.712 24.789 1.00 96.31 368 GLU A CA 1
ATOM 2973 C C . GLU A 1 368 ? 0.462 5.264 23.527 1.00 96.31 368 GLU A C 1
ATOM 2975 O O . GLU A 1 368 ? 1.517 4.789 23.105 1.00 96.31 368 GLU A O 1
ATOM 2980 N N . LEU A 1 369 ? -0.164 6.266 22.906 1.00 94.56 369 LEU A N 1
ATOM 2981 C CA . LEU A 1 369 ? 0.255 6.788 21.604 1.00 94.56 369 LEU A CA 1
ATOM 2982 C C . LEU A 1 369 ? 0.203 8.313 21.582 1.00 94.56 369 LEU A C 1
ATOM 2984 O O . LEU A 1 369 ? -0.845 8.921 21.812 1.00 94.56 369 LEU A O 1
ATOM 2988 N N . LYS A 1 370 ? 1.315 8.948 21.209 1.00 95.19 370 LYS A N 1
ATOM 2989 C CA . LYS A 1 370 ? 1.359 10.390 20.952 1.00 95.19 370 LYS A CA 1
ATOM 2990 C C . LYS A 1 370 ? 1.316 10.659 19.451 1.00 95.19 370 LYS A C 1
ATOM 2992 O O . LYS A 1 370 ? 2.299 10.429 18.754 1.00 95.19 370 LYS A O 1
ATOM 2997 N N . LEU A 1 371 ? 0.175 11.149 18.966 1.00 95.19 371 LEU A N 1
ATOM 2998 C CA . LEU A 1 371 ? 0.007 11.534 17.561 1.00 95.19 371 LEU A CA 1
ATOM 2999 C C . LEU A 1 371 ? 0.816 12.795 17.268 1.00 95.19 371 LEU A C 1
ATOM 3001 O O . LEU A 1 371 ? 0.677 13.782 17.991 1.00 95.19 371 LEU A O 1
ATOM 3005 N N . ARG A 1 372 ? 1.648 12.771 16.229 1.00 95.25 372 ARG A N 1
ATOM 3006 C CA . ARG A 1 372 ? 2.350 13.959 15.731 1.00 95.25 372 ARG A CA 1
ATOM 3007 C C . ARG A 1 372 ? 1.478 14.677 14.699 1.00 95.25 372 ARG A C 1
ATOM 3009 O O . ARG A 1 372 ? 0.587 14.054 14.124 1.00 95.25 372 ARG A O 1
ATOM 3016 N N . PRO A 1 373 ? 1.726 15.966 14.415 1.00 96.00 373 PRO A N 1
ATOM 3017 C CA . PRO A 1 373 ? 1.089 16.636 13.287 1.00 96.00 373 PRO A CA 1
ATOM 3018 C C . PRO A 1 373 ? 1.222 15.820 11.989 1.00 96.00 373 PRO A C 1
ATOM 3020 O O . PRO A 1 373 ? 2.324 15.424 11.608 1.00 96.00 373 PRO A O 1
ATOM 3023 N N . GLY A 1 374 ? 0.091 15.554 11.334 1.00 93.44 374 GLY A N 1
ATOM 3024 C CA . GLY A 1 374 ? -0.010 14.700 10.148 1.00 93.44 374 GLY A CA 1
ATOM 3025 C C . GLY A 1 374 ? -0.241 13.213 10.431 1.00 93.44 374 GLY A C 1
ATOM 3026 O O . GLY A 1 374 ? -0.502 12.462 9.496 1.00 93.44 374 GLY A O 1
ATOM 3027 N N . ASP A 1 375 ? -0.170 12.757 11.680 1.00 96.81 375 ASP A N 1
ATOM 3028 C CA . ASP A 1 375 ? -0.579 11.396 12.025 1.00 96.81 375 ASP A CA 1
ATOM 3029 C C . ASP A 1 375 ? -2.104 11.312 12.145 1.00 96.81 375 ASP A C 1
ATOM 3031 O O . ASP A 1 375 ? -2.768 12.247 12.610 1.00 96.81 375 ASP A O 1
ATOM 3035 N N . ALA A 1 376 ? -2.655 10.160 11.773 1.00 97.31 376 ALA A N 1
ATOM 3036 C CA . ALA A 1 376 ? -4.050 9.833 12.009 1.00 97.31 376 ALA A CA 1
ATOM 3037 C C . ALA A 1 376 ? -4.211 8.455 12.656 1.00 97.31 376 ALA A C 1
ATOM 3039 O O . ALA A 1 376 ? -3.384 7.563 12.472 1.00 97.31 376 ALA A O 1
ATOM 3040 N N . LEU A 1 377 ? -5.288 8.296 13.416 1.00 97.94 377 LEU A N 1
ATOM 3041 C CA . LEU A 1 377 ? -5.622 7.094 14.169 1.00 97.94 377 LEU A CA 1
ATOM 3042 C C . LEU A 1 377 ? -7.069 6.721 13.886 1.00 97.94 377 LEU A C 1
ATOM 3044 O O . LEU A 1 377 ? -7.940 7.578 13.985 1.00 97.94 377 LEU A O 1
ATOM 3048 N N . ILE A 1 378 ? -7.324 5.458 13.572 1.00 98.31 378 ILE A N 1
ATOM 3049 C CA . ILE A 1 378 ? -8.673 4.923 13.390 1.00 98.31 378 ILE A CA 1
ATOM 3050 C C . ILE A 1 378 ? -8.842 3.759 14.355 1.00 98.31 378 ILE A C 1
ATOM 3052 O O . ILE A 1 378 ? -7.952 2.916 14.453 1.00 98.31 378 ILE A O 1
ATOM 3056 N N . ILE A 1 379 ? -9.964 3.713 15.065 1.00 98.44 379 ILE A N 1
ATOM 3057 C CA . ILE A 1 379 ? -10.307 2.611 15.964 1.00 98.44 379 ILE A CA 1
ATOM 3058 C C . ILE A 1 379 ? -11.681 2.045 15.632 1.00 98.44 379 ILE A C 1
ATOM 3060 O O . ILE A 1 379 ? -12.564 2.767 15.168 1.00 98.44 379 ILE A O 1
ATOM 3064 N N . ASP A 1 380 ? -11.860 0.764 15.927 1.00 98.12 380 ASP A N 1
ATOM 3065 C CA . ASP A 1 380 ? -13.162 0.121 16.038 1.00 98.12 380 ASP A CA 1
ATOM 3066 C C . ASP A 1 380 ? -13.804 0.530 17.368 1.00 98.12 380 ASP A C 1
ATOM 3068 O O . ASP A 1 380 ? -13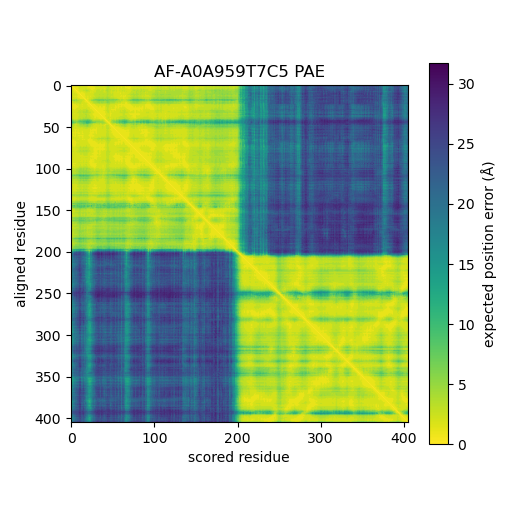.422 0.049 18.435 1.00 98.12 380 ASP A O 1
ATOM 3072 N N . ASN A 1 381 ? -14.769 1.447 17.303 1.00 98.25 381 ASN A N 1
ATOM 3073 C CA . ASN A 1 381 ? -15.467 1.991 18.466 1.00 98.25 381 ASN A CA 1
ATOM 3074 C C . ASN A 1 381 ? -16.325 0.942 19.184 1.00 98.25 381 ASN A C 1
ATOM 3076 O O . ASN A 1 381 ? -16.707 1.141 20.331 1.00 98.25 381 ASN A O 1
ATOM 3080 N N . HIS A 1 382 ? -16.649 -0.168 18.517 1.00 97.38 382 HIS A N 1
ATOM 3081 C CA . HIS A 1 382 ? -17.441 -1.256 19.091 1.00 97.38 382 HIS A CA 1
ATOM 3082 C C . HIS A 1 382 ? -16.577 -2.253 19.871 1.00 97.38 382 HIS A C 1
ATOM 3084 O O . HIS A 1 382 ? -17.119 -3.170 20.485 1.00 97.38 382 HIS A O 1
ATOM 3090 N N . ARG A 1 383 ? -15.249 -2.079 19.878 1.00 96.94 383 ARG A N 1
ATOM 3091 C CA . ARG A 1 383 ? -14.282 -2.967 20.547 1.00 96.94 383 ARG A CA 1
ATOM 3092 C C . ARG A 1 383 ? -13.275 -2.210 21.407 1.00 96.94 383 ARG A C 1
ATOM 3094 O O . ARG A 1 383 ? -12.971 -2.634 22.519 1.00 96.94 383 ARG A O 1
ATOM 3101 N N . MET A 1 384 ? -12.720 -1.123 20.883 1.00 98.06 384 MET A N 1
ATOM 3102 C CA . MET A 1 384 ? -11.628 -0.397 21.516 1.00 98.06 384 MET A CA 1
ATOM 3103 C C . MET A 1 384 ? -12.163 0.712 22.411 1.00 98.06 384 MET A C 1
ATOM 3105 O O . MET A 1 384 ? -12.774 1.673 21.937 1.00 98.06 384 MET A O 1
ATOM 3109 N N . LEU A 1 385 ? -11.844 0.628 23.701 1.00 98.19 385 LEU A N 1
ATOM 3110 C CA . LEU A 1 385 ? -11.957 1.777 24.581 1.00 98.19 385 LEU A CA 1
ATOM 3111 C C . LEU A 1 385 ? -10.800 2.723 24.286 1.00 98.19 385 LEU A C 1
ATOM 3113 O O . LEU A 1 385 ? -9.668 2.300 24.027 1.00 98.19 385 LEU A O 1
ATOM 3117 N N . HIS A 1 386 ? -11.076 4.012 24.387 1.00 97.69 386 HIS A N 1
ATOM 3118 C CA . HIS A 1 386 ? -10.093 5.052 24.191 1.00 97.69 386 HIS A CA 1
ATOM 3119 C C . HIS A 1 386 ? -10.211 6.144 25.247 1.00 97.69 386 HIS A C 1
ATOM 3121 O O . HIS A 1 386 ? -11.253 6.357 25.855 1.00 97.69 386 HIS A O 1
ATOM 3127 N N . GLY A 1 387 ? -9.109 6.836 25.483 1.00 95.94 387 GLY A N 1
ATOM 3128 C CA . GLY A 1 387 ? -9.002 7.906 26.461 1.00 95.94 387 GLY A CA 1
ATOM 3129 C C . GLY A 1 387 ? -7.789 8.772 26.162 1.00 95.94 387 GLY A C 1
ATOM 3130 O O . GLY A 1 387 ? -7.187 8.697 25.085 1.00 95.94 387 GLY A O 1
ATOM 3131 N N . ARG A 1 3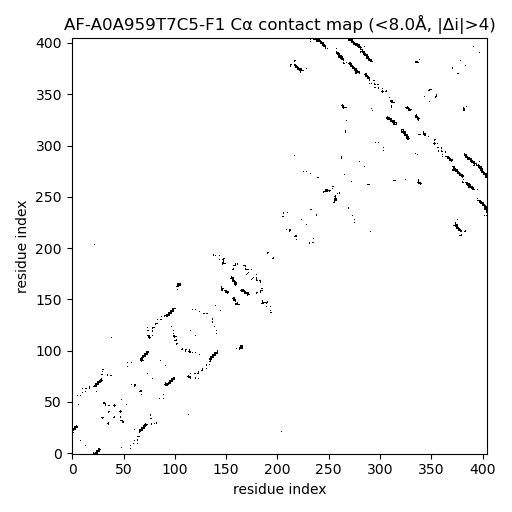88 ? -7.411 9.618 27.116 1.00 95.38 388 ARG A N 1
ATOM 3132 C CA . ARG A 1 388 ? -6.279 10.528 26.955 1.00 95.38 388 ARG A CA 1
ATOM 3133 C C . ARG A 1 388 ? -5.654 10.908 28.291 1.00 95.38 388 ARG A C 1
ATOM 3135 O O . ARG A 1 388 ? -6.368 11.241 29.237 1.00 95.38 388 ARG A O 1
ATOM 3142 N N . LYS A 1 389 ? -4.323 10.980 28.348 1.00 95.31 389 LYS A N 1
ATOM 3143 C CA . LYS A 1 389 ? -3.613 11.636 29.461 1.00 95.31 389 LYS A CA 1
ATOM 3144 C C . LYS A 1 389 ? -3.902 13.136 29.504 1.00 95.31 389 LYS A C 1
ATOM 3146 O O . LYS A 1 389 ? -4.308 13.724 28.504 1.00 95.31 389 LYS A O 1
ATOM 3151 N N . ALA A 1 390 ? -3.698 13.781 30.649 1.00 93.69 390 ALA A N 1
ATOM 3152 C CA . ALA A 1 390 ? -3.827 15.236 30.745 1.00 93.69 390 ALA A CA 1
ATOM 3153 C C . ALA A 1 390 ? -2.956 15.940 29.684 1.00 93.69 390 ALA A C 1
ATOM 3155 O O . ALA A 1 390 ? -1.894 15.438 29.315 1.00 93.69 390 ALA A O 1
ATOM 3156 N N . ILE A 1 391 ? -3.435 17.060 29.149 1.00 91.25 391 ILE A N 1
ATOM 3157 C CA . ILE A 1 391 ? -2.681 17.887 28.198 1.00 91.25 391 ILE A CA 1
ATOM 3158 C C . ILE A 1 391 ? -1.798 18.854 28.987 1.00 91.25 391 ILE A C 1
ATOM 3160 O O . ILE A 1 391 ? -2.208 19.348 30.038 1.00 91.25 391 ILE A O 1
ATOM 3164 N N . GLY A 1 392 ? -0.586 19.090 28.479 1.00 85.31 392 GLY A N 1
ATOM 3165 C CA . GLY A 1 392 ? 0.367 20.041 29.038 1.00 85.31 392 GLY A CA 1
ATOM 3166 C C . GLY A 1 392 ? -0.163 21.476 29.100 1.00 85.31 392 GLY A C 1
ATOM 3167 O O . GLY A 1 392 ? -1.180 21.826 28.499 1.00 85.31 392 GLY A O 1
ATOM 3168 N N . ALA A 1 393 ? 0.540 22.320 29.855 1.00 82.69 393 ALA A N 1
ATOM 3169 C CA . ALA A 1 393 ? 0.145 23.710 30.094 1.00 82.69 393 ALA A CA 1
ATOM 3170 C C . ALA A 1 393 ? 0.135 24.579 28.822 1.00 82.69 393 ALA A C 1
ATOM 3172 O O . ALA A 1 393 ? -0.554 25.596 28.790 1.00 82.69 393 ALA A O 1
ATOM 3173 N N . ASP A 1 394 ? 0.865 24.171 27.781 1.00 82.62 394 ASP A N 1
ATOM 3174 C CA . ASP A 1 394 ? 0.871 24.799 26.459 1.00 82.62 394 ASP A CA 1
ATOM 3175 C C . ASP A 1 394 ? -0.501 24.719 25.777 1.00 82.62 394 ASP A C 1
ATOM 3177 O O . ASP A 1 394 ? -0.881 25.625 25.038 1.00 82.62 394 ASP A O 1
ATOM 3181 N N . GLY A 1 395 ? -1.265 23.653 26.042 1.00 78.06 395 GLY A N 1
ATOM 3182 C CA . GLY A 1 395 ? -2.634 23.496 25.556 1.00 78.06 395 GLY A CA 1
ATOM 3183 C C . GLY A 1 395 ? -2.779 23.423 24.030 1.00 78.06 395 GLY A C 1
ATOM 3184 O O . GLY A 1 395 ? -3.912 23.344 23.548 1.00 78.06 395 GLY A O 1
ATOM 3185 N N . ASP A 1 396 ? -1.685 23.424 23.257 1.00 85.00 396 ASP A N 1
ATOM 3186 C CA . ASP A 1 396 ? -1.726 23.473 21.793 1.00 85.00 396 ASP A CA 1
ATOM 3187 C C . ASP A 1 396 ? -2.004 22.093 21.193 1.00 85.00 396 ASP A C 1
ATOM 3189 O O . ASP A 1 396 ? -1.143 21.405 20.647 1.00 85.00 396 ASP A O 1
ATOM 3193 N N . ARG A 1 397 ? -3.262 21.668 21.306 1.00 91.94 397 ARG A N 1
ATOM 3194 C CA . ARG A 1 397 ? -3.743 20.428 20.706 1.00 91.94 397 ARG A CA 1
ATOM 3195 C C . ARG A 1 397 ? -4.985 20.682 19.875 1.00 91.94 397 ARG A C 1
ATOM 3197 O O . ARG A 1 397 ? -5.989 21.219 20.351 1.00 91.94 397 ARG A O 1
ATOM 3204 N N . TYR A 1 398 ? -4.908 20.240 18.627 1.00 95.12 398 TYR A N 1
ATOM 3205 C CA . TYR A 1 398 ? -5.998 20.283 17.670 1.00 95.12 398 TYR A CA 1
ATOM 3206 C C . TYR A 1 398 ? -6.047 18.957 16.922 1.00 95.12 398 TYR A C 1
ATOM 3208 O O . TYR A 1 398 ? -5.223 18.685 16.044 1.00 95.12 398 TYR A O 1
ATOM 3216 N N . LEU A 1 399 ? -7.038 18.149 17.290 1.00 96.69 399 LEU A N 1
ATOM 3217 C CA . LEU A 1 399 ? -7.434 16.985 16.519 1.00 96.69 399 LEU A CA 1
ATOM 3218 C C . LEU A 1 399 ? -8.749 17.268 15.807 1.00 96.69 399 LEU A C 1
ATOM 3220 O O . LEU A 1 399 ? -9.588 18.025 16.297 1.00 96.69 399 LEU A O 1
ATOM 3224 N N . GLU A 1 400 ? -8.960 16.590 14.697 1.00 97.50 400 GLU A N 1
ATOM 3225 C CA . GLU A 1 400 ? -10.273 16.486 14.091 1.00 97.50 400 GLU A CA 1
ATOM 3226 C C . GLU A 1 400 ? -10.782 15.056 14.206 1.00 97.50 400 GLU A C 1
ATOM 3228 O O . GLU A 1 400 ? -10.060 14.124 13.858 1.00 97.50 400 GLU A O 1
ATOM 3233 N N . ARG A 1 401 ? -11.997 14.891 14.736 1.00 97.94 401 ARG A N 1
ATOM 3234 C CA . ARG A 1 401 ? -12.625 13.595 14.996 1.00 97.94 401 ARG A CA 1
ATOM 3235 C C . ARG A 1 401 ? -13.778 13.348 14.031 1.00 97.94 401 ARG A C 1
ATOM 3237 O O . ARG A 1 401 ? -14.604 14.236 13.822 1.00 97.94 401 ARG A O 1
ATOM 3244 N N . PHE A 1 402 ? -13.864 12.123 13.533 1.00 98.38 402 PHE A N 1
ATOM 3245 C CA . PHE A 1 402 ? -14.916 11.639 12.649 1.00 98.38 402 PHE A CA 1
ATOM 3246 C C . PHE A 1 402 ? -15.575 10.411 13.264 1.00 98.38 402 PHE A C 1
ATOM 3248 O O . PHE A 1 402 ? -14.887 9.480 13.681 1.00 98.38 402 PHE A O 1
ATOM 3255 N N . TRP A 1 403 ? -16.902 10.423 13.314 1.00 98.25 403 TRP A N 1
ATOM 3256 C CA . TRP A 1 403 ? -17.731 9.272 13.645 1.00 98.25 403 TRP A CA 1
ATOM 3257 C C . TRP A 1 403 ? -18.217 8.653 12.344 1.00 98.25 403 TRP A C 1
ATOM 3259 O O . TRP A 1 403 ? -18.903 9.324 11.573 1.00 98.25 403 TRP A O 1
ATOM 3269 N N . ILE A 1 404 ? -17.841 7.403 12.096 1.00 98.12 404 ILE A N 1
ATOM 3270 C CA . ILE A 1 404 ? -18.083 6.708 10.831 1.00 98.12 404 ILE A CA 1
ATOM 3271 C C . ILE A 1 404 ? -19.011 5.528 11.111 1.00 98.12 404 ILE A C 1
ATOM 3273 O O . ILE A 1 404 ? -18.746 4.738 12.023 1.00 98.12 404 ILE A O 1
ATOM 3277 N N . LYS A 1 405 ? -20.104 5.439 10.354 1.00 93.69 405 LYS A N 1
ATOM 3278 C CA . LYS A 1 405 ? -21.100 4.369 10.440 1.00 93.69 405 LYS A CA 1
ATOM 3279 C C . LYS A 1 405 ? -20.928 3.355 9.320 1.00 93.69 405 LYS A C 1
ATOM 3281 O O . LYS A 1 405 ? -20.737 3.803 8.162 1.00 93.69 405 LYS A O 1
#

Mean predicted aligned error: 12.94 Å

Secondary structure (DSSP, 8-state):
-EEE-STT--HHHHHHHTTT-SEEEEE---S-HHHHHHHT-EETTTEE--HHHHHHHHHHHHHTTPEEEEEEEE-TTTTT---HHHHHHH--SEEEEEE----BTTSTTTGGGT---HHHHHHHHHHTGGGGGTSEEEEE-HHHHTT---EE-TTSEEEE-TTSB-EEEEEHHHH-HHHHHTTS---HHHHHHTT-S---SHHHHHHHHHHHHHHHSEEEETT--HHHHHHHHHHHS-EEEEEEEE--TT--SGGGSSS-EEEE---TT-SEEEEEEEE--SSB--EEEEEHHHHHTTS-HHHHHHHTT-EEE---SSTT--SEEESEEEETTEEEE---TTTB-GGGTT-HHHHHHHHHHHHSPPEEE-PPTT-EEEEETTTEEEEEPPBPTT---EEEEEEE-